Protein AF-W6LDN5-F1 (afdb_monomer_lite)

Sequence (656 aa):
MPENLGSLAKTNCLRSNLFKDDTSNAHTRVLAYRKLHNEVLGILGKVTELNLDVMQKELTDLPIRQSTEAEIREVINIFFGKCTRPEDTRFTPLYVDLISHLISTIGDQEPAGRMIRKEVMNQCRDTFINAAKKSKQLEERIAKLSEEEADLERMQFAAKLKANIYFLGLMFRSRLTNETVVRAVLDNLLYGDGRRRRIVPDYCLILFMELLQTCGPHMDINFYKDPLPRYVAVLEDFSRTYPKKRIQFLLLNFLETINNNWIPLHGPEAHRDMGNVASPSSPMNNSLPNGSPSGNVMAQYIKPVMPIPLPSIIIEQKNRIPDRGEFWKVMDDFFSTSDVEEIISVLNLIPNDVLLIYCSKWLGRYITTYKYTQERSRLGELFEQLVNRNAIPAKLPREALLDHVKQAINENLFVDQPKYFSHWAAVIKNGRSVFPLSLHTTLLDMLVDNHMGQEVIVKMVRDVHKAIEDNNNKTTEQKEYQLQDRFRVLQALLRYSPPLLSRDETDAEEEDILNSVNDLDMEMGFFRLLGESYEASKSSTALFGAVDTLRGSLLPAYPFISALFTFVRFDIDHLCTYFKDVIRRIFGVRTIVSLFEEVYVQWAHLDCSEVYYFSFVKKILTLLNTNKTELDKLRDRLRNEYHAETFVAHMDKYLK

Radius of gyration: 37.06 Å; chains: 1; bounding box: 102×82×131 Å

Structure (mmCIF, N/CA/C/O backbone):
data_AF-W6LDN5-F1
#
_entry.id   AF-W6LDN5-F1
#
loop_
_atom_site.group_PDB
_atom_site.id
_atom_site.type_symbol
_atom_site.label_atom_id
_atom_site.label_alt_id
_atom_site.label_comp_id
_atom_site.label_asym_id
_atom_site.label_entity_id
_atom_site.label_seq_id
_atom_site.pdbx_PDB_ins_code
_atom_site.Cartn_x
_atom_site.Cartn_y
_atom_site.Cartn_z
_atom_site.occupancy
_atom_site.B_iso_or_equiv
_atom_site.auth_seq_id
_atom_site.auth_comp_id
_atom_site.auth_asym_id
_atom_site.auth_atom_id
_atom_site.pdbx_PDB_model_num
ATOM 1 N N . MET A 1 1 ? 7.610 34.317 86.283 1.00 36.72 1 MET A N 1
ATOM 2 C CA . MET A 1 1 ? 6.300 34.064 85.649 1.00 36.72 1 MET A CA 1
ATOM 3 C C . MET A 1 1 ? 6.441 32.909 84.666 1.00 36.72 1 MET A C 1
ATOM 5 O O . MET A 1 1 ? 7.137 33.091 83.673 1.00 36.72 1 MET A O 1
ATOM 9 N N . PRO A 1 2 ? 5.879 31.719 84.945 1.00 43.38 2 PRO A N 1
ATOM 10 C CA . PRO A 1 2 ? 5.894 30.584 84.033 1.00 43.38 2 PRO A CA 1
ATOM 11 C C . PRO A 1 2 ? 4.527 30.463 83.343 1.00 43.38 2 PRO A C 1
ATOM 13 O O . PRO A 1 2 ? 3.735 29.586 83.655 1.00 43.38 2 PRO A O 1
ATOM 16 N N . GLU A 1 3 ? 4.236 31.351 82.400 1.00 44.53 3 GLU A N 1
ATOM 17 C CA . GLU A 1 3 ? 3.052 31.250 81.542 1.00 44.53 3 GLU A CA 1
ATOM 18 C C . GLU A 1 3 ? 3.516 31.420 80.102 1.00 44.53 3 GLU A C 1
ATOM 20 O O . GLU A 1 3 ? 3.558 32.537 79.612 1.00 44.53 3 GLU A O 1
ATOM 25 N N . ASN A 1 4 ? 3.979 30.341 79.454 1.00 44.19 4 ASN A N 1
ATOM 26 C CA . ASN A 1 4 ? 3.936 30.232 77.982 1.00 44.19 4 ASN A CA 1
ATOM 27 C C . ASN A 1 4 ? 4.406 28.889 77.395 1.00 44.19 4 ASN A C 1
ATOM 29 O O . ASN A 1 4 ? 4.207 28.654 76.206 1.00 44.19 4 ASN A O 1
ATOM 33 N N . LEU A 1 5 ? 4.946 27.951 78.184 1.00 44.09 5 LEU A N 1
ATOM 34 C CA . LEU A 1 5 ? 5.333 26.634 77.644 1.00 44.09 5 LEU A CA 1
ATOM 35 C C . LEU A 1 5 ? 4.139 25.707 77.334 1.00 44.09 5 LEU A C 1
ATOM 37 O O . LEU A 1 5 ? 4.230 24.873 76.436 1.00 44.09 5 LEU A O 1
ATOM 41 N N . GLY A 1 6 ? 2.991 25.879 78.001 1.00 44.91 6 GLY A N 1
ATOM 42 C CA . GLY A 1 6 ? 1.788 25.066 77.751 1.00 44.91 6 GLY A CA 1
ATOM 43 C C . GLY A 1 6 ? 1.017 25.429 76.471 1.00 44.91 6 GLY A C 1
ATOM 44 O O . GLY A 1 6 ? 0.322 24.582 75.908 1.00 44.91 6 GLY A O 1
ATOM 45 N N . SER A 1 7 ? 1.155 26.669 75.987 1.00 47.91 7 SER A N 1
ATOM 46 C CA . SER A 1 7 ? 0.448 27.173 74.797 1.00 47.91 7 SER A CA 1
ATOM 47 C C . SER A 1 7 ? 1.104 26.702 73.492 1.00 47.91 7 SER A C 1
ATOM 49 O O . SER A 1 7 ? 0.416 26.267 72.564 1.00 47.91 7 SER A O 1
ATOM 51 N N . LEU A 1 8 ? 2.443 26.674 73.448 1.00 44.16 8 LEU A N 1
ATOM 52 C CA . LEU A 1 8 ? 3.206 26.242 72.271 1.00 44.16 8 LEU A CA 1
ATOM 53 C C . LEU A 1 8 ? 3.073 24.728 72.000 1.00 44.16 8 LEU A C 1
ATOM 55 O O . LEU A 1 8 ? 2.998 24.292 70.853 1.00 44.16 8 LEU A O 1
ATOM 59 N N . ALA A 1 9 ? 2.988 23.912 73.057 1.00 47.41 9 ALA A N 1
ATOM 60 C CA . ALA A 1 9 ? 2.802 22.465 72.930 1.00 47.41 9 ALA A CA 1
ATOM 61 C C . ALA A 1 9 ? 1.386 22.096 72.448 1.00 47.41 9 ALA A C 1
ATOM 63 O O . ALA A 1 9 ? 1.234 21.216 71.601 1.00 47.41 9 ALA A O 1
ATOM 64 N N . LYS A 1 10 ? 0.344 22.800 72.918 1.00 48.25 10 LYS A N 1
ATOM 65 C CA . LYS A 1 10 ? -1.039 22.593 72.449 1.00 48.25 10 LYS A CA 1
ATOM 66 C C . LYS A 1 10 ? -1.242 23.056 71.006 1.00 48.25 10 LYS A C 1
ATOM 68 O O . LYS A 1 10 ? -1.903 22.357 70.245 1.00 48.25 10 LYS A O 1
ATOM 73 N N . THR A 1 11 ? -0.641 24.174 70.602 1.00 50.06 11 THR A N 1
ATOM 74 C CA . THR A 1 11 ? -0.724 24.671 69.216 1.00 50.06 11 THR A CA 1
ATOM 75 C C . THR A 1 11 ? 0.038 23.786 68.228 1.00 50.06 11 THR A C 1
ATOM 77 O O . THR A 1 11 ? -0.485 23.508 67.151 1.00 50.06 11 THR A O 1
ATOM 80 N N . ASN A 1 12 ? 1.201 23.240 68.602 1.00 42.50 12 ASN A N 1
ATOM 81 C CA . ASN A 1 12 ? 1.911 22.258 67.771 1.00 42.50 12 ASN A CA 1
ATOM 82 C C . ASN A 1 12 ? 1.193 20.899 67.702 1.00 42.50 12 ASN A C 1
ATOM 84 O O . ASN A 1 12 ? 1.182 20.269 66.644 1.00 42.50 12 ASN A O 1
ATOM 88 N N . CYS A 1 13 ? 0.529 20.467 68.780 1.00 46.66 13 CYS A N 1
ATOM 89 C CA . CYS A 1 13 ? -0.279 19.245 68.774 1.00 46.66 13 CYS A CA 1
ATOM 90 C C . CYS A 1 13 ? -1.525 19.399 67.877 1.00 46.66 13 CYS A C 1
ATOM 92 O O . CYS A 1 13 ? -1.768 18.550 67.023 1.00 46.66 13 CYS A O 1
ATOM 94 N N . LEU A 1 14 ? -2.233 20.534 67.957 1.00 46.38 14 LEU A N 1
ATOM 95 C CA . LEU A 1 14 ? -3.376 20.853 67.087 1.00 46.38 14 LEU A CA 1
ATOM 96 C C . LEU A 1 14 ? -2.975 20.986 65.609 1.00 46.38 14 LEU A C 1
ATOM 98 O O . LEU A 1 14 ? -3.679 20.484 64.737 1.00 46.38 14 LEU A O 1
ATOM 102 N N . ARG A 1 15 ? -1.816 21.593 65.318 1.00 43.38 15 ARG A N 1
ATOM 103 C CA . ARG A 1 15 ? -1.293 21.716 63.948 1.00 43.38 15 ARG A CA 1
ATOM 104 C C . ARG A 1 15 ? -0.871 20.360 63.378 1.00 43.38 15 ARG A C 1
ATOM 106 O O . ARG A 1 15 ? -1.166 20.079 62.225 1.00 43.38 15 ARG A O 1
ATOM 113 N N . SER A 1 16 ? -0.243 19.493 64.177 1.00 43.97 16 SER A N 1
ATOM 114 C CA . SER A 1 16 ? 0.123 18.139 63.729 1.00 43.97 16 SER A CA 1
ATOM 115 C C . SER A 1 16 ? -1.081 17.206 63.543 1.00 43.97 16 SER A C 1
ATOM 117 O O . SER A 1 16 ? -1.020 16.327 62.688 1.00 43.97 16 SER A O 1
ATOM 119 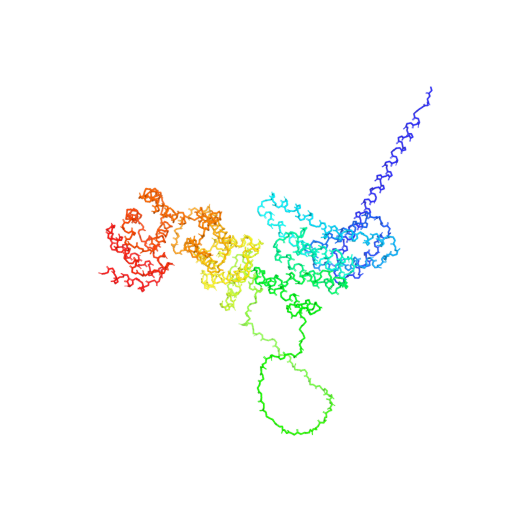N N . ASN A 1 17 ? -2.181 17.423 64.272 1.00 47.41 17 ASN A N 1
ATOM 120 C CA . ASN A 1 17 ? -3.421 16.661 64.100 1.00 47.41 17 ASN A CA 1
ATOM 121 C C . ASN A 1 17 ? -4.226 17.127 62.873 1.00 47.41 17 ASN A C 1
ATOM 123 O O . ASN A 1 17 ? -4.720 16.277 62.141 1.00 47.41 17 ASN A O 1
ATOM 127 N N . LEU A 1 18 ? -4.243 18.432 62.555 1.00 46.12 18 LEU A N 1
ATOM 128 C CA . LEU A 1 18 ? -4.860 18.937 61.315 1.00 46.12 18 LEU A CA 1
ATOM 129 C C . LEU A 1 18 ? -4.229 18.323 60.050 1.00 46.12 18 LEU A C 1
ATOM 131 O O . LEU A 1 18 ? -4.938 17.937 59.130 1.00 46.12 18 LEU A O 1
ATOM 135 N N . PHE A 1 19 ? -2.899 18.178 60.013 1.00 41.38 19 PHE A N 1
ATOM 136 C CA . PHE A 1 19 ? -2.213 17.597 58.851 1.00 41.38 19 PHE A CA 1
ATOM 137 C C . PHE A 1 19 ? -2.194 16.060 58.841 1.00 41.38 19 PHE A C 1
ATOM 139 O O . PHE A 1 19 ? -2.008 15.471 57.778 1.00 41.38 19 PHE A O 1
ATOM 146 N N . LYS A 1 20 ? -2.389 15.377 59.976 1.00 46.66 20 LYS A N 1
ATOM 147 C CA . LYS A 1 20 ? -2.459 13.903 60.016 1.00 46.66 20 LYS A CA 1
ATOM 148 C C . LYS A 1 20 ? -3.817 13.372 59.563 1.00 46.66 20 LYS A C 1
ATOM 150 O O . LYS A 1 20 ? -3.849 12.368 58.848 1.00 46.66 20 LYS A O 1
ATOM 155 N N . ASP A 1 21 ? -4.904 14.056 59.904 1.00 44.38 21 ASP A N 1
ATOM 156 C CA . ASP A 1 21 ? -6.246 13.653 59.482 1.00 44.38 21 ASP A CA 1
ATOM 157 C C . ASP A 1 21 ? -6.458 13.918 57.986 1.00 44.38 21 ASP A C 1
ATOM 159 O O . ASP A 1 21 ? -6.914 13.026 57.278 1.00 44.38 21 ASP A O 1
ATOM 163 N N . ASP A 1 22 ? -5.997 15.051 57.446 1.00 44.38 22 ASP A N 1
ATOM 164 C CA . ASP A 1 22 ? -6.092 15.319 56.003 1.00 44.38 22 ASP A CA 1
ATOM 165 C C . ASP A 1 22 ? -5.191 14.401 55.164 1.00 44.38 22 ASP A C 1
ATOM 167 O O . ASP A 1 22 ? -5.610 13.918 54.111 1.00 44.38 22 ASP A O 1
ATOM 171 N N . THR A 1 23 ? -3.978 14.082 55.633 1.00 42.78 23 THR A N 1
ATOM 172 C CA . THR A 1 23 ? -3.059 13.204 54.885 1.00 42.78 23 THR A CA 1
ATOM 173 C C . THR A 1 23 ? -3.485 11.738 54.962 1.00 42.78 23 THR A C 1
ATOM 175 O O . THR A 1 23 ? -3.409 11.039 53.957 1.00 42.78 23 THR A O 1
ATOM 178 N N . SER A 1 24 ? -3.981 11.254 56.108 1.00 45.56 24 SER A N 1
ATOM 179 C CA . SER A 1 24 ? -4.477 9.873 56.241 1.00 45.56 24 SER A CA 1
ATOM 180 C C . SER A 1 24 ? -5.800 9.654 55.501 1.00 45.56 24 SER A C 1
ATOM 182 O O . SER A 1 24 ? -5.980 8.620 54.854 1.00 45.56 24 SER A O 1
ATOM 184 N N . ASN A 1 25 ? -6.696 10.643 55.507 1.00 49.62 25 ASN A N 1
ATOM 185 C CA . ASN A 1 25 ? -7.964 10.600 54.785 1.00 49.62 25 ASN A CA 1
ATOM 186 C C . ASN A 1 25 ? -7.732 10.752 53.270 1.00 49.62 25 ASN A C 1
ATOM 188 O O . ASN A 1 25 ? -8.328 10.018 52.486 1.00 49.62 25 ASN A O 1
ATOM 192 N N . ALA A 1 26 ? -6.780 11.592 52.840 1.00 48.22 26 ALA A N 1
ATOM 193 C CA . ALA A 1 26 ? -6.315 11.626 51.452 1.00 48.22 26 ALA A CA 1
ATOM 194 C C . ALA A 1 26 ? -5.673 10.296 51.029 1.00 48.22 26 ALA A C 1
ATOM 196 O O . ALA A 1 26 ? -5.996 9.782 49.964 1.00 48.22 26 ALA A O 1
ATOM 197 N N . HIS A 1 27 ? -4.830 9.683 51.864 1.00 46.16 27 HIS A N 1
ATOM 198 C CA . HIS A 1 27 ? -4.195 8.398 51.551 1.00 46.16 27 HIS A CA 1
ATOM 199 C C . HIS A 1 27 ? -5.210 7.241 51.492 1.00 46.16 27 HIS A C 1
ATOM 201 O O . HIS A 1 27 ? -5.091 6.360 50.641 1.00 46.16 27 HIS A O 1
ATOM 207 N N . THR A 1 28 ? -6.240 7.264 52.344 1.00 53.81 28 THR A N 1
ATOM 208 C CA . THR A 1 28 ? -7.343 6.285 52.349 1.00 53.81 28 THR A CA 1
ATOM 209 C C . THR A 1 28 ? -8.256 6.470 51.137 1.00 53.81 28 THR A C 1
ATOM 211 O O . THR A 1 28 ? -8.597 5.492 50.474 1.00 53.81 28 THR A O 1
ATOM 214 N N . ARG A 1 29 ? -8.578 7.719 50.772 1.00 54.50 29 ARG A N 1
ATOM 215 C CA . ARG A 1 29 ? -9.307 8.049 49.536 1.00 54.50 29 ARG A CA 1
ATOM 216 C C . ARG A 1 29 ? -8.522 7.654 48.290 1.00 54.50 29 ARG A C 1
ATOM 218 O O . ARG A 1 29 ? -9.098 7.074 47.386 1.00 54.50 29 ARG A O 1
ATOM 225 N N . VAL A 1 30 ? -7.208 7.877 48.253 1.00 54.56 30 VAL A N 1
ATOM 226 C CA . VAL A 1 30 ? -6.338 7.454 47.139 1.00 54.56 30 VAL A CA 1
ATOM 227 C C . VAL A 1 30 ? -6.286 5.927 47.011 1.00 54.56 30 VAL A C 1
ATOM 229 O O . VAL A 1 30 ? -6.271 5.404 45.896 1.00 54.56 30 VAL A O 1
ATOM 232 N N . LEU A 1 31 ? -6.287 5.191 48.127 1.00 59.06 31 LEU A N 1
ATOM 233 C CA . LEU A 1 31 ? -6.355 3.725 48.118 1.00 59.06 31 LEU A CA 1
ATOM 234 C C . LEU A 1 31 ? -7.729 3.212 47.653 1.00 59.06 31 LEU A C 1
ATOM 236 O O . LEU A 1 31 ? -7.774 2.285 46.846 1.00 59.06 31 LEU A O 1
ATOM 240 N N . ALA A 1 32 ? -8.830 3.832 48.091 1.00 59.09 32 ALA A N 1
ATOM 241 C CA . ALA A 1 32 ? -10.184 3.516 47.623 1.00 59.09 32 ALA A CA 1
ATOM 242 C C . ALA A 1 32 ? -10.379 3.849 46.130 1.00 59.09 32 ALA A C 1
ATOM 244 O O . ALA A 1 32 ? -10.901 3.031 45.377 1.00 59.09 32 ALA A O 1
ATOM 245 N N . TYR A 1 33 ? -9.851 4.991 45.684 1.00 59.31 33 TYR A N 1
ATOM 246 C CA . TYR A 1 33 ? -9.827 5.434 44.288 1.00 59.31 33 TYR A CA 1
ATOM 247 C C . TYR A 1 33 ? -9.095 4.434 43.381 1.00 59.31 33 TYR A C 1
ATOM 249 O O . TYR A 1 33 ? -9.615 4.018 42.347 1.00 59.31 33 TYR A O 1
ATOM 257 N N . ARG A 1 34 ? -7.903 3.975 43.795 1.00 66.56 34 ARG A N 1
ATOM 258 C CA . ARG A 1 34 ? -7.153 2.926 43.078 1.00 66.56 34 ARG A CA 1
ATOM 259 C C . ARG A 1 34 ? -7.887 1.588 43.071 1.00 66.56 34 ARG A C 1
ATOM 261 O O . ARG A 1 34 ? -7.774 0.847 42.099 1.00 66.56 34 ARG A O 1
ATOM 268 N N . LYS A 1 35 ? -8.629 1.274 44.136 1.00 78.38 35 LYS A N 1
ATOM 269 C CA . LYS A 1 35 ? -9.405 0.036 44.235 1.00 78.38 35 LYS A CA 1
ATOM 270 C C . LYS A 1 35 ? -10.531 0.008 43.197 1.00 78.38 35 LYS A C 1
ATOM 272 O O . LYS A 1 35 ? -10.567 -0.927 42.405 1.00 78.38 35 LYS A O 1
ATOM 277 N N . LEU A 1 36 ? -11.348 1.063 43.123 1.00 82.25 36 LEU A N 1
ATOM 278 C CA . LEU A 1 36 ? -12.436 1.163 42.142 1.00 82.25 36 LEU A CA 1
ATOM 279 C C . LEU A 1 36 ? -11.910 1.148 40.696 1.00 82.25 36 LEU A C 1
ATOM 281 O O . LEU A 1 36 ? -12.434 0.422 39.855 1.00 82.25 36 LEU A O 1
ATOM 285 N N . HIS A 1 37 ? -10.835 1.894 40.415 1.00 85.06 37 HIS A N 1
ATOM 286 C CA . HIS A 1 37 ? -10.181 1.904 39.101 1.00 85.06 37 HIS A CA 1
ATOM 287 C C . HIS A 1 37 ? -9.746 0.491 38.662 1.00 85.06 37 HIS A C 1
ATOM 289 O O . HIS A 1 37 ? -10.029 0.058 37.544 1.00 85.06 37 HIS A O 1
ATOM 295 N N . ASN A 1 38 ? -9.081 -0.253 39.552 1.00 86.56 38 ASN A N 1
ATOM 296 C CA . ASN A 1 38 ? -8.580 -1.595 39.251 1.00 86.56 38 ASN A CA 1
ATOM 297 C C . ASN A 1 38 ? -9.701 -2.634 39.124 1.00 86.56 38 ASN A C 1
ATOM 299 O O . ASN A 1 38 ? -9.593 -3.536 38.296 1.00 86.56 38 ASN A O 1
ATOM 303 N N . GLU A 1 39 ? -10.768 -2.514 39.917 1.00 89.44 39 GLU A N 1
ATOM 304 C CA . GLU A 1 39 ? -11.942 -3.390 39.827 1.00 89.44 39 GLU A CA 1
ATOM 305 C C . GLU A 1 39 ? -12.642 -3.224 38.474 1.00 89.44 39 GLU A C 1
ATOM 307 O O . GLU A 1 39 ? -12.863 -4.215 37.777 1.00 89.44 39 GLU A O 1
ATOM 312 N N . VAL A 1 40 ? -12.869 -1.983 38.028 1.00 90.88 40 VAL A N 1
ATOM 313 C CA . VAL A 1 40 ? -13.444 -1.707 36.700 1.00 90.88 40 VAL A CA 1
ATOM 314 C C . VAL A 1 40 ? -12.547 -2.239 35.580 1.00 90.88 40 VAL A C 1
ATOM 316 O O . VAL A 1 40 ? -13.037 -2.903 34.668 1.00 90.88 40 VAL A O 1
ATOM 319 N N . LEU A 1 41 ? -11.228 -2.027 35.650 1.00 89.75 41 LEU A N 1
ATOM 320 C CA . LEU A 1 41 ? -10.294 -2.614 34.678 1.00 89.75 41 LEU A CA 1
ATOM 321 C C . LEU A 1 41 ? -10.333 -4.147 34.673 1.00 89.75 41 LEU A C 1
ATOM 323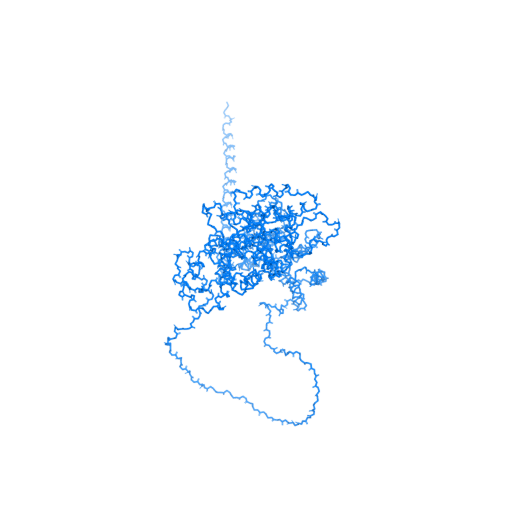 O O . LEU A 1 41 ? -10.242 -4.757 33.607 1.00 89.75 41 LEU A O 1
ATOM 327 N N . GLY A 1 42 ? -10.473 -4.766 35.846 1.00 89.50 42 GLY A N 1
ATOM 328 C CA . GLY A 1 42 ? -10.606 -6.211 35.995 1.00 89.50 42 GLY A CA 1
ATOM 329 C C . GLY A 1 42 ? -11.855 -6.753 35.303 1.00 89.50 42 GLY A C 1
ATOM 330 O O . GLY A 1 42 ? -11.759 -7.750 34.588 1.00 89.50 42 GLY A O 1
ATOM 331 N N . ILE A 1 43 ? -12.993 -6.071 35.455 1.00 91.81 43 ILE A N 1
ATOM 332 C CA . ILE A 1 43 ? -14.253 -6.412 34.775 1.00 91.81 43 ILE A CA 1
ATOM 333 C C . ILE A 1 43 ? -14.077 -6.303 33.254 1.00 91.81 43 ILE A C 1
ATOM 335 O O . ILE A 1 43 ? -14.349 -7.255 32.523 1.00 91.81 43 ILE A O 1
ATOM 339 N N . LEU A 1 44 ? -13.527 -5.185 32.763 1.00 91.50 44 LEU A N 1
ATOM 340 C CA . LEU A 1 44 ? -13.292 -4.975 31.326 1.00 91.50 44 LEU A CA 1
ATOM 341 C C . LEU A 1 44 ? -12.275 -5.950 30.719 1.00 91.50 44 LEU A C 1
ATOM 343 O O . LEU A 1 44 ? -12.325 -6.224 29.521 1.00 91.50 44 LEU A O 1
ATOM 347 N N . GLY A 1 45 ? -11.346 -6.473 31.519 1.00 89.69 45 GLY A N 1
ATOM 348 C CA . GLY A 1 45 ? -10.397 -7.497 31.085 1.00 89.69 45 GLY A CA 1
ATOM 349 C C . GLY A 1 45 ? -10.989 -8.908 31.012 1.00 89.69 45 GLY A C 1
ATOM 350 O O . GLY A 1 45 ? -10.464 -9.740 30.278 1.00 89.69 45 GLY A O 1
ATOM 351 N N . LYS A 1 46 ? -12.061 -9.188 31.766 1.00 91.75 46 LYS A N 1
ATOM 352 C CA . LYS A 1 46 ? -12.689 -10.518 31.866 1.00 91.75 46 LYS A CA 1
ATOM 353 C C . LYS A 1 46 ? -13.966 -10.668 31.040 1.00 91.75 46 LYS A C 1
ATOM 355 O O . LYS A 1 46 ? -14.440 -11.794 30.887 1.00 91.75 46 LYS A O 1
ATOM 360 N N . VAL A 1 47 ? -14.553 -9.569 30.569 1.00 91.62 47 VAL A N 1
ATOM 361 C CA . VAL A 1 47 ? -15.838 -9.606 29.863 1.00 91.62 47 VAL A CA 1
ATOM 362 C C . VAL A 1 47 ? -15.737 -10.328 28.518 1.00 91.62 47 VAL A C 1
ATOM 364 O O . VAL A 1 47 ? -14.831 -10.110 27.716 1.00 91.62 47 VAL A O 1
ATOM 367 N N . THR A 1 48 ? -16.705 -11.205 28.289 1.00 90.62 48 THR A N 1
ATOM 368 C CA . THR A 1 48 ? -16.928 -12.022 27.096 1.00 90.62 48 THR A CA 1
ATOM 369 C C . THR A 1 48 ? -18.437 -12.135 26.869 1.00 90.62 48 THR A C 1
ATOM 371 O O . THR A 1 48 ? -19.227 -11.844 27.766 1.00 90.62 48 THR A O 1
ATOM 374 N N . GLU A 1 49 ? -18.858 -12.609 25.698 1.00 90.19 49 GLU A N 1
ATOM 375 C CA . GLU A 1 49 ? -20.284 -12.820 25.400 1.00 90.19 49 GLU A CA 1
ATOM 376 C C . GLU A 1 49 ? -20.962 -13.795 26.384 1.00 90.19 49 GLU A C 1
ATOM 378 O O . GLU A 1 49 ? -22.125 -13.616 26.727 1.00 90.19 49 GLU A O 1
ATOM 383 N N . LEU A 1 50 ? -20.228 -14.792 26.897 1.00 89.94 50 LEU A N 1
ATOM 384 C CA . LEU A 1 50 ? -20.766 -15.832 27.786 1.00 89.94 50 LEU A CA 1
ATOM 385 C C . LEU A 1 50 ? -20.969 -15.371 29.236 1.00 89.94 50 LEU A C 1
ATOM 387 O O . LEU A 1 50 ? -21.759 -15.971 29.960 1.00 89.94 50 LEU A O 1
ATOM 391 N N . ASN A 1 51 ? -20.227 -14.358 29.688 1.00 93.19 51 ASN A N 1
ATOM 392 C CA . ASN A 1 51 ? -20.261 -13.882 31.075 1.00 93.19 51 ASN A CA 1
ATOM 393 C C . ASN A 1 51 ? -20.728 -12.424 31.201 1.00 93.19 51 ASN A C 1
ATOM 395 O O . ASN A 1 51 ? -20.567 -11.838 32.272 1.00 93.19 51 ASN A O 1
ATOM 399 N N . LEU A 1 52 ? -21.316 -11.849 30.147 1.00 92.44 52 LEU A N 1
ATOM 400 C CA . LEU A 1 52 ? -21.760 -10.455 30.121 1.00 92.44 52 LEU A CA 1
ATOM 401 C C . LEU A 1 52 ? -22.710 -10.129 31.282 1.00 92.44 52 LEU A C 1
ATOM 403 O O . LEU A 1 52 ? -22.471 -9.156 31.990 1.00 92.44 52 LEU A O 1
ATOM 407 N N . ASP A 1 53 ? -23.713 -10.971 31.540 1.00 91.88 53 ASP A N 1
ATOM 408 C CA . ASP A 1 53 ? -24.682 -10.766 32.630 1.00 91.88 53 ASP A CA 1
ATOM 409 C C . ASP A 1 53 ? -24.013 -10.762 34.015 1.00 91.88 53 ASP A C 1
ATOM 411 O O . ASP A 1 53 ? -24.376 -9.992 34.907 1.00 91.88 53 ASP A O 1
ATOM 415 N N . VAL A 1 54 ? -22.986 -11.601 34.196 1.00 93.56 54 VAL A N 1
ATOM 416 C CA . VAL A 1 54 ? -22.209 -11.667 35.442 1.00 93.56 54 VAL A CA 1
ATOM 417 C C . VAL A 1 54 ? -21.386 -10.393 35.617 1.00 93.56 54 VAL A C 1
ATOM 419 O O . VAL A 1 54 ? -21.382 -9.813 36.699 1.00 93.56 54 VAL A O 1
ATOM 422 N N . MET A 1 55 ? -20.731 -9.932 34.548 1.00 93.81 55 MET A N 1
ATOM 423 C CA . MET A 1 55 ? -19.938 -8.700 34.554 1.00 93.81 55 MET A CA 1
ATOM 424 C C . MET A 1 55 ? -20.810 -7.450 34.730 1.00 93.81 55 MET A C 1
ATOM 426 O O . MET A 1 55 ? -20.400 -6.518 35.417 1.00 93.81 55 MET A O 1
ATOM 430 N N . GLN A 1 56 ? -22.023 -7.432 34.164 1.00 92.19 56 GLN A N 1
ATOM 431 C CA . GLN A 1 56 ? -23.014 -6.376 34.393 1.00 92.19 56 GLN A CA 1
ATOM 432 C C . GLN A 1 56 ? -23.371 -6.285 35.875 1.00 92.19 56 GLN A C 1
ATOM 434 O O . GLN A 1 56 ? -23.320 -5.199 36.452 1.00 92.19 56 GLN A O 1
ATOM 439 N N . LYS A 1 57 ? -23.655 -7.429 36.508 1.00 91.19 57 LYS A N 1
ATOM 440 C CA . LYS A 1 57 ? -23.957 -7.480 37.937 1.00 91.19 57 LYS A CA 1
ATOM 441 C C . LYS A 1 57 ? -22.776 -7.009 38.790 1.00 91.19 57 LYS A C 1
ATOM 443 O O . LYS A 1 57 ? -22.957 -6.136 39.634 1.00 91.19 57 LYS A O 1
ATOM 448 N N . GLU A 1 58 ? -21.572 -7.520 38.524 1.00 91.94 58 GLU A N 1
ATOM 449 C CA . GLU A 1 58 ? -20.349 -7.126 39.239 1.00 91.94 58 GLU A CA 1
ATOM 450 C C . GLU A 1 58 ? -20.099 -5.615 39.127 1.00 91.94 58 GLU A C 1
ATOM 452 O O . GLU A 1 58 ? -19.796 -4.966 40.123 1.00 91.94 58 GLU A O 1
ATOM 457 N N . LEU A 1 59 ? -20.323 -5.031 37.944 1.00 91.25 59 LEU A N 1
ATOM 458 C CA . LEU A 1 59 ? -20.219 -3.589 37.721 1.00 91.25 59 LEU A CA 1
ATOM 459 C C . LEU A 1 59 ? -21.266 -2.795 38.518 1.00 91.25 59 LEU A C 1
ATOM 461 O O . LEU A 1 59 ? -20.950 -1.728 39.040 1.00 91.25 59 LEU A O 1
ATOM 465 N N . THR A 1 60 ? -22.502 -3.292 38.621 1.00 88.38 60 THR A N 1
ATOM 466 C CA . THR A 1 60 ? -23.570 -2.627 39.390 1.00 88.38 60 THR A CA 1
ATOM 467 C C . THR A 1 60 ? -23.427 -2.767 40.904 1.00 88.38 60 THR A C 1
ATOM 469 O O . THR A 1 60 ? -23.935 -1.911 41.631 1.00 88.38 60 THR A O 1
ATOM 472 N N . ASP A 1 61 ? -22.738 -3.815 41.365 1.00 88.19 61 ASP A N 1
ATOM 473 C CA . ASP A 1 61 ? -22.447 -4.070 42.779 1.00 88.19 61 ASP A CA 1
ATOM 474 C C . ASP A 1 61 ? -21.321 -3.156 43.306 1.00 88.19 61 ASP A C 1
ATOM 476 O O . ASP A 1 61 ? -21.170 -2.984 44.520 1.00 88.19 61 ASP A O 1
ATOM 480 N N . LEU A 1 62 ? -20.550 -2.522 42.412 1.00 88.00 62 LEU A N 1
ATOM 481 C CA . LEU A 1 62 ? -19.568 -1.508 42.790 1.00 88.00 62 LEU A CA 1
ATOM 482 C C . LEU A 1 62 ? -20.251 -0.285 43.433 1.00 88.00 62 LEU A C 1
ATOM 484 O O . LEU A 1 62 ? -21.350 0.109 43.028 1.00 88.00 62 LEU A O 1
ATOM 488 N N . PRO A 1 63 ? -19.589 0.405 44.384 1.00 85.38 63 PRO A N 1
ATOM 489 C CA . PRO A 1 63 ? -20.157 1.538 45.121 1.00 85.38 63 PRO A CA 1
ATOM 490 C C . PRO A 1 63 ? -20.262 2.838 44.292 1.00 85.38 63 PRO A C 1
ATOM 492 O O . PRO A 1 63 ? -20.127 3.935 44.830 1.00 85.38 63 PRO A O 1
ATOM 495 N N . ILE A 1 64 ? -20.553 2.743 42.989 1.00 82.19 64 ILE A N 1
ATOM 496 C CA . ILE A 1 64 ? -20.618 3.861 42.030 1.00 82.19 64 ILE A CA 1
ATOM 497 C C . ILE A 1 64 ? -21.650 4.914 42.466 1.00 82.19 64 ILE A C 1
ATOM 499 O O . ILE A 1 64 ? -21.443 6.108 42.268 1.00 82.19 64 ILE A O 1
ATOM 503 N N . ARG A 1 65 ? -22.743 4.499 43.124 1.00 81.62 65 ARG A N 1
ATOM 504 C CA . ARG A 1 65 ? -23.761 5.420 43.669 1.00 81.62 65 ARG A CA 1
ATOM 505 C C . ARG A 1 65 ? -23.237 6.317 44.793 1.00 81.62 65 ARG A C 1
ATOM 507 O O . ARG A 1 65 ? -23.762 7.410 44.982 1.00 81.62 65 ARG A O 1
ATOM 514 N N . GLN A 1 66 ? -22.248 5.847 45.555 1.00 82.12 66 GLN A N 1
ATOM 515 C CA . GLN A 1 66 ? -21.635 6.591 46.661 1.00 82.12 66 GLN A CA 1
ATOM 516 C C . GLN A 1 66 ? -20.322 7.279 46.255 1.00 82.12 66 GLN A C 1
ATOM 518 O O . GLN A 1 66 ? -19.727 7.983 47.072 1.00 82.12 66 GLN A O 1
ATOM 523 N N . SER A 1 67 ? -19.871 7.080 45.015 1.00 83.88 67 SER A N 1
ATOM 524 C CA . SER A 1 67 ? -18.643 7.663 44.483 1.00 83.88 67 SER A CA 1
ATOM 525 C C . SER A 1 67 ? -18.771 9.162 44.204 1.00 83.88 67 SER A C 1
ATOM 527 O O . SER A 1 67 ? -19.840 9.698 43.911 1.00 83.88 67 SER A O 1
ATOM 529 N N . THR A 1 68 ? -17.638 9.852 44.282 1.00 84.19 68 THR A N 1
ATOM 530 C CA . THR A 1 68 ? -17.502 11.277 43.959 1.00 84.19 68 THR A CA 1
ATOM 531 C C . THR A 1 68 ? -17.504 11.532 42.444 1.00 84.19 68 THR A C 1
ATOM 533 O O . THR A 1 68 ? -17.262 10.626 41.648 1.00 84.19 68 THR A O 1
ATOM 536 N N . GLU A 1 69 ? -17.698 12.789 42.015 1.00 83.94 69 GLU A N 1
ATOM 537 C CA . GLU A 1 69 ? -17.625 13.170 40.586 1.00 83.94 69 GLU A CA 1
ATOM 538 C C . GLU A 1 69 ? -16.292 12.791 39.940 1.00 83.94 69 GLU A C 1
ATOM 540 O O . GLU A 1 69 ? -16.260 12.358 38.791 1.00 83.94 69 GLU A O 1
ATOM 545 N N . ALA A 1 70 ? -15.192 12.923 40.685 1.00 85.06 70 ALA A N 1
ATOM 546 C CA . ALA A 1 70 ? -13.861 12.575 40.203 1.00 85.06 70 ALA A CA 1
ATOM 547 C C . ALA A 1 70 ? -13.705 11.063 39.970 1.00 85.06 70 ALA A C 1
ATOM 549 O O . ALA A 1 70 ? -13.124 10.658 38.970 1.00 85.06 70 ALA A O 1
ATOM 550 N N . GLU A 1 71 ? -14.253 10.234 40.861 1.00 85.69 71 GLU A N 1
ATOM 551 C CA . GLU A 1 71 ? -14.233 8.773 40.727 1.00 85.69 71 GLU A CA 1
ATOM 552 C C . GLU A 1 71 ? -15.119 8.303 39.574 1.00 85.69 71 GLU A C 1
ATOM 554 O O . GLU A 1 71 ? -14.689 7.481 38.772 1.00 85.69 71 GLU A O 1
ATOM 559 N N . ILE A 1 72 ? -16.323 8.866 39.433 1.00 88.38 72 ILE A N 1
ATOM 560 C CA . ILE A 1 72 ? -17.217 8.557 38.309 1.00 88.38 72 ILE A CA 1
ATOM 561 C C . ILE A 1 72 ? -16.559 8.946 36.981 1.00 88.38 72 ILE A C 1
ATOM 563 O O . ILE A 1 72 ? -16.559 8.151 36.042 1.00 88.38 72 ILE A O 1
ATOM 567 N N . ARG A 1 73 ? -15.946 10.134 36.908 1.00 89.00 73 ARG A N 1
ATOM 568 C CA . ARG A 1 73 ? -15.154 10.549 35.744 1.00 89.00 73 ARG A CA 1
ATOM 569 C C . ARG A 1 73 ? -14.052 9.559 35.425 1.00 89.00 73 ARG A C 1
ATOM 571 O O . ARG A 1 73 ? -13.874 9.219 34.260 1.00 89.00 73 ARG A O 1
ATOM 578 N N . GLU A 1 74 ? -13.333 9.086 36.432 1.00 87.94 74 GLU A N 1
ATOM 579 C CA . GLU A 1 74 ? -12.272 8.112 36.219 1.00 87.94 74 GLU A CA 1
ATOM 580 C C . GLU A 1 74 ? -12.810 6.787 35.679 1.00 87.94 74 GLU A C 1
ATOM 582 O O . GLU A 1 74 ? -12.263 6.263 34.713 1.00 87.94 74 GLU A O 1
ATOM 587 N N . VAL A 1 75 ? -13.921 6.282 36.223 1.00 90.38 75 VAL A N 1
ATOM 588 C CA . VAL A 1 75 ? -14.591 5.087 35.692 1.00 90.38 75 VAL A CA 1
ATOM 589 C C . VAL A 1 75 ? -14.913 5.279 34.209 1.00 90.38 75 VAL A C 1
ATOM 591 O O . VAL A 1 75 ? -14.518 4.455 33.385 1.00 90.38 75 VAL A O 1
ATOM 594 N N . ILE A 1 76 ? -15.539 6.398 33.833 1.00 91.75 76 ILE A N 1
ATOM 595 C CA . ILE A 1 76 ? -15.846 6.699 32.426 1.00 91.75 76 ILE A CA 1
ATOM 596 C C . ILE A 1 76 ? -14.573 6.826 31.576 1.00 91.75 76 ILE A C 1
ATOM 598 O O . ILE A 1 76 ? -14.525 6.299 30.462 1.00 91.75 76 ILE A O 1
ATOM 602 N N . ASN A 1 77 ? -13.509 7.439 32.094 1.00 90.88 77 ASN A N 1
ATOM 603 C CA . ASN A 1 77 ? -12.222 7.526 31.404 1.00 90.88 77 ASN A CA 1
ATOM 604 C C . ASN A 1 77 ? -11.609 6.152 31.131 1.00 90.88 77 ASN A C 1
ATOM 606 O O . ASN A 1 77 ? -11.044 5.956 30.056 1.00 90.88 77 ASN A O 1
ATOM 610 N N . ILE A 1 78 ? -11.734 5.199 32.057 1.00 91.56 78 ILE A N 1
ATOM 611 C CA . ILE A 1 78 ? -11.254 3.825 31.871 1.00 91.56 78 ILE A CA 1
ATOM 612 C C . ILE A 1 78 ? -12.002 3.159 30.713 1.00 91.56 78 ILE A C 1
ATOM 614 O O . ILE A 1 78 ? -11.367 2.612 29.809 1.00 91.56 78 ILE A O 1
ATOM 618 N N . PHE A 1 79 ? -13.335 3.253 30.699 1.00 92.06 79 PHE A N 1
ATOM 619 C CA . PHE A 1 79 ? -14.163 2.707 29.622 1.00 92.06 79 PHE A CA 1
ATOM 620 C C . PHE A 1 79 ? -13.774 3.287 28.258 1.00 92.06 79 PHE A C 1
ATOM 622 O O . PHE A 1 79 ? -13.480 2.540 27.325 1.00 92.06 79 PHE A O 1
ATOM 629 N N . PHE A 1 80 ? -13.703 4.616 28.144 1.00 92.00 80 PHE A N 1
ATOM 630 C CA . PHE A 1 80 ? -13.297 5.278 26.902 1.00 92.00 80 PHE A CA 1
ATOM 631 C C . PHE A 1 80 ? -11.847 4.944 26.528 1.00 92.00 80 PHE A C 1
ATOM 633 O O . PHE A 1 80 ? -11.541 4.694 25.363 1.00 92.00 80 PHE A O 1
ATOM 640 N N . GLY A 1 81 ? -10.945 4.887 27.507 1.00 89.31 81 GLY A N 1
ATOM 641 C CA . GLY A 1 81 ? -9.543 4.527 27.314 1.00 89.31 81 GLY A CA 1
ATOM 642 C C . GLY A 1 81 ? -9.344 3.091 26.831 1.00 89.31 81 GLY A C 1
ATOM 643 O O . GLY A 1 81 ? -8.352 2.822 26.158 1.00 89.31 81 GLY A O 1
ATOM 644 N N . LYS A 1 82 ? -10.281 2.189 27.138 1.00 90.06 82 LYS A N 1
ATOM 645 C CA . LYS A 1 82 ? -10.334 0.822 26.611 1.00 90.06 82 LYS A CA 1
ATOM 646 C C . LYS A 1 82 ? -10.966 0.757 25.220 1.00 90.06 82 LYS A C 1
ATOM 648 O O . LYS A 1 82 ? -10.363 0.207 24.309 1.00 90.06 82 LYS A O 1
ATOM 653 N N . CYS A 1 83 ? -12.117 1.396 25.017 1.00 89.81 83 CYS A N 1
ATOM 654 C CA . CYS A 1 83 ? -12.847 1.359 23.742 1.00 89.81 83 CYS A CA 1
ATOM 655 C C . CYS A 1 83 ? -12.117 2.047 22.574 1.00 89.81 83 CYS A C 1
ATOM 657 O O . CYS A 1 83 ? -12.380 1.739 21.416 1.00 89.81 83 CYS A O 1
ATOM 659 N N . THR A 1 84 ? -11.220 2.993 22.866 1.00 87.56 84 THR A N 1
ATOM 660 C CA . THR A 1 84 ? -10.450 3.745 21.855 1.00 87.56 84 THR A CA 1
ATOM 661 C C . THR A 1 84 ? -9.127 3.074 21.463 1.00 87.56 84 THR A C 1
ATOM 663 O O . THR A 1 84 ? -8.373 3.621 20.653 1.00 87.56 84 THR A O 1
ATOM 666 N N . ARG A 1 85 ? -8.818 1.897 22.027 1.00 87.94 85 ARG A N 1
ATOM 667 C CA . ARG A 1 85 ? -7.635 1.103 21.672 1.00 87.94 85 ARG A CA 1
ATOM 668 C C . ARG A 1 85 ? -7.934 0.200 20.473 1.00 87.94 85 ARG A C 1
ATOM 670 O O . ARG A 1 85 ? -8.868 -0.598 20.555 1.00 87.94 85 ARG A O 1
ATOM 677 N N . PRO A 1 86 ? -7.144 0.265 19.386 1.00 84.69 86 PRO A N 1
ATOM 678 C CA . PRO A 1 86 ? -7.354 -0.580 18.212 1.00 84.69 86 PRO A CA 1
ATOM 679 C C . PRO A 1 86 ? -7.395 -2.081 18.529 1.00 84.69 86 PRO A C 1
ATOM 681 O O . PRO A 1 86 ? -8.251 -2.789 18.001 1.00 84.69 86 PRO A O 1
ATOM 684 N N . GLU A 1 87 ? -6.528 -2.560 19.423 1.00 88.12 87 GLU A N 1
ATOM 685 C CA . GLU A 1 87 ? -6.457 -3.965 19.840 1.00 88.12 87 GLU A CA 1
ATOM 686 C C . GLU A 1 87 ? -7.739 -4.485 20.515 1.00 88.12 87 GLU A C 1
ATOM 688 O O . GLU A 1 87 ? -8.064 -5.668 20.393 1.00 88.12 87 GLU A O 1
ATOM 693 N N . ASP A 1 88 ? -8.507 -3.598 21.154 1.00 89.00 88 ASP A N 1
ATOM 694 C CA . ASP A 1 88 ? -9.706 -3.938 21.922 1.00 89.00 88 ASP A CA 1
ATOM 695 C C . ASP A 1 88 ? -11.007 -3.772 21.097 1.00 89.00 88 ASP A C 1
ATOM 697 O O . ASP A 1 88 ? -12.095 -4.055 21.597 1.00 89.00 88 ASP A O 1
ATOM 701 N N . THR A 1 89 ? -10.918 -3.401 19.806 1.00 89.12 89 THR A N 1
ATOM 702 C CA . THR A 1 89 ? -12.074 -3.105 18.920 1.00 89.12 89 THR A CA 1
ATOM 703 C C . THR A 1 89 ? -13.136 -4.214 18.898 1.00 89.12 89 THR A C 1
ATOM 705 O O . THR A 1 89 ? -14.333 -3.935 18.819 1.00 89.12 89 THR A O 1
ATOM 708 N N . ARG A 1 90 ? -12.723 -5.487 18.992 1.00 89.50 90 ARG A N 1
ATOM 709 C CA . ARG A 1 90 ? -13.651 -6.636 19.008 1.00 89.50 90 ARG A CA 1
ATOM 710 C C . ARG A 1 90 ? -14.497 -6.710 20.283 1.00 89.50 90 ARG A C 1
ATOM 712 O O . ARG A 1 90 ? -15.591 -7.255 20.240 1.00 89.50 90 ARG A O 1
ATOM 719 N N . PHE A 1 91 ? -14.002 -6.168 21.394 1.00 92.19 91 PHE A N 1
ATOM 720 C CA . PHE A 1 91 ? -14.678 -6.166 22.693 1.00 92.19 91 PHE A CA 1
ATOM 721 C C . PHE A 1 91 ? -15.478 -4.880 22.940 1.00 92.19 91 PHE A C 1
ATOM 723 O O . PHE A 1 91 ? -16.314 -4.845 23.840 1.00 92.19 91 PHE A O 1
ATOM 730 N N . THR A 1 92 ? -15.283 -3.841 22.119 1.00 93.50 92 THR A N 1
ATOM 731 C CA . THR A 1 92 ? -16.002 -2.562 22.220 1.00 93.50 92 THR A CA 1
ATOM 732 C C . THR A 1 92 ? -17.529 -2.700 22.318 1.00 93.50 92 THR A C 1
ATOM 734 O O . THR A 1 92 ? -18.101 -1.988 23.144 1.00 93.50 92 THR A O 1
ATOM 737 N N . PRO A 1 93 ? -18.220 -3.597 21.577 1.00 94.44 93 PRO A N 1
ATOM 738 C CA . PRO A 1 93 ? -19.660 -3.807 21.765 1.00 94.44 93 PRO A CA 1
ATOM 739 C C . PRO A 1 93 ? -20.026 -4.191 23.206 1.00 94.44 93 PRO A C 1
ATOM 741 O O . PRO A 1 93 ? -20.903 -3.570 23.798 1.00 94.44 93 PRO A O 1
ATOM 744 N N . LEU A 1 94 ? -19.278 -5.121 23.811 1.00 94.56 94 LEU A N 1
ATOM 745 C CA . LEU A 1 94 ? -19.492 -5.564 25.193 1.00 94.56 94 LEU A CA 1
ATOM 746 C C . LEU A 1 94 ? -19.265 -4.422 26.190 1.00 94.56 94 LEU A C 1
ATOM 748 O O . LEU A 1 94 ? -20.006 -4.271 27.158 1.00 94.56 94 LEU A O 1
ATOM 752 N N . TYR A 1 95 ? -18.250 -3.589 25.949 1.00 94.94 95 TYR A N 1
ATOM 753 C CA . TYR A 1 95 ? -17.975 -2.423 26.790 1.00 94.94 95 TYR A CA 1
ATOM 754 C C . TYR A 1 95 ? -19.098 -1.385 26.722 1.00 94.94 95 TYR A C 1
ATOM 756 O O . TYR A 1 95 ? -19.485 -0.835 27.751 1.00 94.94 95 TYR A O 1
ATOM 764 N N . VAL A 1 96 ? -19.643 -1.136 25.531 1.00 94.81 96 VAL A N 1
ATOM 765 C CA . VAL A 1 96 ? -20.786 -0.234 25.334 1.00 94.81 96 VAL A CA 1
ATOM 766 C C . VAL A 1 96 ? -22.028 -0.768 26.050 1.00 94.81 96 VAL A C 1
ATOM 768 O O . VAL A 1 96 ? -22.717 0.004 26.720 1.00 94.81 96 VAL A O 1
ATOM 771 N N . ASP A 1 97 ? -22.280 -2.074 25.975 1.00 94.38 97 ASP A N 1
ATOM 772 C CA . ASP A 1 97 ? -23.412 -2.711 26.652 1.00 94.38 97 ASP A CA 1
ATOM 773 C C . ASP A 1 97 ? -23.293 -2.617 28.179 1.00 94.38 97 ASP A C 1
ATOM 775 O O . ASP A 1 97 ? -24.278 -2.320 28.854 1.00 94.38 97 ASP A O 1
ATOM 779 N N . LEU A 1 98 ? -22.084 -2.768 28.733 1.00 93.94 98 LEU A N 1
ATOM 780 C CA . LEU A 1 98 ? -21.823 -2.558 30.162 1.00 93.94 98 LEU A CA 1
ATOM 781 C C . LEU A 1 98 ? -22.134 -1.119 30.609 1.00 93.94 98 LEU A C 1
ATOM 783 O O . LEU A 1 98 ? -22.795 -0.924 31.630 1.00 93.94 98 LEU A O 1
ATOM 787 N N . ILE A 1 99 ? -21.699 -0.105 29.850 1.00 92.75 99 ILE A N 1
ATOM 788 C CA . ILE A 1 99 ? -21.994 1.308 30.162 1.00 92.75 99 ILE A CA 1
ATOM 789 C C . ILE A 1 99 ? -23.498 1.578 30.059 1.00 92.75 99 ILE A C 1
ATOM 791 O O . ILE A 1 99 ? -24.070 2.262 30.911 1.00 92.75 99 ILE A O 1
ATOM 795 N N . SER A 1 100 ? -24.147 1.037 29.026 1.00 92.19 100 SER A N 1
ATOM 796 C CA . SER A 1 100 ? -25.589 1.189 28.821 1.00 92.19 100 SER A CA 1
ATOM 797 C C . SER A 1 100 ? -26.393 0.560 29.958 1.00 92.19 100 SER A C 1
ATOM 799 O O . SER A 1 100 ? -27.309 1.189 30.499 1.00 92.19 100 SER A O 1
ATOM 801 N N . HIS A 1 101 ? -25.990 -0.635 30.399 1.00 92.19 101 HIS A N 1
ATOM 802 C CA . HIS A 1 101 ? -26.560 -1.295 31.567 1.00 92.19 101 HIS A CA 1
ATOM 803 C C . HIS A 1 101 ? -26.361 -0.458 32.838 1.00 92.19 101 HIS A C 1
ATOM 805 O O . HIS A 1 101 ? -27.320 -0.213 33.566 1.00 92.19 101 HIS A O 1
ATOM 811 N N . LEU A 1 102 ? -25.150 0.054 33.081 1.00 90.25 102 LEU A N 1
ATOM 812 C CA . LEU A 1 102 ? -24.848 0.882 34.252 1.00 90.25 102 LEU A CA 1
ATOM 813 C C . LEU A 1 102 ? -25.750 2.126 34.338 1.00 90.25 102 LEU A C 1
ATOM 815 O O . LEU A 1 102 ? -26.309 2.418 35.398 1.00 90.25 102 LEU A O 1
ATOM 819 N N . ILE A 1 103 ? -25.920 2.842 33.223 1.00 89.38 103 ILE A N 1
ATOM 820 C CA . ILE A 1 103 ? -26.779 4.035 33.154 1.00 89.38 103 ILE A CA 1
ATOM 821 C C . ILE A 1 103 ? -28.244 3.663 33.377 1.00 89.38 103 ILE A C 1
ATOM 823 O O . ILE A 1 103 ? -28.944 4.354 34.116 1.00 89.38 103 ILE A O 1
ATOM 827 N N . SER A 1 104 ? -28.697 2.561 32.780 1.00 89.38 104 SER A N 1
ATOM 828 C CA . SER A 1 104 ? -30.079 2.092 32.914 1.00 89.38 104 SER A CA 1
ATOM 829 C C . SER A 1 104 ? -30.407 1.662 34.348 1.00 89.38 104 SER A C 1
ATOM 831 O O . SER A 1 104 ? -31.493 1.959 34.839 1.00 89.38 104 SER A O 1
ATOM 833 N N . THR A 1 105 ? -29.462 1.018 35.039 1.00 88.81 105 THR A N 1
ATOM 834 C CA . THR A 1 105 ? -29.647 0.489 36.400 1.00 88.81 105 THR A CA 1
ATOM 835 C C . THR A 1 105 ? -29.589 1.570 37.483 1.00 88.81 105 THR A C 1
ATOM 837 O O . THR A 1 105 ? -30.293 1.470 38.488 1.00 88.81 105 THR A O 1
ATOM 840 N N . ILE A 1 106 ? -28.758 2.603 37.320 1.00 87.19 106 ILE A N 1
ATOM 841 C CA . ILE A 1 106 ? -28.716 3.744 38.256 1.00 87.19 106 ILE A CA 1
ATOM 842 C C . ILE A 1 106 ? -29.855 4.731 37.950 1.00 87.19 106 ILE A C 1
ATOM 844 O O . ILE A 1 106 ? -30.461 5.286 38.862 1.00 87.19 106 ILE A O 1
ATOM 848 N N . GLY A 1 107 ? -30.182 4.915 36.669 1.00 83.75 107 GLY A N 1
ATOM 849 C CA . GLY A 1 107 ? -31.297 5.735 36.209 1.00 83.75 107 GLY A CA 1
ATOM 850 C C . GLY A 1 107 ? -31.063 7.248 36.312 1.00 83.75 107 GLY A C 1
ATOM 851 O O . GLY A 1 107 ? -30.359 7.759 37.181 1.00 83.75 107 GLY A O 1
ATOM 852 N N . ASP A 1 108 ? -31.720 8.010 35.434 1.00 78.12 108 ASP A N 1
ATOM 853 C CA . ASP A 1 108 ? -31.560 9.474 35.344 1.00 78.12 108 ASP A CA 1
ATOM 854 C C . ASP A 1 108 ? -32.181 10.247 36.533 1.00 78.12 108 ASP A C 1
ATOM 856 O O . ASP A 1 108 ? -31.950 11.448 36.713 1.00 78.12 108 ASP A O 1
ATOM 860 N N . GLN A 1 109 ? -32.980 9.573 37.364 1.00 80.81 109 GLN A N 1
ATOM 861 C CA . GLN A 1 109 ? -33.603 10.175 38.547 1.00 80.81 109 GLN A CA 1
ATOM 862 C C . GLN A 1 109 ? -32.627 10.278 39.726 1.00 80.81 109 GLN A C 1
ATOM 864 O O . GLN A 1 109 ? -32.754 11.181 40.560 1.00 80.81 109 GLN A O 1
ATOM 869 N N . GLU A 1 110 ? -31.599 9.432 39.763 1.00 86.81 110 GLU A N 1
ATOM 870 C CA . GLU A 1 110 ? -30.559 9.489 40.783 1.00 86.81 110 GLU A CA 1
ATOM 871 C C . GLU A 1 110 ? -29.509 10.572 40.455 1.00 86.81 110 GLU A C 1
ATOM 873 O O . GLU A 1 110 ? -29.160 10.785 39.287 1.00 86.81 110 GLU A O 1
ATOM 878 N N . PRO A 1 111 ? -28.957 11.275 41.46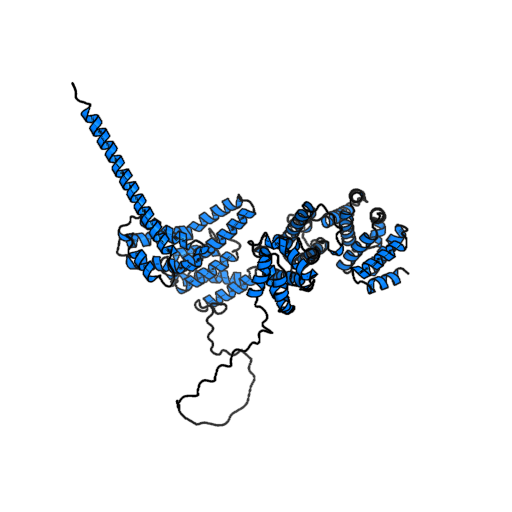6 1.00 84.94 111 PRO A N 1
ATOM 879 C CA . PRO A 1 111 ? -27.896 12.258 41.244 1.00 84.94 111 PRO A CA 1
ATOM 880 C C . PRO A 1 111 ? -26.645 11.628 40.613 1.00 84.94 111 PRO A C 1
ATOM 882 O O . PRO A 1 111 ? -26.042 12.240 39.731 1.00 84.94 111 PRO A O 1
ATOM 885 N N . ALA A 1 112 ? -26.304 10.395 41.004 1.00 83.25 112 ALA A N 1
ATOM 886 C CA . ALA A 1 112 ? -25.199 9.636 40.426 1.00 83.25 112 ALA A CA 1
ATOM 887 C C . ALA A 1 112 ? -25.444 9.311 38.942 1.00 83.25 112 ALA A C 1
ATOM 889 O O . ALA A 1 112 ? -24.561 9.528 38.117 1.00 83.25 112 ALA A O 1
ATOM 890 N N . GLY A 1 113 ? -26.658 8.890 38.568 1.00 85.44 113 GLY A N 1
ATOM 891 C CA . GLY A 1 113 ? -27.006 8.597 37.173 1.00 85.44 113 GLY A CA 1
ATOM 892 C C . GLY A 1 113 ? -26.923 9.829 36.271 1.00 85.44 113 GLY A C 1
ATOM 893 O O . GLY A 1 113 ? -26.308 9.778 35.204 1.00 85.44 113 GLY A O 1
ATOM 894 N N . ARG A 1 114 ? -27.419 10.987 36.739 1.00 86.19 114 ARG A N 1
ATOM 895 C CA . ARG A 1 114 ? -27.246 12.267 36.020 1.00 86.19 114 ARG A CA 1
ATOM 896 C C . ARG A 1 114 ? -25.781 12.639 35.836 1.00 86.19 114 ARG A C 1
ATOM 898 O O . ARG A 1 114 ? -25.411 13.149 34.779 1.00 86.19 114 ARG A O 1
ATOM 905 N N . MET A 1 115 ? -24.957 12.406 36.854 1.00 86.69 115 MET A N 1
ATOM 906 C CA . MET A 1 115 ? -23.525 12.687 36.809 1.00 86.69 115 MET A CA 1
ATOM 907 C C . MET A 1 115 ? -22.800 11.771 35.818 1.00 86.69 115 MET A C 1
ATOM 909 O O . MET A 1 115 ? -22.055 12.275 34.983 1.00 86.69 115 MET A O 1
ATOM 913 N N . ILE A 1 116 ? -23.090 10.467 35.833 1.00 88.62 116 ILE A N 1
ATOM 914 C CA . ILE A 1 116 ? -22.565 9.494 34.863 1.00 88.62 116 ILE A CA 1
ATOM 915 C C . ILE A 1 116 ? -22.928 9.918 33.441 1.00 88.62 116 ILE A C 1
ATOM 917 O O . ILE A 1 116 ? -22.052 10.033 32.588 1.00 88.62 116 ILE A O 1
ATOM 921 N N . ARG A 1 117 ? -24.205 10.221 33.184 1.00 88.12 117 ARG A N 1
ATOM 922 C CA . ARG A 1 117 ? -24.667 10.632 31.854 1.00 88.12 117 ARG A CA 1
ATOM 923 C C . ARG A 1 117 ? -24.010 11.930 31.390 1.00 88.12 117 ARG A C 1
ATOM 925 O O . ARG A 1 117 ? -23.570 12.023 30.245 1.00 88.12 117 ARG A O 1
ATOM 932 N N . LYS A 1 118 ? -23.920 12.930 32.273 1.00 89.88 118 LYS A N 1
ATOM 933 C CA . LYS A 1 118 ? -23.207 14.187 32.004 1.00 89.88 118 LYS A CA 1
ATOM 934 C C . LYS A 1 118 ? -21.756 13.907 31.615 1.00 89.88 118 LYS A C 1
ATOM 936 O O . LYS A 1 118 ? -21.277 14.471 30.634 1.00 89.88 118 LYS A O 1
ATOM 941 N N . GLU A 1 119 ? -21.082 13.027 32.344 1.00 90.62 119 GLU A N 1
ATOM 942 C CA . GLU A 1 119 ? -19.668 12.746 32.128 1.00 90.62 119 GLU A CA 1
ATOM 943 C C . GLU A 1 119 ? -19.410 11.915 30.868 1.00 90.62 119 GLU A C 1
ATOM 945 O O . GLU A 1 119 ? -18.504 12.244 30.110 1.00 90.62 119 GLU A O 1
ATOM 950 N N . VAL A 1 120 ? -20.265 10.938 30.551 1.00 90.50 120 VAL A N 1
ATOM 951 C CA . VAL A 1 120 ? -20.237 10.225 29.260 1.00 90.50 120 VAL A CA 1
ATOM 952 C C . VAL A 1 120 ? -20.390 11.201 28.094 1.00 90.50 120 VAL A C 1
ATOM 954 O O . VAL A 1 120 ? -19.649 11.119 27.113 1.00 90.50 120 VAL A O 1
ATOM 957 N N . MET A 1 121 ? -21.304 12.168 28.204 1.00 88.62 121 MET A N 1
ATOM 958 C CA . MET A 1 121 ? -21.505 13.185 27.169 1.00 88.62 121 MET A CA 1
ATOM 959 C C . MET A 1 121 ? -20.313 14.141 27.047 1.00 88.62 121 MET A C 1
ATOM 961 O O . MET A 1 121 ? -19.934 14.501 25.930 1.00 88.62 121 MET A O 1
ATOM 965 N N . ASN A 1 122 ? -19.710 14.550 28.166 1.00 88.69 122 ASN A N 1
ATOM 966 C CA . ASN A 1 122 ? -18.487 15.357 28.162 1.00 88.69 122 ASN A CA 1
ATOM 967 C C . ASN A 1 122 ? -17.342 14.596 27.490 1.00 88.69 122 ASN A C 1
ATOM 969 O O . ASN A 1 122 ? -16.737 15.105 26.546 1.00 88.69 122 ASN A O 1
ATOM 973 N N . GLN A 1 123 ? -17.137 13.341 27.883 1.00 89.50 123 GLN A N 1
ATOM 974 C CA . GLN A 1 123 ? -16.079 12.504 27.342 1.00 89.50 123 GLN A CA 1
ATOM 975 C C . GLN A 1 123 ? -16.291 12.176 25.860 1.00 89.50 123 GLN A C 1
ATOM 977 O O . GLN A 1 123 ? -15.321 12.132 25.104 1.00 89.50 123 GLN A O 1
ATOM 982 N N . CYS A 1 124 ? -17.537 12.032 25.394 1.00 88.38 124 CYS A N 1
ATOM 983 C CA . CYS A 1 124 ? -17.845 11.945 23.964 1.00 88.38 124 CYS A CA 1
ATOM 984 C C . CYS A 1 124 ? -17.377 13.196 23.210 1.00 88.38 124 CYS A C 1
ATOM 986 O O . CYS A 1 124 ? -16.722 13.085 22.174 1.00 88.38 124 CYS A O 1
ATOM 988 N N . ARG A 1 125 ? -17.678 14.398 23.719 1.00 85.94 125 ARG A N 1
ATOM 989 C CA . ARG A 1 125 ? -17.224 15.647 23.083 1.00 85.94 125 ARG A CA 1
ATOM 990 C C . ARG A 1 125 ? -15.698 15.737 23.072 1.00 85.94 125 ARG A C 1
ATOM 992 O O . ARG A 1 125 ? -15.117 16.065 22.039 1.00 85.94 125 ARG A O 1
ATOM 999 N N . ASP A 1 126 ? -15.045 15.384 24.173 1.00 84.88 126 ASP A N 1
ATOM 1000 C CA . ASP A 1 126 ? -13.586 15.444 24.278 1.00 84.88 126 ASP A CA 1
ATOM 1001 C C . ASP A 1 126 ? -12.865 14.400 23.419 1.00 84.88 126 ASP A C 1
ATOM 1003 O O . ASP A 1 126 ? -11.799 14.672 22.857 1.00 84.88 126 ASP A O 1
ATOM 1007 N N . THR A 1 127 ? -13.457 13.216 23.281 1.00 83.25 127 THR A N 1
ATOM 1008 C CA . THR A 1 127 ? -12.887 12.110 22.506 1.00 83.25 127 THR A CA 1
ATOM 1009 C C . THR A 1 127 ? -13.129 12.276 21.014 1.00 83.25 127 THR A C 1
ATOM 1011 O O . THR A 1 127 ? -12.225 11.986 20.239 1.00 83.25 127 THR A O 1
ATOM 1014 N N . PHE A 1 128 ? -14.306 12.750 20.596 1.00 82.44 128 PHE A N 1
ATOM 1015 C CA . PHE A 1 128 ? -14.703 12.741 19.185 1.00 82.44 128 PHE A CA 1
ATOM 1016 C C . PHE A 1 128 ? -14.661 14.118 18.515 1.00 82.44 128 PHE A C 1
ATOM 1018 O O . PHE A 1 128 ? -14.284 14.210 17.351 1.00 82.44 128 PHE A O 1
ATOM 1025 N N . ILE A 1 129 ? -14.986 15.200 19.233 1.00 77.06 129 ILE A N 1
ATOM 1026 C CA . ILE A 1 129 ? -14.979 16.565 18.671 1.00 77.06 129 ILE A CA 1
ATOM 1027 C C . ILE A 1 129 ? -13.610 17.216 18.888 1.00 77.06 129 ILE A C 1
ATOM 1029 O O . ILE A 1 129 ? -12.974 17.686 17.946 1.00 77.06 129 ILE A O 1
ATOM 1033 N N . ASN A 1 130 ? -13.095 17.181 20.120 1.00 70.75 130 ASN A N 1
ATOM 1034 C CA . ASN A 1 130 ? -11.782 17.754 20.439 1.00 70.75 130 ASN A CA 1
ATOM 1035 C C . ASN A 1 130 ? -10.599 16.895 19.935 1.00 70.75 130 ASN A C 1
ATOM 1037 O O . ASN A 1 130 ? -9.442 17.301 20.077 1.00 70.75 130 ASN A O 1
ATOM 1041 N N . ALA A 1 131 ? -10.862 15.754 19.286 1.00 64.56 131 ALA A N 1
ATOM 1042 C CA . ALA A 1 131 ? -9.850 14.961 18.586 1.00 64.56 131 ALA A CA 1
ATOM 1043 C C . ALA A 1 131 ? -9.131 15.743 17.477 1.00 64.56 131 ALA A C 1
ATOM 1045 O O . ALA A 1 131 ? -7.941 15.517 17.270 1.00 64.56 131 ALA A O 1
ATOM 1046 N N . ALA A 1 132 ? -9.793 16.703 16.821 1.00 54.72 132 ALA A N 1
ATOM 1047 C CA . ALA A 1 132 ? -9.173 17.531 15.782 1.00 54.72 132 ALA A CA 1
ATOM 1048 C C . ALA A 1 132 ? -7.975 18.349 16.313 1.00 54.72 132 ALA A C 1
ATOM 1050 O O . ALA A 1 132 ? -6.935 18.429 15.661 1.00 54.72 132 ALA A O 1
ATOM 1051 N N . LYS A 1 133 ? -8.051 18.859 17.555 1.00 61.31 133 LYS A N 1
ATOM 1052 C CA . LYS A 1 133 ? -6.913 19.529 18.221 1.00 61.31 133 LYS A CA 1
ATOM 1053 C C . LYS A 1 133 ? -5.744 18.571 18.457 1.00 61.31 133 LYS A C 1
ATOM 1055 O O . LYS A 1 133 ? -4.592 18.961 18.294 1.00 61.31 133 LYS A O 1
ATOM 1060 N N . LYS A 1 134 ? -6.039 17.316 18.812 1.00 62.19 134 LYS A N 1
ATOM 1061 C CA . LYS A 1 134 ? -5.027 16.262 18.991 1.00 62.19 134 LYS A CA 1
ATOM 1062 C C . LYS A 1 134 ? -4.420 15.828 17.651 1.00 62.19 134 LYS A C 1
ATOM 1064 O O . LYS A 1 134 ? -3.233 15.534 17.621 1.00 62.19 134 LYS A O 1
ATOM 1069 N N . SER A 1 135 ? -5.196 15.856 16.561 1.00 64.12 135 SER A N 1
ATOM 1070 C CA . SER A 1 135 ? -4.718 15.629 15.187 1.00 64.12 135 SER A CA 1
ATOM 1071 C C . SER A 1 135 ? -3.706 16.692 14.769 1.00 64.12 135 SER A C 1
ATOM 1073 O O . SER A 1 135 ? -2.622 16.350 14.319 1.00 64.12 135 SER A O 1
ATOM 1075 N N . LYS A 1 136 ? -3.997 17.976 15.013 1.00 65.81 136 LYS A N 1
ATOM 1076 C CA . LYS A 1 136 ? -3.064 19.070 14.706 1.00 65.81 136 LYS A CA 1
ATOM 1077 C C . LYS A 1 136 ? -1.768 18.988 15.524 1.00 65.81 136 LYS A C 1
ATOM 1079 O O . LYS A 1 136 ? -0.679 19.132 14.987 1.00 65.81 136 LYS A O 1
ATOM 1084 N N . GLN A 1 137 ? -1.876 18.686 16.819 1.00 67.38 137 GLN A N 1
ATOM 1085 C CA . GLN A 1 137 ? -0.706 18.449 17.678 1.00 67.38 137 GLN A CA 1
ATOM 1086 C C . GLN A 1 137 ? 0.106 17.222 17.248 1.00 67.38 137 GLN A C 1
ATOM 1088 O O . GLN A 1 137 ? 1.309 17.163 17.492 1.00 67.38 137 GLN A O 1
ATOM 1093 N N . LEU A 1 138 ? -0.552 16.222 16.661 1.00 64.88 138 LEU A N 1
ATOM 1094 C CA . LEU A 1 138 ? 0.111 15.060 16.099 1.00 64.88 138 LEU A CA 1
ATOM 1095 C C . LEU A 1 138 ? 0.810 15.416 14.784 1.00 64.88 138 LEU A C 1
ATOM 1097 O O . LEU A 1 138 ? 1.961 15.045 14.637 1.00 64.88 138 LEU A O 1
ATOM 1101 N N . GLU A 1 139 ? 0.190 16.180 13.885 1.00 65.12 139 GLU A N 1
ATOM 1102 C CA . GLU A 1 139 ? 0.839 16.684 12.663 1.00 65.12 139 GLU A CA 1
ATOM 1103 C C . GLU A 1 139 ? 2.087 17.519 12.988 1.00 65.12 139 GLU A C 1
ATOM 1105 O O . GLU A 1 139 ? 3.151 17.295 12.416 1.00 65.12 139 GLU A O 1
ATOM 1110 N N . GLU A 1 140 ? 2.002 18.408 13.982 1.00 72.69 140 GLU A N 1
ATOM 1111 C CA . GLU A 1 140 ? 3.143 19.190 14.481 1.00 72.69 140 GLU A CA 1
ATOM 1112 C C . GLU A 1 140 ? 4.241 18.319 15.123 1.00 72.69 140 GLU A C 1
ATOM 1114 O O . GLU A 1 140 ? 5.411 18.712 15.139 1.00 72.69 140 GLU A O 1
ATOM 1119 N N . ARG A 1 141 ? 3.883 17.148 15.670 1.00 70.62 141 ARG A N 1
ATOM 1120 C CA . ARG A 1 141 ? 4.831 16.171 16.232 1.00 70.62 141 ARG A CA 1
ATOM 1121 C C . ARG A 1 141 ? 5.467 15.325 15.133 1.00 70.62 141 ARG A C 1
ATOM 1123 O O . ARG A 1 141 ? 6.683 15.204 15.118 1.00 70.62 141 ARG A O 1
ATOM 1130 N N . ILE A 1 142 ? 4.664 14.814 14.200 1.00 68.19 142 ILE A N 1
ATOM 1131 C CA . ILE A 1 142 ? 5.080 14.064 13.007 1.00 68.19 142 ILE A CA 1
ATOM 1132 C C . ILE A 1 142 ? 6.067 14.894 12.182 1.00 68.19 142 ILE A C 1
ATOM 1134 O O . ILE A 1 142 ? 7.076 14.361 11.742 1.00 68.19 142 ILE A O 1
ATOM 1138 N N . ALA A 1 143 ? 5.845 16.206 12.052 1.00 71.25 143 ALA A N 1
ATOM 1139 C CA . ALA A 1 143 ? 6.755 17.116 11.351 1.00 71.25 143 ALA A CA 1
ATOM 1140 C C . ALA A 1 143 ? 8.161 17.231 11.981 1.00 71.25 143 ALA A C 1
ATOM 1142 O O . ALA A 1 143 ? 9.068 17.764 11.348 1.00 71.25 143 ALA A O 1
ATOM 1143 N N . LYS A 1 144 ? 8.346 16.774 13.228 1.00 77.31 144 LYS A N 1
ATOM 1144 C CA . LYS A 1 144 ? 9.626 16.801 13.960 1.00 77.31 144 LYS A CA 1
ATOM 1145 C C . LYS A 1 144 ? 10.265 15.419 14.116 1.00 77.31 144 LYS A C 1
ATOM 1147 O O . LYS A 1 144 ? 11.337 15.327 14.709 1.00 77.31 144 LYS A O 1
ATOM 1152 N N . LEU A 1 145 ? 9.594 14.363 13.661 1.00 77.81 145 LEU A N 1
ATOM 1153 C CA . LEU A 1 145 ? 10.061 12.984 13.766 1.00 77.81 145 LEU A CA 1
ATOM 1154 C C . LEU A 1 145 ? 10.844 12.580 12.514 1.00 77.81 145 LEU A C 1
ATOM 1156 O O . LEU A 1 145 ? 10.717 13.205 11.461 1.00 77.81 145 LEU A O 1
ATOM 1160 N N . SER A 1 146 ? 11.655 11.528 12.632 1.00 75.31 146 SER A N 1
ATOM 1161 C CA . SER A 1 146 ? 12.248 10.889 11.455 1.00 75.31 146 SER A CA 1
ATOM 1162 C C . SER A 1 146 ? 11.150 10.316 10.551 1.00 75.31 146 SER A C 1
ATOM 1164 O O . SER A 1 146 ? 10.061 9.994 11.024 1.00 75.31 146 SER A O 1
ATOM 1166 N N . GLU A 1 147 ? 11.423 10.165 9.255 1.00 66.25 147 GLU A N 1
ATOM 1167 C CA . GLU A 1 147 ? 10.438 9.667 8.281 1.00 66.25 147 GLU A CA 1
ATOM 1168 C C . GLU A 1 147 ? 9.857 8.293 8.686 1.00 66.25 147 GLU A C 1
ATOM 1170 O O . GLU A 1 147 ? 8.656 8.062 8.565 1.00 66.25 147 GLU A O 1
ATOM 1175 N N . GLU A 1 148 ? 10.670 7.420 9.296 1.00 64.81 148 GLU A N 1
ATOM 1176 C CA . GLU A 1 148 ? 10.224 6.108 9.784 1.00 64.81 148 GLU A CA 1
ATOM 1177 C C . GLU A 1 148 ? 9.293 6.187 11.011 1.00 64.81 148 GLU A C 1
ATOM 1179 O O . GLU A 1 148 ? 8.323 5.432 11.106 1.00 64.81 148 GLU A O 1
ATOM 1184 N N . GLU A 1 149 ? 9.565 7.094 11.954 1.00 70.56 149 GLU A N 1
ATOM 1185 C CA . GLU A 1 149 ? 8.731 7.306 13.147 1.00 70.56 149 GLU A CA 1
ATOM 1186 C C . GLU A 1 149 ? 7.442 8.060 12.805 1.00 70.56 149 GLU A C 1
ATOM 1188 O O . GLU A 1 149 ? 6.375 7.749 13.337 1.00 70.56 149 GLU A O 1
ATOM 1193 N N . ALA A 1 150 ? 7.530 9.016 11.879 1.00 67.62 150 ALA A N 1
ATOM 1194 C CA . ALA A 1 150 ? 6.400 9.746 11.324 1.00 67.62 150 ALA A CA 1
ATOM 1195 C C . ALA A 1 150 ? 5.381 8.794 10.680 1.00 67.62 150 ALA A C 1
ATOM 1197 O O . ALA A 1 150 ? 4.180 8.922 10.923 1.00 67.62 150 ALA A O 1
ATOM 1198 N N . ASP A 1 151 ? 5.842 7.810 9.906 1.00 66.38 151 ASP A N 1
ATOM 1199 C CA . ASP A 1 151 ? 4.967 6.837 9.250 1.00 66.38 151 ASP A CA 1
ATOM 1200 C C . ASP A 1 151 ? 4.323 5.851 10.226 1.00 66.38 151 ASP A C 1
ATOM 1202 O O . ASP A 1 151 ? 3.129 5.554 10.109 1.00 66.38 151 ASP A O 1
ATOM 1206 N N . LEU A 1 152 ? 5.065 5.385 11.235 1.00 72.50 152 LEU A N 1
ATOM 1207 C CA . LEU A 1 152 ? 4.500 4.545 12.291 1.00 72.50 152 LEU A CA 1
ATOM 1208 C C . LEU A 1 152 ? 3.405 5.295 13.068 1.00 72.50 152 LEU A C 1
ATOM 1210 O O . LEU A 1 152 ? 2.329 4.743 13.306 1.00 72.50 152 LEU A O 1
ATOM 1214 N N . GLU A 1 153 ? 3.649 6.560 13.412 1.00 74.38 153 GLU A N 1
ATOM 1215 C CA . GLU A 1 153 ? 2.670 7.431 14.071 1.00 74.38 153 GLU A CA 1
ATOM 1216 C C . GLU A 1 153 ? 1.437 7.681 13.187 1.00 74.38 153 GLU A C 1
ATOM 1218 O O . GLU A 1 153 ? 0.308 7.623 13.681 1.00 74.38 153 GLU A O 1
ATOM 1223 N N . ARG A 1 154 ? 1.605 7.866 11.868 1.00 69.69 154 ARG A N 1
ATOM 1224 C CA . ARG A 1 154 ? 0.481 7.978 10.915 1.00 69.69 154 ARG A CA 1
ATOM 1225 C C . ARG A 1 154 ? -0.367 6.706 10.875 1.00 69.69 154 ARG A C 1
ATOM 1227 O O . ARG A 1 154 ? -1.596 6.795 10.930 1.00 69.69 154 ARG A O 1
ATOM 1234 N N . MET A 1 155 ? 0.256 5.527 10.819 1.00 71.25 155 MET A N 1
ATOM 1235 C CA . MET A 1 155 ? -0.464 4.245 10.822 1.00 71.25 155 MET A CA 1
ATOM 1236 C C . MET A 1 155 ? -1.214 4.015 12.138 1.00 71.25 155 MET A C 1
ATOM 1238 O O . MET A 1 155 ? -2.394 3.651 12.127 1.00 71.25 155 MET A O 1
ATOM 1242 N N . GLN A 1 156 ? -0.564 4.266 13.278 1.00 75.38 156 GLN A N 1
ATOM 1243 C CA . GLN A 1 156 ? -1.201 4.160 14.593 1.00 75.38 156 GLN A CA 1
ATOM 1244 C C . GLN A 1 156 ? -2.366 5.143 14.731 1.00 75.38 156 GLN A C 1
ATOM 1246 O O . GLN A 1 156 ? -3.421 4.791 15.267 1.00 75.38 156 GLN A O 1
ATOM 1251 N N . PHE A 1 157 ? -2.212 6.355 14.201 1.00 77.56 157 PHE A N 1
ATOM 1252 C CA . PHE A 1 157 ? -3.275 7.347 14.179 1.00 77.56 157 PHE A CA 1
ATOM 1253 C C . PHE A 1 157 ? -4.467 6.907 13.334 1.00 77.56 157 PHE A C 1
ATOM 1255 O O . PHE A 1 157 ? -5.598 7.004 13.808 1.00 77.56 157 PHE A O 1
ATOM 1262 N N . ALA A 1 158 ? -4.241 6.372 12.133 1.00 75.88 158 ALA A N 1
ATOM 1263 C CA . ALA A 1 158 ? -5.312 5.863 11.280 1.00 75.88 158 ALA A CA 1
ATOM 1264 C C . ALA A 1 158 ? -6.075 4.705 11.950 1.00 75.88 158 ALA A C 1
ATOM 1266 O O . ALA A 1 158 ? -7.309 4.707 11.977 1.00 75.88 158 ALA A O 1
ATOM 1267 N N . ALA A 1 159 ? -5.359 3.757 12.566 1.00 80.25 159 ALA A N 1
ATOM 1268 C CA . ALA A 1 159 ? -5.966 2.654 13.313 1.00 80.25 159 ALA A CA 1
ATOM 1269 C C . ALA A 1 159 ? -6.797 3.155 14.507 1.00 80.25 159 ALA A C 1
ATOM 1271 O O . ALA A 1 159 ? -7.923 2.705 14.726 1.00 80.25 159 ALA A O 1
ATOM 1272 N N . LYS A 1 160 ? -6.274 4.136 15.250 1.00 83.50 160 LYS A N 1
ATOM 1273 C CA . LYS A 1 160 ? -6.974 4.766 16.374 1.00 83.50 160 LYS A CA 1
ATOM 1274 C C . LYS A 1 160 ? -8.197 5.556 15.922 1.00 83.50 160 LYS A C 1
ATOM 1276 O O . LYS A 1 160 ? -9.236 5.498 16.574 1.00 83.50 160 LYS A O 1
ATOM 1281 N N . LEU A 1 161 ? -8.102 6.268 14.801 1.00 84.00 161 LEU A N 1
ATOM 1282 C CA . LEU A 1 161 ? -9.229 6.981 14.216 1.00 84.00 161 LEU A CA 1
ATOM 1283 C C . LEU A 1 161 ? -10.338 5.997 13.835 1.00 84.00 161 LEU A C 1
ATOM 1285 O O . LEU A 1 161 ? -11.482 6.219 14.216 1.00 84.00 161 LEU A O 1
ATOM 1289 N N . LYS A 1 162 ? -10.003 4.876 13.185 1.00 86.31 162 LYS A N 1
ATOM 1290 C CA . LYS A 1 162 ? -10.975 3.822 12.867 1.00 86.31 162 LYS A CA 1
ATOM 1291 C C . LYS A 1 162 ? -11.662 3.266 14.117 1.00 86.31 162 LYS A C 1
ATOM 1293 O O . LYS A 1 162 ? -12.889 3.210 14.155 1.00 86.31 162 LYS A O 1
ATOM 1298 N N . ALA A 1 163 ? -10.894 2.919 15.153 1.00 89.06 163 ALA A N 1
ATOM 1299 C CA . ALA A 1 163 ? -11.445 2.439 16.423 1.00 89.06 163 ALA A CA 1
ATOM 1300 C C . ALA A 1 163 ? -12.390 3.471 17.066 1.00 89.06 163 ALA A C 1
ATOM 1302 O O . ALA A 1 163 ? -13.482 3.123 17.511 1.00 89.06 163 ALA A O 1
ATOM 1303 N N . ASN A 1 164 ? -12.017 4.755 17.043 1.00 89.75 164 ASN A N 1
ATOM 1304 C CA . ASN A 1 164 ? -12.851 5.840 17.558 1.00 89.75 164 ASN A CA 1
ATOM 1305 C C . ASN A 1 164 ? -14.163 5.991 16.776 1.00 89.75 164 ASN A C 1
ATOM 1307 O O . ASN A 1 164 ? -15.213 6.168 17.389 1.00 89.75 164 ASN A O 1
ATOM 1311 N N . ILE A 1 165 ? -14.120 5.933 15.442 1.00 91.44 165 ILE A N 1
ATOM 1312 C CA . ILE A 1 165 ? -15.318 6.050 14.601 1.00 91.44 165 ILE A CA 1
ATOM 1313 C C . ILE A 1 165 ? -16.268 4.872 14.837 1.00 91.44 165 ILE A C 1
ATOM 1315 O O . ILE A 1 165 ? -17.463 5.084 15.045 1.00 91.44 165 ILE A O 1
ATOM 1319 N N . TYR A 1 166 ? -15.737 3.650 14.894 1.00 92.31 166 TYR A N 1
ATOM 1320 C CA . TYR A 1 166 ? -16.522 2.461 15.222 1.00 92.31 166 TYR A CA 1
ATOM 1321 C C . TYR A 1 166 ? -17.172 2.571 16.610 1.00 92.31 166 TYR A C 1
ATOM 1323 O O . TYR A 1 166 ? -18.376 2.361 16.766 1.00 92.31 166 TYR A O 1
ATOM 1331 N N . PHE A 1 167 ? -16.397 2.988 17.615 1.00 94.38 167 PHE A N 1
ATOM 1332 C CA . PHE A 1 167 ? -16.898 3.201 18.970 1.00 94.38 167 PHE A CA 1
ATOM 1333 C C . PHE A 1 167 ? -17.996 4.275 19.027 1.00 94.38 167 PHE A C 1
ATOM 1335 O O . PHE A 1 167 ? -19.019 4.066 19.679 1.00 94.38 167 PHE A O 1
ATOM 1342 N N . LEU A 1 168 ? -17.840 5.393 18.309 1.00 94.25 168 LEU A N 1
ATOM 1343 C CA . LEU A 1 168 ? -18.869 6.433 18.214 1.00 94.25 168 LEU A CA 1
ATOM 1344 C C . LEU A 1 168 ? -20.182 5.890 17.635 1.00 94.25 168 LEU A C 1
ATOM 1346 O O . LEU A 1 168 ? -21.248 6.194 18.173 1.00 94.25 168 LEU A O 1
ATOM 1350 N N . GLY A 1 169 ? -20.108 5.082 16.573 1.00 94.38 169 GLY A N 1
ATOM 1351 C CA . GLY A 1 169 ? -21.282 4.451 15.967 1.00 94.38 169 GLY A CA 1
ATOM 1352 C C . GLY A 1 169 ? -22.051 3.581 16.964 1.00 94.38 169 GLY A C 1
ATOM 1353 O O . GLY A 1 169 ? -23.268 3.712 17.100 1.00 94.38 169 GLY A O 1
ATOM 1354 N N . LEU A 1 170 ? -21.335 2.762 17.742 1.00 94.62 170 LEU A N 1
ATOM 1355 C CA . LEU A 1 170 ? -21.929 1.935 18.796 1.00 94.62 170 LEU A CA 1
ATOM 1356 C C . LEU A 1 170 ? -22.552 2.776 19.919 1.00 94.62 170 LEU A C 1
ATOM 1358 O O . LEU A 1 170 ? -23.682 2.513 20.324 1.00 94.62 170 LEU A O 1
ATOM 1362 N N . MET A 1 171 ? -21.858 3.818 20.387 1.00 94.00 171 MET A N 1
ATOM 1363 C CA . MET A 1 171 ? -22.377 4.731 21.413 1.00 94.00 171 MET A CA 1
ATOM 1364 C C . MET A 1 171 ? -23.670 5.420 20.964 1.00 94.00 171 MET A C 1
ATOM 1366 O O . MET A 1 171 ? -24.596 5.579 21.761 1.00 94.00 171 MET A O 1
ATOM 1370 N N . PHE A 1 172 ? -23.758 5.819 19.693 1.00 94.25 172 PHE A N 1
ATOM 1371 C CA . PHE A 1 172 ? -24.968 6.421 19.138 1.00 94.25 172 PHE A CA 1
ATOM 1372 C C . PHE A 1 172 ? -26.112 5.417 19.031 1.00 94.25 172 PHE A C 1
ATOM 1374 O O . PHE A 1 172 ? -27.209 5.693 19.520 1.00 94.25 172 PHE A O 1
ATOM 1381 N N . ARG A 1 173 ? -25.845 4.222 18.493 1.00 92.50 173 ARG A N 1
ATOM 1382 C CA . ARG A 1 173 ? -26.833 3.139 18.406 1.00 92.50 173 ARG A CA 1
ATOM 1383 C C . ARG A 1 173 ? -27.406 2.766 19.778 1.00 92.50 173 ARG A C 1
ATOM 1385 O O . ARG A 1 173 ? -28.613 2.578 19.907 1.00 92.50 173 ARG A O 1
ATOM 1392 N N . SER A 1 174 ? -26.565 2.748 20.811 1.00 91.06 174 SER A N 1
ATOM 1393 C CA . SER A 1 174 ? -26.966 2.474 22.198 1.00 91.06 174 SER A CA 1
ATOM 1394 C C . SER A 1 174 ? -27.529 3.697 22.942 1.00 91.06 174 SER A C 1
ATOM 1396 O O . SER A 1 174 ? -27.746 3.626 24.150 1.00 91.06 174 SER A O 1
ATOM 1398 N N . ARG A 1 175 ? -27.794 4.818 22.248 1.00 90.31 175 ARG A N 1
ATOM 1399 C CA . ARG A 1 175 ? -28.360 6.072 22.795 1.00 90.31 175 ARG A CA 1
ATOM 1400 C C . ARG A 1 175 ? -27.532 6.711 23.921 1.00 90.31 175 ARG A C 1
ATOM 1402 O O . ARG A 1 175 ? -28.068 7.434 24.763 1.00 90.31 175 ARG A O 1
ATOM 1409 N N . LEU A 1 176 ? -26.222 6.471 23.917 1.00 89.75 176 LEU A N 1
ATOM 1410 C CA . LEU A 1 176 ? -25.257 7.021 24.874 1.00 89.75 176 LEU A CA 1
ATOM 1411 C C . LEU A 1 176 ? -24.649 8.353 24.420 1.00 89.75 176 LEU A C 1
ATOM 1413 O O . LEU A 1 176 ? -24.013 9.042 25.215 1.00 89.75 176 LEU A O 1
ATOM 1417 N N . THR A 1 177 ? -24.841 8.724 23.154 1.00 90.88 177 THR A N 1
ATOM 1418 C CA . THR A 1 177 ? -24.431 10.019 22.603 1.00 90.88 177 THR A CA 1
ATOM 1419 C C . THR A 1 177 ? -25.546 10.640 21.766 1.00 90.88 177 THR A C 1
ATOM 1421 O O . THR A 1 177 ? -26.507 9.967 21.391 1.00 90.88 177 THR A O 1
ATOM 1424 N N . ASN A 1 178 ? -25.417 11.931 21.465 1.00 89.00 178 ASN A N 1
ATOM 1425 C CA . ASN A 1 178 ? -26.410 12.676 20.697 1.00 89.00 178 ASN A CA 1
ATOM 1426 C C . ASN A 1 178 ? -25.967 12.854 19.244 1.00 89.00 178 ASN A C 1
ATOM 1428 O O . ASN A 1 178 ? -24.776 12.931 18.936 1.00 89.00 178 ASN A O 1
ATOM 1432 N N . GLU A 1 179 ? -26.947 13.064 18.369 1.00 90.25 179 GLU A N 1
ATOM 1433 C CA . GLU A 1 179 ? -26.733 13.314 16.943 1.00 90.25 179 GLU A CA 1
ATOM 1434 C C . GLU A 1 179 ? -25.789 14.498 16.670 1.00 90.25 179 GLU A C 1
ATOM 1436 O O . GLU A 1 179 ? -25.053 14.494 15.689 1.00 90.25 179 GLU A O 1
ATOM 1441 N N . THR A 1 180 ? -25.758 15.514 17.537 1.00 89.25 180 THR A N 1
ATOM 1442 C CA . THR A 1 180 ? -24.866 16.675 17.369 1.00 89.25 180 THR A CA 1
ATOM 1443 C C . THR A 1 180 ? -23.388 16.288 17.329 1.00 89.25 180 THR A C 1
ATOM 1445 O O . THR A 1 180 ? -22.627 16.891 16.575 1.00 89.25 180 THR A O 1
ATOM 1448 N N . VAL A 1 181 ? -22.982 15.270 18.096 1.00 89.69 181 VAL A N 1
ATOM 1449 C CA . VAL A 1 181 ? -21.607 14.753 18.092 1.00 89.69 181 VAL A CA 1
ATOM 1450 C C . VAL A 1 181 ? -21.336 14.008 16.788 1.00 89.69 181 VAL A C 1
ATOM 1452 O O . VAL A 1 181 ? -20.317 14.254 16.149 1.00 89.69 181 VAL A O 1
ATOM 1455 N N . VAL A 1 182 ? -22.270 13.154 16.357 1.00 92.06 182 VAL A N 1
ATOM 1456 C CA . VAL A 1 182 ? -22.136 12.383 15.112 1.00 92.06 182 VAL A CA 1
ATOM 1457 C C . VAL A 1 182 ? -22.066 13.311 13.900 1.00 92.06 182 VAL A C 1
ATOM 1459 O O . VAL A 1 182 ? -21.151 13.179 13.094 1.00 92.06 182 VAL A O 1
ATOM 1462 N N . ARG A 1 183 ? -22.956 14.309 13.808 1.00 91.00 183 ARG A N 1
ATOM 1463 C CA . ARG A 1 183 ? -22.938 15.321 12.739 1.00 91.00 183 ARG A CA 1
ATOM 1464 C C . ARG A 1 183 ? -21.627 16.098 12.696 1.00 91.00 183 ARG A C 1
ATOM 1466 O O . ARG A 1 183 ? -21.083 16.290 11.616 1.00 91.00 183 ARG A O 1
ATOM 1473 N N . ALA A 1 184 ? -21.095 16.509 13.848 1.00 88.81 184 ALA A N 1
ATOM 1474 C CA . ALA A 1 184 ? -19.813 17.210 13.903 1.00 88.81 184 ALA A CA 1
ATOM 1475 C C . ALA A 1 184 ? -18.656 16.346 13.368 1.00 88.81 184 ALA A C 1
ATOM 1477 O O . ALA A 1 184 ? -17.784 16.846 12.660 1.00 88.81 184 ALA A O 1
ATOM 1478 N N . VAL A 1 185 ? -18.660 15.045 13.673 1.00 89.69 185 VAL A N 1
ATOM 1479 C CA . VAL A 1 185 ? -17.643 14.105 13.186 1.00 89.69 185 VAL A CA 1
ATOM 1480 C C . VAL A 1 185 ? -17.814 13.813 11.695 1.00 89.69 185 VAL A C 1
ATOM 1482 O O . VAL A 1 185 ? -16.820 13.834 10.976 1.00 89.69 185 VAL A O 1
ATOM 1485 N N . LEU A 1 186 ? -19.044 13.610 11.212 1.00 92.44 186 LEU A N 1
ATOM 1486 C CA . LEU A 1 186 ? -19.345 13.439 9.785 1.00 92.44 186 LEU A CA 1
ATOM 1487 C C . LEU A 1 186 ? -18.903 14.660 8.964 1.00 92.44 186 LEU A C 1
ATOM 1489 O O . LEU A 1 186 ? -18.197 14.506 7.969 1.00 92.44 186 LEU A O 1
ATOM 1493 N N . ASP A 1 187 ? -19.236 15.872 9.420 1.00 89.81 187 ASP A N 1
ATOM 1494 C CA . ASP A 1 187 ? -18.785 17.119 8.791 1.00 89.81 187 ASP A CA 1
ATOM 1495 C C . ASP A 1 187 ? -17.250 17.212 8.757 1.00 89.81 187 ASP A C 1
ATOM 1497 O O . ASP A 1 187 ? -16.683 17.610 7.741 1.00 89.81 187 ASP A O 1
ATOM 1501 N N . ASN A 1 188 ? -16.563 16.830 9.838 1.00 86.81 188 ASN A N 1
ATOM 1502 C CA . ASN A 1 188 ? -15.101 16.859 9.891 1.00 86.81 188 ASN A CA 1
ATOM 1503 C C . ASN A 1 188 ? -14.452 15.787 8.991 1.00 86.81 188 ASN A C 1
ATOM 1505 O O . ASN A 1 188 ? -13.428 16.041 8.356 1.00 86.81 188 ASN A O 1
ATOM 1509 N N . LEU A 1 189 ? -15.042 14.591 8.897 1.00 88.12 189 LEU A N 1
ATOM 1510 C CA . LEU A 1 189 ? -14.565 13.536 7.999 1.00 88.12 189 LEU A CA 1
ATOM 1511 C C . LEU A 1 189 ? -14.688 13.959 6.533 1.00 88.12 189 LEU A C 1
ATOM 1513 O O . LEU A 1 189 ? -13.746 13.751 5.769 1.00 88.12 189 LEU A O 1
ATOM 1517 N N . LEU A 1 190 ? -15.800 14.596 6.158 1.00 88.25 190 LEU A N 1
ATOM 1518 C CA . LEU A 1 190 ? -16.061 14.979 4.773 1.00 88.25 190 LEU A CA 1
ATOM 1519 C C . LEU A 1 190 ? -15.373 16.296 4.380 1.00 88.25 190 LEU A C 1
ATOM 1521 O O . LEU A 1 190 ? -14.696 16.352 3.360 1.00 88.25 190 LEU A O 1
ATOM 1525 N N . TYR A 1 191 ? -15.478 17.348 5.195 1.00 85.56 191 TYR A N 1
ATOM 1526 C CA . TYR A 1 191 ? -15.017 18.699 4.834 1.00 85.56 191 TYR A CA 1
ATOM 1527 C C . TYR A 1 191 ? -13.734 19.149 5.546 1.00 85.56 191 TYR A C 1
ATOM 1529 O O . TYR A 1 191 ? -13.190 20.211 5.222 1.00 85.56 191 TYR A O 1
ATOM 1537 N N . GLY A 1 192 ? -13.243 18.372 6.514 1.00 77.88 192 GLY A N 1
ATOM 1538 C CA . GLY A 1 192 ? -12.118 18.751 7.367 1.00 77.88 192 GLY A CA 1
ATOM 1539 C C . GLY A 1 192 ? -12.414 19.921 8.309 1.00 77.88 192 GLY A C 1
ATOM 1540 O O . GLY A 1 192 ? -13.509 20.494 8.324 1.00 77.88 192 GLY A O 1
ATOM 1541 N N . ASP A 1 193 ? -11.402 20.302 9.089 1.00 69.44 193 ASP A N 1
ATOM 1542 C CA . ASP A 1 193 ? -11.520 21.402 10.043 1.00 69.44 193 ASP A CA 1
ATOM 1543 C C . ASP A 1 193 ? -11.803 22.734 9.323 1.00 69.44 193 ASP A C 1
ATOM 1545 O O . ASP A 1 193 ? -11.227 23.055 8.278 1.00 69.44 193 ASP A O 1
ATOM 1549 N N . GLY A 1 194 ? -12.762 23.493 9.850 1.00 64.06 194 GLY A N 1
ATOM 1550 C CA . GLY A 1 194 ? -13.234 24.742 9.249 1.00 64.06 194 GLY A CA 1
ATOM 1551 C C . GLY A 1 194 ? -13.868 24.617 7.854 1.00 64.06 194 GLY A C 1
ATOM 1552 O O . GLY A 1 194 ? -14.078 25.651 7.221 1.00 64.06 194 GLY A O 1
ATOM 1553 N N . ARG A 1 195 ? -14.174 23.400 7.369 1.00 67.19 195 ARG A N 1
ATOM 1554 C CA . ARG A 1 195 ? -14.748 23.118 6.036 1.00 67.19 195 ARG A CA 1
ATOM 1555 C C . ARG A 1 195 ? -13.910 23.632 4.853 1.00 67.19 195 ARG A C 1
ATOM 1557 O O . ARG A 1 195 ? -14.454 24.065 3.842 1.00 67.19 195 ARG A O 1
ATOM 1564 N N . ARG A 1 196 ? -12.578 23.632 4.984 1.00 60.44 196 ARG A N 1
ATOM 1565 C CA . ARG A 1 196 ? -11.646 24.181 3.972 1.00 60.44 196 ARG A CA 1
ATOM 1566 C C . ARG A 1 196 ? -10.931 23.118 3.137 1.00 60.44 196 ARG A C 1
ATOM 1568 O O . ARG A 1 196 ? -10.048 23.457 2.349 1.00 60.44 196 ARG A O 1
ATOM 1575 N N . ARG A 1 197 ? -11.252 21.837 3.329 1.00 70.06 197 ARG A N 1
ATOM 1576 C CA . ARG A 1 197 ? -10.547 20.736 2.668 1.00 70.06 197 ARG A CA 1
ATOM 1577 C C . ARG A 1 197 ? -10.874 20.707 1.169 1.00 70.06 197 ARG A C 1
ATOM 1579 O O . ARG A 1 197 ? -12.034 20.571 0.802 1.00 70.06 197 ARG A O 1
ATOM 1586 N N . ARG A 1 198 ? -9.844 20.815 0.315 1.00 60.97 198 ARG A N 1
ATOM 1587 C CA . ARG A 1 198 ? -9.983 20.745 -1.156 1.00 60.97 198 ARG A CA 1
ATOM 1588 C C . ARG A 1 198 ? -10.114 19.314 -1.690 1.00 60.97 198 ARG A C 1
ATOM 1590 O O . ARG A 1 198 ? -10.820 19.111 -2.666 1.00 60.97 198 ARG A O 1
ATOM 1597 N N . ILE A 1 199 ? -9.447 18.341 -1.061 1.00 67.88 199 ILE A N 1
ATOM 1598 C CA . ILE A 1 199 ? -9.465 16.920 -1.453 1.00 67.88 199 ILE A CA 1
ATOM 1599 C C . ILE A 1 199 ? -9.675 16.067 -0.200 1.00 67.88 199 ILE A C 1
ATOM 1601 O O . ILE A 1 199 ? -8.977 16.253 0.799 1.00 67.88 199 ILE A O 1
ATOM 1605 N N . VAL A 1 200 ? -10.643 15.149 -0.235 1.00 78.81 200 VAL A N 1
ATOM 1606 C CA . VAL A 1 200 ? -10.957 14.247 0.884 1.00 78.81 200 VAL A CA 1
ATOM 1607 C C . VAL A 1 200 ? -10.116 12.975 0.766 1.00 78.81 200 VAL A C 1
ATOM 1609 O O . VAL A 1 200 ? -10.189 12.340 -0.277 1.00 78.81 200 VAL A O 1
ATOM 1612 N N . PRO A 1 201 ? -9.332 12.578 1.788 1.00 79.06 201 PRO A N 1
ATOM 1613 C CA . PRO A 1 201 ? -8.587 11.320 1.752 1.00 79.06 201 PRO A CA 1
ATOM 1614 C C . PRO A 1 201 ? -9.498 10.086 1.686 1.00 79.06 201 PRO A C 1
ATOM 1616 O O . PRO A 1 201 ? -10.544 10.060 2.341 1.00 79.06 201 PRO A O 1
ATOM 1619 N N . ASP A 1 202 ? -9.049 9.025 1.007 1.00 80.81 202 ASP A N 1
ATOM 1620 C CA . ASP A 1 202 ? -9.790 7.760 0.857 1.00 80.81 202 ASP A CA 1
ATOM 1621 C C . ASP A 1 202 ? -10.297 7.211 2.197 1.00 80.81 202 ASP A C 1
ATOM 1623 O O . ASP A 1 202 ? -11.473 6.880 2.346 1.00 80.81 202 ASP A O 1
ATOM 1627 N N . TYR A 1 203 ? -9.415 7.141 3.200 1.00 79.25 203 TYR A N 1
ATOM 1628 C CA . TYR A 1 203 ? -9.754 6.594 4.512 1.00 79.25 203 TYR A CA 1
ATOM 1629 C C . TYR A 1 203 ? -10.816 7.437 5.231 1.00 79.25 203 TYR A C 1
ATOM 1631 O O . TYR A 1 203 ? -11.646 6.883 5.946 1.00 79.25 203 TYR A O 1
ATOM 1639 N N . CYS A 1 204 ? -10.840 8.761 5.028 1.00 84.75 204 CYS A N 1
ATOM 1640 C CA . CYS A 1 204 ? -11.879 9.620 5.593 1.00 84.75 204 CYS A CA 1
ATOM 1641 C C . CYS A 1 204 ? -13.242 9.324 4.966 1.00 84.75 204 CYS A C 1
ATOM 1643 O O . CYS A 1 204 ? -14.227 9.267 5.698 1.00 84.75 204 CYS A O 1
ATOM 1645 N N . LEU A 1 205 ? -13.300 9.104 3.646 1.00 89.94 205 LEU A N 1
ATOM 1646 C CA . LEU A 1 205 ? -14.536 8.721 2.957 1.00 89.94 205 LEU A CA 1
ATOM 1647 C C . LEU A 1 205 ? -15.032 7.350 3.417 1.00 89.94 205 LEU A C 1
ATOM 1649 O O . LEU A 1 205 ? -16.215 7.199 3.702 1.00 89.94 205 LEU A O 1
ATOM 1653 N N . ILE A 1 206 ? -14.137 6.368 3.545 1.00 89.50 206 ILE A N 1
ATOM 1654 C CA . ILE A 1 206 ? -14.492 5.027 4.031 1.00 89.50 206 ILE A CA 1
ATOM 1655 C C . ILE A 1 206 ? -15.082 5.109 5.444 1.00 89.50 206 ILE A C 1
ATOM 1657 O O . ILE A 1 206 ? -16.184 4.622 5.674 1.00 89.50 206 ILE A O 1
ATOM 1661 N N . LEU A 1 207 ? -14.401 5.793 6.369 1.00 90.19 207 LEU A N 1
ATOM 1662 C CA . LEU A 1 207 ? -14.887 5.968 7.742 1.00 90.19 207 LEU A CA 1
ATOM 1663 C C . LEU A 1 207 ? -16.183 6.786 7.813 1.00 90.19 207 LEU A C 1
ATOM 1665 O O . LEU A 1 207 ? -17.025 6.531 8.671 1.00 90.19 207 LEU A O 1
ATOM 1669 N N . PHE A 1 208 ? -16.355 7.764 6.919 1.00 94.31 208 PHE A N 1
ATOM 1670 C CA . PHE A 1 208 ? -17.597 8.522 6.795 1.00 94.31 208 PHE A CA 1
ATOM 1671 C C . PHE A 1 208 ? -18.761 7.601 6.420 1.00 94.31 208 PHE A C 1
ATOM 1673 O O . PHE A 1 208 ? -19.800 7.646 7.077 1.00 94.31 208 PHE A O 1
ATOM 1680 N N . MET A 1 209 ? -18.578 6.748 5.407 1.00 94.12 209 MET A N 1
ATOM 1681 C CA . MET A 1 209 ? -19.598 5.792 4.972 1.00 94.12 209 MET A CA 1
ATOM 1682 C C . MET A 1 209 ? -19.901 4.763 6.064 1.00 94.12 209 MET A C 1
ATOM 1684 O O . MET A 1 209 ? -21.068 4.575 6.388 1.00 94.12 209 MET A O 1
ATOM 1688 N N . GLU A 1 210 ? -18.882 4.175 6.703 1.00 92.12 210 GLU A N 1
ATOM 1689 C CA . GLU A 1 210 ? -19.052 3.220 7.816 1.00 92.12 210 GLU A CA 1
ATOM 1690 C C . GLU A 1 210 ? -19.858 3.835 8.982 1.00 92.12 210 GLU A C 1
ATOM 1692 O O . GLU A 1 210 ? -20.804 3.228 9.5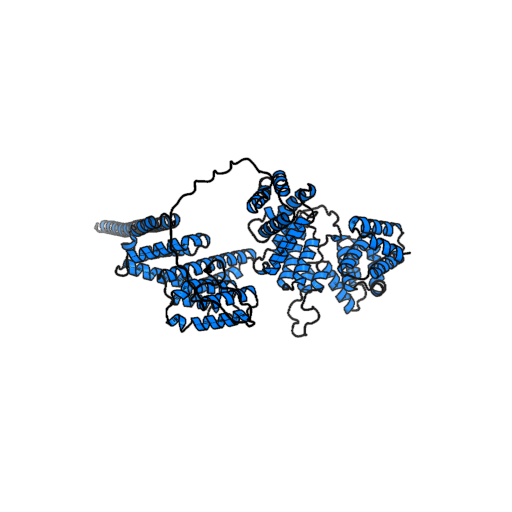01 1.00 92.12 210 GLU A O 1
ATOM 1697 N N . LEU A 1 211 ? -19.523 5.069 9.382 1.00 94.81 211 LEU A N 1
ATOM 1698 C CA . LEU A 1 211 ? -20.231 5.775 10.452 1.00 94.81 211 LEU A CA 1
ATOM 1699 C C . LEU A 1 211 ? -21.669 6.106 10.056 1.00 94.81 211 LEU A C 1
ATOM 1701 O O . LEU A 1 211 ? -22.593 5.905 10.847 1.00 94.81 211 LEU A O 1
ATOM 1705 N N . LEU A 1 212 ? -21.862 6.632 8.847 1.00 94.62 212 LEU A N 1
ATOM 1706 C CA . LEU A 1 212 ? -23.176 7.033 8.367 1.00 94.62 212 LEU A CA 1
ATOM 1707 C C . LEU A 1 212 ? -24.086 5.819 8.141 1.00 94.62 212 LEU A C 1
ATOM 1709 O O . LEU A 1 212 ? -25.262 5.905 8.465 1.00 94.62 212 LEU A O 1
ATOM 1713 N N . GLN A 1 213 ? -23.558 4.681 7.689 1.00 92.88 213 GLN A N 1
ATOM 1714 C CA . GLN A 1 213 ? -24.308 3.425 7.593 1.00 92.88 213 GLN A CA 1
ATOM 1715 C C . GLN A 1 213 ? -24.781 2.942 8.969 1.00 92.88 213 GLN A C 1
ATOM 1717 O O . GLN A 1 213 ? -25.928 2.537 9.129 1.00 92.88 213 GLN A O 1
ATOM 1722 N N . THR A 1 214 ? -23.908 3.025 9.978 1.00 92.56 214 THR A N 1
ATOM 1723 C CA . THR A 1 214 ? -24.220 2.588 11.347 1.00 92.56 214 THR A CA 1
ATOM 1724 C C . THR A 1 214 ? -25.253 3.497 12.015 1.00 92.56 214 THR A C 1
ATOM 1726 O O . THR A 1 214 ? -26.144 3.027 12.722 1.00 92.56 214 THR A O 1
ATOM 1729 N N . CYS A 1 215 ? -25.130 4.811 11.822 1.00 94.25 215 CYS A N 1
ATOM 1730 C CA . CYS A 1 215 ? -25.948 5.797 12.522 1.00 94.25 215 CYS A CA 1
ATOM 1731 C C . CYS A 1 215 ? -27.207 6.211 11.751 1.00 94.25 215 CYS A C 1
ATOM 1733 O O . CYS A 1 215 ? -28.213 6.525 12.380 1.00 94.25 215 CYS A O 1
ATOM 1735 N N . GLY A 1 216 ? -27.166 6.219 10.417 1.00 91.38 216 GLY A N 1
ATOM 1736 C CA . GLY A 1 216 ? -28.224 6.696 9.519 1.00 91.38 216 GLY A CA 1
ATOM 1737 C C . GLY A 1 216 ? -29.626 6.180 9.860 1.00 91.38 216 GLY A C 1
ATOM 1738 O O . GLY A 1 216 ? -30.522 7.008 10.053 1.00 91.38 216 GLY A O 1
ATOM 1739 N N . PRO A 1 217 ? -29.826 4.861 10.066 1.00 91.00 217 PRO A N 1
ATOM 1740 C CA . PRO A 1 217 ? -31.123 4.292 10.455 1.00 91.00 217 PRO A CA 1
ATOM 1741 C C . PRO A 1 217 ? -31.709 4.849 11.760 1.00 91.00 217 PRO A C 1
ATOM 1743 O O . PRO A 1 217 ? -32.911 4.756 11.993 1.00 91.00 217 PRO A O 1
ATOM 1746 N N . HIS A 1 218 ? -30.863 5.399 12.632 1.00 90.38 218 HIS A N 1
ATOM 1747 C CA . HIS A 1 218 ? -31.222 5.875 13.966 1.00 90.38 218 HIS A CA 1
ATOM 1748 C C . HIS A 1 218 ? -31.273 7.412 14.071 1.00 90.38 218 HIS A C 1
ATOM 1750 O O . HIS A 1 218 ? -31.495 7.933 15.165 1.00 90.38 218 HIS A O 1
ATOM 1756 N N . MET A 1 219 ? -31.062 8.134 12.964 1.00 91.31 219 MET A N 1
ATOM 1757 C CA . MET A 1 219 ? -31.097 9.600 12.912 1.00 91.31 219 MET A CA 1
ATOM 1758 C C . MET A 1 219 ? -32.521 10.167 12.949 1.00 91.31 219 MET A C 1
ATOM 1760 O O . MET A 1 219 ? -33.481 9.504 12.551 1.00 91.31 219 MET A O 1
ATOM 1764 N N . ASP A 1 220 ? -32.662 11.410 13.419 1.00 89.38 220 ASP A N 1
ATOM 1765 C CA . ASP A 1 220 ? -33.958 12.085 13.491 1.00 89.38 220 ASP A CA 1
ATOM 1766 C C . ASP A 1 220 ? -34.438 12.607 12.120 1.00 89.38 220 ASP A C 1
ATOM 1768 O O . ASP A 1 220 ? -33.697 12.659 11.142 1.00 89.38 220 ASP A O 1
ATOM 1772 N N . ILE A 1 221 ? -35.701 13.041 12.033 1.00 88.38 221 ILE A N 1
ATOM 1773 C CA . ILE A 1 221 ? -36.279 13.595 10.792 1.00 88.38 221 ILE A CA 1
ATOM 1774 C C . ILE A 1 221 ? -35.536 14.862 10.327 1.00 88.38 221 ILE A C 1
ATOM 1776 O O . ILE A 1 221 ? -35.535 15.170 9.133 1.00 88.38 221 ILE A O 1
ATOM 1780 N N . ASN A 1 222 ? -34.925 15.619 11.242 1.00 88.94 222 ASN A N 1
ATOM 1781 C CA . ASN A 1 222 ? -34.206 16.837 10.886 1.00 88.94 222 ASN A CA 1
ATOM 1782 C C . ASN A 1 222 ? -32.943 16.497 10.098 1.00 88.94 222 ASN A C 1
ATOM 1784 O O . ASN A 1 222 ? -32.702 17.159 9.095 1.00 88.94 222 ASN A O 1
ATOM 1788 N N . PHE A 1 223 ? -32.227 15.431 10.460 1.00 91.12 223 PHE A N 1
ATOM 1789 C CA . PHE A 1 223 ? -31.070 14.924 9.724 1.00 91.12 223 PHE A CA 1
ATOM 1790 C C . PHE A 1 223 ? -31.375 14.650 8.246 1.00 91.12 223 PHE A C 1
ATOM 1792 O O . PHE A 1 223 ? -30.608 15.044 7.364 1.00 91.12 223 PHE A O 1
ATOM 1799 N N . TYR A 1 224 ? -32.520 14.013 7.970 1.00 89.81 224 TYR A N 1
ATOM 1800 C CA . TYR A 1 224 ? -32.972 13.704 6.608 1.00 89.81 224 TYR A CA 1
ATOM 1801 C C . TYR A 1 224 ? -33.362 14.954 5.807 1.00 89.81 224 TYR A C 1
ATOM 1803 O O . TYR A 1 224 ? -33.323 14.925 4.578 1.00 89.81 224 TYR A O 1
ATOM 1811 N N . LYS A 1 225 ? -33.716 16.058 6.479 1.00 89.06 225 LYS A N 1
ATOM 1812 C CA . LYS A 1 225 ? -33.954 17.361 5.837 1.00 89.06 225 LYS A CA 1
ATOM 1813 C C . LYS A 1 225 ? -32.647 18.122 5.598 1.00 89.06 225 LYS A C 1
ATOM 1815 O O . LYS A 1 225 ? -32.434 18.635 4.507 1.00 89.06 225 LYS A O 1
ATOM 1820 N N . ASP A 1 226 ? -31.786 18.190 6.609 1.00 88.12 226 ASP A N 1
ATOM 1821 C CA . ASP A 1 226 ? -30.422 18.726 6.568 1.00 88.12 226 ASP A CA 1
ATOM 1822 C C . ASP A 1 226 ? -29.627 18.107 7.737 1.00 88.12 226 ASP A C 1
ATOM 1824 O O . ASP A 1 226 ? -30.064 18.209 8.888 1.00 88.12 226 ASP A O 1
ATOM 1828 N N . PRO A 1 227 ? -28.457 17.478 7.511 1.00 91.25 227 PRO A N 1
ATOM 1829 C CA . PRO A 1 227 ? -27.572 17.629 6.353 1.00 91.25 227 PRO A CA 1
ATOM 1830 C C . PRO A 1 227 ? -27.537 16.473 5.341 1.00 91.25 227 PRO A C 1
ATOM 1832 O O . PRO A 1 227 ? -26.735 16.545 4.411 1.00 91.25 227 PRO A O 1
ATOM 1835 N N . LEU A 1 228 ? -28.349 15.418 5.476 1.00 93.06 228 LEU A N 1
ATOM 1836 C CA . LEU A 1 228 ? -28.221 14.227 4.621 1.00 93.06 228 LEU A CA 1
ATOM 1837 C C . LEU A 1 228 ? -28.250 14.533 3.108 1.00 93.06 228 LEU A C 1
ATOM 1839 O O . LEU A 1 228 ? -27.345 14.060 2.420 1.00 93.06 228 LEU A O 1
ATOM 1843 N N . PRO A 1 229 ? -29.170 15.364 2.571 1.00 93.62 229 PRO A N 1
ATOM 1844 C CA . PRO A 1 229 ? -29.163 15.692 1.143 1.00 93.62 229 PRO A CA 1
ATOM 1845 C C . PRO A 1 229 ? -27.868 16.383 0.692 1.00 93.62 229 PRO A C 1
ATOM 1847 O O . PRO A 1 229 ? -27.387 16.151 -0.414 1.00 93.62 229 PRO A O 1
ATOM 1850 N N . ARG A 1 230 ? -27.259 17.194 1.568 1.00 93.88 230 ARG A N 1
ATOM 1851 C CA . ARG A 1 230 ? -25.972 17.850 1.300 1.00 93.88 230 ARG A CA 1
ATOM 1852 C C . ARG A 1 230 ? -24.833 16.836 1.241 1.00 93.88 230 ARG A C 1
ATOM 1854 O O . ARG A 1 230 ? -23.948 16.979 0.405 1.00 93.88 230 ARG A O 1
ATOM 1861 N N . TYR A 1 231 ? -24.842 15.828 2.111 1.00 94.62 231 TYR A N 1
ATOM 1862 C CA . TYR A 1 231 ? -23.867 14.741 2.039 1.00 94.62 231 TYR A CA 1
ATOM 1863 C C . TYR A 1 231 ? -24.038 13.932 0.759 1.00 94.62 231 TYR A C 1
ATOM 1865 O O . TYR A 1 231 ? -23.060 13.735 0.050 1.00 94.62 231 TYR A O 1
ATOM 1873 N N . VAL A 1 232 ? -25.269 13.532 0.431 1.00 94.94 232 VAL A N 1
ATOM 1874 C CA . VAL A 1 232 ? -25.577 12.761 -0.782 1.00 94.94 232 VAL A CA 1
ATOM 1875 C C . VAL A 1 232 ? -25.086 13.483 -2.036 1.00 94.94 232 VAL A C 1
ATOM 1877 O O . VAL A 1 232 ? -24.363 12.872 -2.811 1.00 94.94 232 VAL A O 1
ATOM 1880 N N . ALA A 1 233 ? -25.354 14.785 -2.183 1.00 93.56 233 ALA A N 1
ATOM 1881 C CA . ALA A 1 233 ? -24.868 15.562 -3.327 1.00 93.56 233 ALA A CA 1
ATOM 1882 C C . ALA A 1 233 ? -23.332 15.524 -3.466 1.00 93.56 233 ALA A C 1
ATOM 1884 O O . ALA A 1 233 ? -22.803 15.308 -4.552 1.00 93.56 233 ALA A O 1
ATOM 1885 N N . VAL A 1 234 ? -22.600 15.661 -2.354 1.00 92.12 234 VAL A N 1
ATOM 1886 C CA . VAL A 1 234 ? -21.129 15.570 -2.358 1.00 92.12 234 VAL A CA 1
ATOM 1887 C C . VAL A 1 234 ? -20.655 14.164 -2.740 1.00 92.12 234 VAL A C 1
ATOM 1889 O O . VAL A 1 234 ? -19.694 14.018 -3.495 1.00 92.12 234 VAL A O 1
ATOM 1892 N N . LEU A 1 235 ? -21.311 13.120 -2.228 1.00 94.12 235 LEU A N 1
ATOM 1893 C CA . LEU A 1 235 ? -20.971 11.735 -2.559 1.00 94.12 235 LEU A CA 1
ATOM 1894 C C . LEU A 1 235 ? -21.288 11.407 -4.025 1.00 94.12 235 LEU A C 1
ATOM 1896 O O . LEU A 1 235 ? -20.520 10.683 -4.652 1.00 94.12 235 LEU A O 1
ATOM 1900 N N . GLU A 1 236 ? -22.373 11.949 -4.584 1.00 94.25 236 GLU A N 1
ATOM 1901 C CA . GLU A 1 236 ? -22.722 11.827 -6.003 1.00 94.25 236 GLU A CA 1
ATOM 1902 C C . GLU A 1 236 ? -21.669 12.490 -6.893 1.00 94.25 236 GLU A C 1
ATOM 1904 O O . GLU A 1 236 ? -21.199 11.865 -7.848 1.00 94.25 236 GLU A O 1
ATOM 1909 N N . ASP A 1 237 ? -21.228 13.700 -6.551 1.00 92.12 237 ASP A N 1
ATOM 1910 C CA . ASP A 1 237 ? -20.148 14.377 -7.269 1.00 92.12 237 ASP A CA 1
ATOM 1911 C C . ASP A 1 237 ? -18.854 13.553 -7.214 1.00 92.12 237 ASP A C 1
ATOM 1913 O O . ASP A 1 237 ? -18.227 13.290 -8.249 1.00 92.12 237 ASP A O 1
ATOM 1917 N N . PHE A 1 238 ? -18.470 13.063 -6.031 1.00 90.25 238 PHE A N 1
ATOM 1918 C CA . PHE A 1 238 ? -17.289 12.211 -5.877 1.00 90.25 238 PHE A CA 1
ATOM 1919 C C . PHE A 1 238 ? -17.432 10.869 -6.596 1.00 90.25 238 PHE A C 1
ATOM 1921 O O . PHE A 1 238 ? -16.464 10.390 -7.180 1.00 90.25 238 PHE A O 1
ATOM 1928 N N . SER A 1 239 ? -18.627 10.287 -6.667 1.00 90.75 239 SER A N 1
ATOM 1929 C CA . SER A 1 239 ? -18.844 9.034 -7.398 1.00 90.75 239 SER A CA 1
ATOM 1930 C C . SER A 1 239 ? -18.480 9.137 -8.887 1.00 90.75 239 SER A C 1
ATOM 1932 O O . SER A 1 239 ? -18.156 8.128 -9.507 1.00 90.75 239 SER A O 1
ATOM 1934 N N . ARG A 1 240 ? -18.474 10.354 -9.454 1.00 90.44 240 ARG A N 1
ATOM 1935 C CA . ARG A 1 240 ? -18.133 10.628 -10.861 1.00 90.44 240 ARG A CA 1
ATOM 1936 C C . ARG A 1 240 ? -16.733 11.210 -11.040 1.00 90.44 240 ARG A C 1
ATOM 1938 O O . ARG A 1 240 ? -16.087 10.949 -12.050 1.00 90.44 240 ARG A O 1
ATOM 1945 N N . THR A 1 241 ? -16.282 12.026 -10.089 1.00 87.56 241 THR A N 1
ATOM 1946 C CA . THR A 1 241 ? -15.076 12.862 -10.231 1.00 87.56 241 THR A CA 1
ATOM 1947 C C . THR A 1 241 ? -13.873 12.371 -9.429 1.00 87.56 241 THR A C 1
ATOM 1949 O O . THR A 1 241 ? -12.754 12.809 -9.689 1.00 87.56 241 THR A O 1
ATOM 1952 N N . TYR A 1 242 ? -14.060 11.465 -8.461 1.00 85.06 242 TYR A N 1
ATOM 1953 C CA . TYR A 1 242 ? -12.978 11.051 -7.566 1.00 85.06 242 TYR A CA 1
ATOM 1954 C C . TYR A 1 242 ? -11.869 10.303 -8.330 1.00 85.06 242 TYR A C 1
ATOM 1956 O O . TYR A 1 242 ? -12.186 9.407 -9.106 1.00 85.06 242 TYR A O 1
ATOM 1964 N N . PRO A 1 243 ? -10.570 10.582 -8.119 1.00 76.94 243 PRO A N 1
ATOM 1965 C CA . PRO A 1 243 ? -9.495 10.077 -8.986 1.00 76.94 243 PRO A CA 1
ATOM 1966 C C . PRO A 1 243 ? -9.374 8.544 -9.024 1.00 76.94 243 PRO A C 1
ATOM 1968 O O . PRO A 1 243 ? -8.992 7.964 -10.039 1.00 76.94 243 PRO A O 1
ATOM 1971 N N . LYS A 1 244 ? -9.715 7.859 -7.926 1.00 80.50 244 LYS A N 1
ATOM 1972 C CA . LYS A 1 244 ? -9.609 6.397 -7.811 1.00 80.50 244 LYS A CA 1
ATOM 1973 C C . LYS A 1 244 ? -10.945 5.714 -8.124 1.00 80.50 244 LYS A C 1
ATOM 1975 O O . LYS A 1 244 ? -11.887 5.819 -7.337 1.00 80.50 244 LYS A O 1
ATOM 1980 N N . LYS A 1 245 ? -10.997 4.905 -9.194 1.00 83.44 245 LYS A N 1
ATOM 1981 C CA . LYS A 1 245 ? -12.200 4.133 -9.590 1.00 83.44 245 LYS A CA 1
ATOM 1982 C C . LYS A 1 245 ? -12.756 3.245 -8.470 1.00 83.44 245 LYS A C 1
ATOM 1984 O O . LYS A 1 245 ? -13.966 3.154 -8.311 1.00 83.44 245 LYS A O 1
ATOM 1989 N N . ARG A 1 246 ? -11.899 2.623 -7.649 1.00 87.81 246 ARG A N 1
ATOM 1990 C CA . ARG A 1 246 ? -12.339 1.818 -6.491 1.00 87.81 246 ARG A CA 1
ATOM 1991 C C . ARG A 1 246 ? -13.216 2.623 -5.525 1.00 87.81 246 ARG A C 1
ATOM 1993 O O . ARG A 1 246 ? -14.225 2.109 -5.055 1.00 87.81 246 ARG A O 1
ATOM 2000 N N . ILE A 1 247 ? -12.833 3.867 -5.233 1.00 88.19 247 ILE A N 1
ATOM 2001 C CA . ILE A 1 247 ? -13.596 4.747 -4.342 1.00 88.19 247 ILE A CA 1
ATOM 2002 C C . ILE A 1 247 ? -14.882 5.210 -5.029 1.00 88.19 247 ILE A C 1
ATOM 2004 O O . ILE A 1 247 ? -15.922 5.203 -4.384 1.00 88.19 247 ILE A O 1
ATOM 2008 N N . GLN A 1 248 ? -14.849 5.502 -6.335 1.00 89.88 248 GLN A N 1
ATOM 2009 C CA . GLN A 1 248 ? -16.068 5.788 -7.107 1.00 89.88 248 GLN A CA 1
ATOM 2010 C C . GLN A 1 248 ? -17.097 4.652 -6.987 1.00 89.88 248 GLN A C 1
ATOM 2012 O O . GLN A 1 248 ? -18.244 4.900 -6.628 1.00 89.88 248 GLN A O 1
ATOM 2017 N N . PHE A 1 249 ? -16.684 3.397 -7.202 1.00 88.00 249 PHE A N 1
ATOM 2018 C CA . PHE A 1 249 ? -17.571 2.237 -7.051 1.00 88.00 249 PHE A CA 1
ATOM 2019 C C . PHE A 1 249 ? -18.082 2.058 -5.619 1.00 88.00 249 PHE A C 1
ATOM 2021 O O . PHE A 1 249 ? -19.247 1.719 -5.423 1.00 88.00 249 PHE A O 1
ATOM 2028 N N . LEU A 1 250 ? -17.233 2.302 -4.617 1.00 90.38 250 LEU A N 1
ATOM 2029 C CA . LEU A 1 250 ? -17.634 2.225 -3.214 1.00 90.38 250 LEU A CA 1
ATOM 2030 C C . LEU A 1 250 ? -18.696 3.283 -2.874 1.00 90.38 250 LEU A C 1
ATOM 2032 O O . LEU A 1 250 ? -19.676 2.965 -2.207 1.00 90.38 250 LEU A O 1
ATOM 2036 N N . LEU A 1 251 ? -18.532 4.507 -3.384 1.00 93.12 251 LEU A N 1
ATOM 2037 C CA . LEU A 1 251 ? -19.495 5.598 -3.237 1.00 93.12 251 LEU A CA 1
ATOM 2038 C C . LEU A 1 251 ? -20.822 5.281 -3.934 1.00 93.12 251 LEU A C 1
ATOM 2040 O O . LEU A 1 251 ? -21.870 5.505 -3.339 1.00 93.12 251 LEU A O 1
ATOM 2044 N N . LEU A 1 252 ? -20.793 4.722 -5.150 1.00 92.50 252 LEU A N 1
ATOM 2045 C CA . LEU A 1 252 ? -22.006 4.294 -5.861 1.00 92.50 252 LEU A CA 1
ATOM 2046 C C . LEU A 1 252 ? -22.776 3.226 -5.074 1.00 92.50 252 LEU A C 1
ATOM 2048 O O . LEU A 1 252 ? -23.972 3.389 -4.845 1.00 92.50 252 LEU A O 1
ATOM 2052 N N . ASN A 1 253 ? -22.089 2.183 -4.596 1.00 89.75 253 ASN A N 1
ATOM 2053 C CA . ASN A 1 253 ? -22.704 1.131 -3.777 1.00 89.75 253 ASN A CA 1
ATOM 2054 C C . ASN A 1 253 ? -23.298 1.698 -2.474 1.00 89.75 253 ASN A C 1
ATOM 2056 O O . ASN A 1 253 ? -24.374 1.301 -2.022 1.00 89.75 253 ASN A O 1
ATOM 2060 N N . PHE A 1 254 ? -22.611 2.663 -1.863 1.00 93.62 254 PHE A N 1
ATOM 2061 C CA . PHE A 1 254 ? -23.094 3.305 -0.648 1.00 93.62 254 PHE A CA 1
ATOM 2062 C C . PHE A 1 254 ? -24.304 4.220 -0.898 1.00 93.62 254 PHE A C 1
ATOM 2064 O O . PHE A 1 254 ? -25.262 4.182 -0.131 1.00 93.62 254 PHE A O 1
ATOM 2071 N N . LEU A 1 255 ? -24.316 4.992 -1.988 1.00 93.75 255 LEU A N 1
ATOM 2072 C CA . LEU A 1 255 ? -25.479 5.787 -2.404 1.00 93.75 255 LEU A CA 1
ATOM 2073 C C . LEU A 1 255 ? -26.704 4.901 -2.658 1.00 93.75 255 LEU A C 1
ATOM 2075 O O . LEU A 1 255 ? -27.811 5.231 -2.236 1.00 93.75 255 LEU A O 1
ATOM 2079 N N . GLU A 1 256 ? -26.504 3.744 -3.286 1.00 91.44 256 GLU A N 1
ATOM 2080 C CA . GLU A 1 256 ? -27.561 2.751 -3.474 1.00 91.44 256 GLU A CA 1
ATOM 2081 C C . GLU A 1 256 ? -28.067 2.197 -2.135 1.00 91.44 256 GLU A C 1
ATOM 2083 O O . GLU A 1 256 ? -29.272 2.074 -1.929 1.00 91.44 256 GLU A O 1
ATOM 2088 N N . THR A 1 257 ? -27.161 1.963 -1.181 1.00 89.94 257 THR A N 1
ATOM 2089 C CA . THR A 1 257 ? -27.504 1.552 0.190 1.00 89.94 257 THR A CA 1
ATOM 2090 C C . THR A 1 257 ? -28.359 2.605 0.904 1.00 89.94 257 THR A C 1
ATOM 2092 O O . THR A 1 257 ? -29.335 2.248 1.561 1.00 89.94 257 THR A O 1
ATOM 2095 N N . ILE A 1 258 ? -28.055 3.901 0.751 1.00 90.62 258 ILE A N 1
ATOM 2096 C CA . ILE A 1 258 ? -28.888 4.993 1.292 1.00 90.62 258 ILE A CA 1
ATOM 2097 C C . ILE A 1 258 ? -30.292 4.945 0.677 1.00 90.62 258 ILE A C 1
ATOM 2099 O O . ILE A 1 258 ? -31.287 5.004 1.401 1.00 90.62 258 ILE A O 1
ATOM 2103 N N . ASN A 1 259 ? -30.378 4.790 -0.647 1.00 88.50 259 ASN A N 1
ATOM 2104 C CA . ASN A 1 259 ? -31.651 4.709 -1.367 1.00 88.50 259 ASN A CA 1
ATOM 2105 C C . ASN A 1 259 ? -32.455 3.450 -1.005 1.00 88.50 259 ASN A C 1
ATOM 2107 O O . ASN A 1 259 ? -33.684 3.477 -1.019 1.00 88.50 259 ASN A O 1
ATOM 2111 N N . ASN A 1 260 ? -31.775 2.369 -0.620 1.00 90.25 260 ASN A N 1
ATOM 2112 C CA . ASN A 1 260 ? -32.368 1.119 -0.158 1.00 90.25 260 ASN A CA 1
ATOM 2113 C C . ASN A 1 260 ? -32.581 1.083 1.370 1.00 90.25 260 ASN A C 1
ATOM 2115 O O . ASN A 1 260 ? -32.381 0.055 2.016 1.00 90.25 260 ASN A O 1
ATOM 2119 N N . ASN A 1 261 ? -32.965 2.212 1.975 1.00 87.38 261 ASN A N 1
ATOM 2120 C CA . ASN A 1 261 ? -33.245 2.326 3.413 1.00 87.38 261 ASN A CA 1
ATOM 2121 C C . ASN A 1 261 ? -32.121 1.775 4.313 1.00 87.38 261 ASN A C 1
ATOM 2123 O O . ASN A 1 261 ? -32.394 1.117 5.318 1.00 87.38 261 ASN A O 1
ATOM 2127 N N . TRP A 1 262 ? -30.864 2.055 3.960 1.00 89.75 262 TRP A N 1
ATOM 2128 C CA . TRP A 1 262 ? -29.657 1.636 4.683 1.00 89.75 262 TRP A CA 1
ATOM 2129 C C . TRP A 1 262 ? -29.361 0.131 4.667 1.00 89.75 262 TRP A C 1
ATOM 2131 O O . TRP A 1 262 ? -28.511 -0.328 5.430 1.00 89.75 262 TRP A O 1
ATOM 2141 N N . ILE A 1 263 ? -30.026 -0.641 3.804 1.00 85.56 263 ILE A N 1
ATOM 2142 C CA . ILE A 1 263 ? -29.775 -2.075 3.637 1.00 85.56 263 ILE A CA 1
ATOM 2143 C C . ILE A 1 263 ? -28.793 -2.271 2.471 1.00 85.56 263 ILE A C 1
ATOM 2145 O O . ILE A 1 263 ? -29.141 -1.946 1.330 1.00 85.56 263 ILE A O 1
ATOM 2149 N N . PRO A 1 264 ? -27.579 -2.807 2.709 1.00 82.56 264 PRO A N 1
ATOM 2150 C CA . PRO A 1 264 ? -26.609 -3.038 1.642 1.00 82.56 264 PRO A CA 1
ATOM 2151 C C . PRO A 1 264 ? -27.124 -4.051 0.615 1.00 82.56 264 PRO A C 1
ATOM 2153 O O . PRO A 1 264 ? -27.610 -5.121 0.980 1.00 82.56 264 PRO A O 1
ATOM 2156 N N . LEU A 1 265 ? -26.978 -3.742 -0.675 1.00 75.94 265 LEU A N 1
ATOM 2157 C CA . LEU A 1 265 ? -27.353 -4.642 -1.779 1.00 75.94 265 LEU A CA 1
ATOM 2158 C C . LEU A 1 265 ? -26.193 -5.534 -2.237 1.00 75.94 265 LEU A C 1
ATOM 2160 O O . LEU A 1 265 ? -26.399 -6.634 -2.756 1.00 75.94 265 LEU A O 1
ATOM 2164 N N . HIS A 1 266 ? -24.958 -5.084 -2.016 1.00 74.81 266 HIS A N 1
ATOM 2165 C CA . HIS A 1 266 ? -23.747 -5.777 -2.440 1.00 74.81 266 HIS A CA 1
ATOM 2166 C C . HIS A 1 266 ? -22.718 -5.848 -1.306 1.00 74.81 266 HIS A C 1
ATOM 2168 O O . HIS A 1 266 ? -22.520 -4.885 -0.567 1.00 74.81 266 HIS A O 1
ATOM 2174 N N . GLY A 1 267 ? -22.023 -6.985 -1.196 1.00 65.56 267 GLY A N 1
ATOM 2175 C CA . GLY A 1 267 ? -20.960 -7.209 -0.210 1.00 65.56 267 GLY A CA 1
ATOM 2176 C C . GLY A 1 267 ? -21.293 -8.264 0.856 1.00 65.56 267 GLY A C 1
ATOM 2177 O O . GLY A 1 267 ? -22.311 -8.949 0.749 1.00 65.56 267 GLY A O 1
ATOM 2178 N N . PRO A 1 268 ? -20.419 -8.441 1.867 1.00 61.31 268 PRO A N 1
ATOM 2179 C CA . PRO A 1 268 ? -20.576 -9.456 2.915 1.00 61.31 268 PRO A CA 1
ATOM 2180 C C . PRO A 1 268 ? -21.827 -9.266 3.782 1.00 61.31 268 PRO A C 1
ATOM 2182 O O . PRO A 1 268 ? -22.367 -10.245 4.285 1.00 61.31 268 PRO A O 1
ATOM 2185 N N . GLU A 1 269 ? -22.278 -8.020 3.938 1.00 58.38 269 GLU A N 1
ATOM 2186 C CA . GLU A 1 269 ? -23.426 -7.634 4.771 1.00 58.38 269 GLU A CA 1
ATOM 2187 C C . GLU A 1 269 ? -24.741 -7.513 3.979 1.00 58.38 269 GLU A C 1
ATOM 2189 O O . GLU A 1 269 ? -25.761 -7.113 4.535 1.00 58.38 269 GLU A O 1
ATOM 2194 N N . ALA A 1 270 ? -24.742 -7.848 2.683 1.00 67.56 270 ALA A N 1
ATOM 2195 C CA . ALA A 1 270 ? -25.943 -7.769 1.860 1.00 67.56 270 ALA A CA 1
ATOM 2196 C C . ALA A 1 270 ? -26.912 -8.928 2.142 1.00 67.56 270 ALA A C 1
ATOM 2198 O O . ALA A 1 270 ? -26.516 -10.100 2.143 1.00 67.56 270 ALA A O 1
ATOM 2199 N N . HIS A 1 271 ? -28.199 -8.616 2.325 1.00 57.38 271 HIS A N 1
ATOM 2200 C CA . HIS A 1 271 ? -29.246 -9.630 2.456 1.00 57.38 271 HIS A CA 1
ATOM 2201 C C . HIS A 1 271 ? -29.435 -10.357 1.116 1.00 57.38 271 HIS A C 1
ATOM 2203 O O . HIS A 1 271 ? -29.988 -9.815 0.163 1.00 57.38 271 HIS A O 1
ATOM 2209 N N . ARG A 1 272 ? -28.970 -11.609 1.034 1.00 46.38 272 ARG A N 1
ATOM 2210 C CA . ARG A 1 272 ? -29.289 -12.501 -0.087 1.00 46.38 272 ARG A CA 1
ATOM 2211 C C . ARG A 1 272 ? -30.668 -13.101 0.138 1.00 46.38 272 ARG A C 1
ATOM 2213 O O . ARG A 1 272 ? -30.779 -14.179 0.721 1.00 46.38 272 ARG A O 1
ATOM 2220 N N . ASP A 1 273 ? -31.704 -12.435 -0.351 1.00 42.78 273 ASP A N 1
ATOM 2221 C CA . ASP A 1 273 ? -32.977 -13.110 -0.571 1.00 42.78 273 ASP A CA 1
ATOM 2222 C C . ASP A 1 273 ? -32.773 -14.161 -1.672 1.00 42.78 273 ASP A C 1
ATOM 2224 O O . ASP A 1 273 ? -32.705 -13.867 -2.865 1.00 42.78 273 ASP A O 1
ATOM 2228 N N . MET A 1 274 ? -32.626 -15.425 -1.265 1.00 38.31 274 MET A N 1
ATOM 2229 C CA . MET A 1 274 ? -32.758 -16.576 -2.158 1.00 38.31 274 MET A CA 1
ATOM 2230 C C . MET A 1 274 ? -34.235 -16.718 -2.538 1.00 38.31 274 MET A C 1
ATOM 2232 O O . MET A 1 274 ? -34.965 -17.529 -1.976 1.00 38.31 274 MET A O 1
ATOM 2236 N N . GLY A 1 275 ? -34.676 -15.891 -3.482 1.00 35.31 275 GLY A N 1
ATOM 2237 C CA . GLY A 1 275 ? -36.039 -15.891 -3.995 1.00 35.31 275 GLY A CA 1
ATOM 2238 C C . GLY A 1 275 ? -36.130 -15.165 -5.331 1.00 35.31 275 GLY A C 1
ATOM 2239 O O . GLY A 1 275 ? -36.353 -13.966 -5.361 1.00 35.31 275 GLY A O 1
ATOM 2240 N N . ASN A 1 276 ? -35.950 -15.918 -6.421 1.00 41.41 276 ASN A N 1
ATOM 2241 C CA . ASN A 1 276 ? -36.361 -15.616 -7.797 1.00 41.41 276 ASN A CA 1
ATOM 2242 C C . ASN A 1 276 ? -36.398 -14.137 -8.225 1.00 41.41 276 ASN A C 1
ATOM 2244 O O . ASN A 1 276 ? -37.450 -13.504 -8.173 1.00 41.41 276 ASN A O 1
ATOM 2248 N N . VAL A 1 277 ? -35.324 -13.661 -8.860 1.00 34.50 277 VAL A N 1
ATOM 2249 C CA . VAL A 1 277 ? -35.456 -12.649 -9.918 1.00 34.50 277 VAL A CA 1
ATOM 2250 C C . VAL A 1 277 ? -34.635 -13.095 -11.120 1.00 34.50 277 VAL A C 1
ATOM 2252 O O . VAL A 1 277 ? -33.410 -13.183 -11.084 1.00 34.50 277 VAL A O 1
ATOM 2255 N N . ALA A 1 278 ? -35.369 -13.453 -12.169 1.00 33.62 278 ALA A N 1
ATOM 2256 C CA . ALA A 1 278 ? -34.863 -13.832 -13.472 1.00 33.62 278 ALA A CA 1
ATOM 2257 C C . ALA A 1 278 ? -34.123 -12.667 -14.147 1.00 33.62 278 ALA A C 1
ATOM 2259 O O . ALA A 1 278 ? -34.503 -11.503 -14.022 1.00 33.62 278 ALA A O 1
ATOM 2260 N N . SER A 1 279 ? -33.086 -13.011 -14.906 1.00 30.31 279 SER A N 1
ATOM 2261 C CA . SER A 1 279 ? -32.375 -12.120 -15.821 1.00 30.31 279 SER A CA 1
ATOM 2262 C C . SER A 1 279 ? -33.335 -11.472 -16.836 1.00 30.31 279 SER A C 1
ATOM 2264 O O . SER A 1 279 ? -34.219 -12.162 -17.351 1.00 30.31 279 SER A O 1
ATOM 2266 N N . PRO A 1 280 ? -33.162 -10.188 -17.199 1.00 35.38 280 PRO A N 1
ATOM 2267 C CA . PRO A 1 280 ? -33.977 -9.568 -18.232 1.00 35.38 280 PRO A CA 1
ATOM 2268 C C . PRO A 1 280 ? -33.467 -10.005 -19.611 1.00 35.38 280 PRO A C 1
ATOM 2270 O O . PRO A 1 280 ? -32.389 -9.604 -20.043 1.00 35.38 280 PRO A O 1
ATOM 2273 N N . SER A 1 281 ? -34.251 -10.822 -20.315 1.00 31.61 281 SER A N 1
ATOM 2274 C CA . SER A 1 281 ? -34.121 -11.000 -21.765 1.00 31.61 281 SER A CA 1
ATOM 2275 C C . SER A 1 281 ? -35.388 -10.488 -22.451 1.00 31.61 281 SER A C 1
ATOM 2277 O O . SER A 1 281 ? -36.505 -10.680 -21.973 1.00 31.61 281 SER A O 1
ATOM 2279 N N . SER A 1 282 ? -35.170 -9.721 -23.515 1.00 30.42 282 SER A N 1
ATOM 2280 C CA . SER A 1 282 ? -36.139 -8.912 -24.256 1.00 30.42 282 SER A CA 1
ATOM 2281 C C . SER A 1 282 ? -37.240 -9.732 -24.960 1.00 30.42 282 SER A C 1
ATOM 2283 O O . SER A 1 282 ? -37.073 -10.933 -25.167 1.00 30.42 282 SER A O 1
ATOM 2285 N N . PRO A 1 283 ? -38.365 -9.102 -25.367 1.00 38.03 283 PRO A N 1
ATOM 2286 C CA . PRO A 1 283 ? -39.561 -9.813 -25.807 1.00 38.03 283 PRO A CA 1
ATOM 2287 C C . PRO A 1 283 ? -39.604 -10.025 -27.327 1.00 38.03 283 PRO A C 1
ATOM 2289 O O . PRO A 1 283 ? -39.304 -9.111 -28.093 1.00 38.03 283 PRO A O 1
ATOM 2292 N N . MET A 1 284 ? -40.097 -11.186 -27.772 1.00 29.91 284 MET A N 1
ATOM 2293 C CA . MET A 1 284 ? -40.712 -11.320 -29.098 1.00 29.91 284 MET A CA 1
ATOM 2294 C C . MET A 1 284 ? -41.773 -12.438 -29.147 1.00 29.91 284 MET A C 1
ATOM 2296 O O . MET A 1 284 ? -41.469 -13.621 -29.099 1.00 29.91 284 MET A O 1
ATOM 2300 N N . ASN A 1 285 ? -43.024 -11.977 -29.220 1.00 29.02 285 ASN A N 1
ATOM 2301 C CA . ASN A 1 285 ? -44.187 -12.412 -30.006 1.00 29.02 285 ASN A CA 1
ATOM 2302 C C . ASN A 1 285 ? -44.593 -13.889 -30.257 1.00 29.02 285 ASN A C 1
ATOM 2304 O O . ASN A 1 285 ? -43.887 -14.668 -30.883 1.00 29.02 285 ASN A O 1
ATOM 2308 N N . ASN A 1 286 ? -45.904 -14.075 -30.008 1.00 29.39 286 ASN A N 1
ATOM 2309 C CA . ASN A 1 286 ? -46.949 -14.802 -30.755 1.00 29.39 286 ASN A CA 1
ATOM 2310 C C . ASN A 1 286 ? -46.954 -16.340 -30.823 1.00 29.39 286 ASN A C 1
ATOM 2312 O O . ASN A 1 286 ? -46.243 -16.927 -31.631 1.00 29.39 286 ASN A O 1
ATOM 2316 N N . SER A 1 287 ? -47.969 -16.967 -30.194 1.00 30.05 287 SER A N 1
ATOM 2317 C CA . SER A 1 287 ? -49.201 -17.473 -30.868 1.00 30.05 287 SER A CA 1
ATOM 2318 C C . SER A 1 287 ? -50.052 -18.400 -29.967 1.00 30.05 287 SER A C 1
ATOM 2320 O O . SER A 1 287 ? -49.609 -19.490 -29.645 1.00 30.05 287 SER A O 1
ATOM 2322 N N . LEU A 1 288 ? -51.271 -17.938 -29.634 1.00 31.03 288 LEU A N 1
ATOM 2323 C CA . LEU A 1 288 ? -52.598 -18.603 -29.492 1.00 31.03 288 LEU A CA 1
ATOM 2324 C C . LEU A 1 288 ? -52.806 -19.991 -28.791 1.00 31.03 288 LEU A C 1
ATOM 2326 O O . LEU A 1 288 ? -51.894 -20.795 -28.664 1.00 31.03 288 LEU A O 1
ATOM 2330 N N . PRO A 1 289 ? -54.045 -20.275 -28.309 1.00 44.88 289 PRO A N 1
ATOM 2331 C CA . PRO A 1 289 ? -54.315 -21.028 -27.080 1.00 44.88 289 PRO A CA 1
ATOM 2332 C C . PRO A 1 289 ? -55.067 -22.354 -27.301 1.00 44.88 289 PRO A C 1
ATOM 2334 O O . PRO A 1 289 ? -55.739 -22.526 -28.316 1.00 44.88 289 PRO A O 1
ATOM 2337 N N . ASN A 1 290 ? -55.063 -23.243 -26.298 1.00 29.02 290 ASN A N 1
ATOM 2338 C CA . ASN A 1 290 ? -56.214 -24.113 -26.019 1.00 29.02 290 ASN A CA 1
ATOM 2339 C C . ASN A 1 290 ? -56.088 -24.898 -24.702 1.00 29.02 290 ASN A C 1
ATOM 2341 O O . ASN A 1 290 ? -55.036 -25.462 -24.418 1.00 29.02 290 ASN A O 1
ATOM 2345 N N . GLY A 1 291 ? -57.216 -25.039 -23.994 1.00 28.69 291 GLY A N 1
ATOM 2346 C CA . GLY A 1 291 ? -57.516 -26.225 -23.178 1.00 28.69 291 GLY A CA 1
ATOM 2347 C C . GLY A 1 291 ? -57.543 -26.042 -21.658 1.00 28.69 291 GLY A C 1
ATOM 2348 O O . GLY A 1 291 ? -56.508 -25.986 -21.012 1.00 28.69 291 GLY A O 1
ATOM 2349 N N . SER A 1 292 ? -58.756 -26.007 -21.109 1.00 31.03 292 SER A N 1
ATOM 2350 C CA . SER A 1 292 ? -59.142 -25.826 -19.699 1.00 31.03 292 SER A CA 1
ATOM 2351 C C . SER A 1 292 ? -59.000 -27.123 -18.837 1.00 31.03 292 SER A C 1
ATOM 2353 O O . SER A 1 292 ? -58.309 -28.043 -19.262 1.00 31.03 292 SER A O 1
ATOM 2355 N N . PRO A 1 293 ? -59.574 -27.242 -17.611 1.00 44.75 293 PRO A N 1
ATOM 2356 C CA . PRO A 1 293 ? -58.810 -27.500 -16.383 1.00 44.75 293 PRO A CA 1
ATOM 2357 C C . PRO A 1 293 ? -59.239 -28.793 -15.651 1.00 44.75 293 PRO A C 1
ATOM 2359 O O . PRO A 1 293 ? -60.155 -29.481 -16.098 1.00 44.75 293 PRO A O 1
ATOM 2362 N N . SER A 1 294 ? -58.653 -29.050 -14.470 1.00 27.62 294 SER A N 1
ATOM 2363 C CA . SER A 1 294 ? -59.200 -29.794 -13.302 1.00 27.62 294 SER A CA 1
ATOM 2364 C C . SER A 1 294 ? -58.265 -30.879 -12.774 1.00 27.62 294 SER A C 1
ATOM 2366 O O . SER A 1 294 ? -57.773 -31.708 -13.531 1.00 27.62 294 SER A O 1
ATOM 2368 N N . GLY A 1 295 ? -58.124 -30.935 -11.446 1.00 28.45 295 GLY A N 1
ATOM 2369 C CA . GLY A 1 295 ? -57.665 -32.144 -10.763 1.00 28.45 295 GLY A CA 1
ATOM 2370 C C . GLY A 1 295 ? -57.021 -31.903 -9.404 1.00 28.45 295 GLY A C 1
ATOM 2371 O O . GLY A 1 295 ? -55.803 -31.881 -9.301 1.00 28.45 295 GLY A O 1
ATOM 2372 N N . ASN A 1 296 ? -57.849 -31.757 -8.365 1.00 28.83 296 ASN A N 1
ATOM 2373 C CA . ASN A 1 296 ? -57.480 -31.959 -6.958 1.00 28.83 296 ASN A CA 1
ATOM 2374 C C . ASN A 1 296 ? -56.707 -33.276 -6.744 1.00 28.83 296 ASN A C 1
ATOM 2376 O O . ASN A 1 296 ? -56.990 -34.228 -7.458 1.00 28.83 296 ASN A O 1
ATOM 2380 N N . VAL A 1 297 ? -55.852 -33.341 -5.711 1.00 30.38 297 VAL A N 1
ATOM 2381 C CA . VAL A 1 297 ? -55.772 -34.359 -4.619 1.00 30.38 297 VAL A CA 1
ATOM 2382 C C . VAL A 1 297 ? -54.476 -34.052 -3.835 1.00 30.38 297 VAL A C 1
ATOM 2384 O O . VAL A 1 297 ? -53.385 -34.106 -4.383 1.00 30.38 297 VAL A O 1
ATOM 2387 N N . MET A 1 298 ? -54.560 -33.420 -2.663 1.00 29.50 298 MET A N 1
ATOM 2388 C CA . MET A 1 298 ? -54.651 -34.006 -1.313 1.00 29.50 298 MET A CA 1
ATOM 2389 C C . MET A 1 298 ? -53.363 -34.681 -0.808 1.00 29.50 298 MET A C 1
ATOM 2391 O O . MET A 1 298 ? -52.826 -35.613 -1.395 1.00 29.50 298 MET A O 1
ATOM 2395 N N . ALA A 1 299 ? -52.916 -34.176 0.340 1.00 31.55 299 ALA A N 1
ATOM 2396 C CA . ALA A 1 299 ? -51.791 -34.631 1.134 1.00 31.55 299 ALA A CA 1
ATOM 2397 C C . ALA A 1 299 ? -51.982 -36.050 1.689 1.00 31.55 299 ALA A C 1
ATOM 2399 O O . ALA A 1 299 ? -53.049 -36.365 2.214 1.00 31.55 299 ALA A O 1
ATOM 2400 N N . GLN A 1 300 ? -50.906 -36.842 1.700 1.00 28.36 300 GLN A N 1
ATOM 2401 C CA . GLN A 1 300 ? -50.728 -37.958 2.628 1.00 28.36 300 GLN A CA 1
ATOM 2402 C C . GLN A 1 300 ? -49.274 -38.017 3.112 1.00 28.36 300 GLN A C 1
ATOM 2404 O O . GLN A 1 300 ? -48.341 -38.244 2.347 1.00 28.36 300 GLN A O 1
ATOM 2409 N N . TYR A 1 301 ? -49.105 -37.806 4.416 1.00 30.38 301 TYR A N 1
ATOM 2410 C CA . TYR A 1 301 ? -47.965 -38.280 5.193 1.00 30.38 301 TYR A CA 1
ATOM 2411 C C . TYR A 1 301 ? -48.132 -39.786 5.443 1.00 30.38 301 TYR A C 1
ATOM 2413 O O . TYR A 1 301 ? -49.229 -40.173 5.828 1.00 30.38 301 TYR A O 1
ATOM 2421 N N . ILE A 1 302 ? -47.057 -40.581 5.323 1.00 29.17 302 ILE A N 1
ATOM 2422 C CA . ILE A 1 302 ? -46.653 -41.685 6.229 1.00 29.17 302 ILE A CA 1
ATOM 2423 C C . ILE A 1 302 ? -45.191 -42.094 5.898 1.00 29.17 302 ILE A C 1
ATOM 2425 O O . ILE A 1 302 ? -44.831 -42.310 4.746 1.00 29.17 302 ILE A O 1
ATOM 2429 N N . LYS A 1 303 ? -44.352 -42.131 6.947 1.00 26.11 303 LYS A N 1
ATOM 2430 C CA . LYS A 1 303 ? -42.919 -42.527 7.046 1.00 26.11 303 LYS A CA 1
ATOM 2431 C C . LYS A 1 303 ? -42.743 -44.073 6.993 1.00 26.11 303 LYS A C 1
ATOM 2433 O O . LYS A 1 303 ? -43.772 -44.742 6.968 1.00 26.11 303 LYS A O 1
ATOM 2438 N N . PRO A 1 304 ? -41.549 -44.696 7.200 1.00 31.09 304 PRO A N 1
ATOM 2439 C CA . PRO A 1 304 ? -40.134 -44.266 7.111 1.00 31.09 304 PRO A CA 1
ATOM 2440 C C . PRO A 1 304 ? -39.268 -45.217 6.233 1.00 31.09 304 PRO A C 1
ATOM 2442 O O . PRO A 1 304 ? -39.525 -46.415 6.170 1.00 31.09 304 PRO A O 1
ATOM 2445 N N . VAL A 1 305 ? -38.165 -44.737 5.644 1.00 28.53 305 VAL A N 1
ATOM 2446 C CA . VAL A 1 305 ? -37.112 -45.615 5.081 1.00 28.53 305 VAL A CA 1
ATOM 2447 C C . VAL A 1 305 ? -35.896 -45.611 6.011 1.00 28.53 305 VAL A C 1
ATOM 2449 O O . VAL A 1 305 ? -35.502 -44.567 6.529 1.00 28.53 305 VAL A O 1
ATOM 2452 N N . MET A 1 306 ? -35.376 -46.813 6.270 1.00 29.88 306 MET A N 1
ATOM 2453 C CA . MET A 1 306 ? -34.298 -47.148 7.205 1.00 29.88 306 MET A CA 1
ATOM 2454 C C . MET A 1 306 ? -32.951 -46.468 6.880 1.00 29.88 306 MET A C 1
ATOM 2456 O O . MET A 1 306 ? -32.729 -46.075 5.734 1.00 29.88 306 MET A O 1
ATOM 2460 N N . PRO A 1 307 ? -32.027 -46.362 7.860 1.00 28.97 307 PRO A N 1
ATOM 2461 C CA . PRO A 1 307 ? -30.729 -45.726 7.667 1.00 28.97 307 PRO A CA 1
ATOM 2462 C C . PRO A 1 307 ? -29.849 -46.557 6.727 1.00 28.97 307 PRO A C 1
ATOM 2464 O O . PRO A 1 307 ? -29.644 -47.751 6.945 1.00 28.97 307 PRO A O 1
ATOM 2467 N N . ILE A 1 308 ? -29.302 -45.909 5.702 1.00 33.75 308 ILE A N 1
ATOM 2468 C CA . ILE A 1 308 ? -28.239 -46.465 4.859 1.00 33.75 308 ILE A CA 1
ATOM 2469 C C . ILE A 1 308 ? -26.971 -46.591 5.730 1.00 33.75 308 ILE A C 1
ATOM 2471 O O . ILE A 1 308 ? -26.655 -45.641 6.453 1.00 33.75 308 ILE A O 1
ATOM 2475 N N . PRO A 1 309 ? -26.237 -47.722 5.706 1.00 28.58 309 PRO A N 1
ATOM 2476 C CA . PRO A 1 309 ? -25.015 -47.865 6.487 1.00 28.58 309 PRO A CA 1
ATOM 2477 C C . PRO A 1 309 ? -23.919 -46.944 5.941 1.00 28.58 309 PRO A C 1
ATOM 2479 O O . PRO A 1 309 ? -23.692 -46.882 4.732 1.00 28.58 309 PRO A O 1
ATOM 2482 N N . LEU A 1 310 ? -23.217 -46.261 6.847 1.00 33.19 310 LEU A N 1
ATOM 2483 C CA . LEU A 1 310 ? -21.968 -45.554 6.559 1.00 33.19 310 LEU A CA 1
ATOM 2484 C C . LEU A 1 310 ? -20.947 -46.524 5.937 1.00 33.19 310 LEU A C 1
ATOM 2486 O O . LEU A 1 310 ? -20.672 -47.563 6.547 1.00 33.19 310 LEU A O 1
ATOM 2490 N N . PRO A 1 311 ? -20.336 -46.201 4.782 1.00 32.72 311 PRO A N 1
ATOM 2491 C CA . PRO A 1 311 ? -19.189 -46.948 4.302 1.00 32.72 311 PRO A CA 1
ATOM 2492 C C . PRO A 1 311 ? -18.008 -46.740 5.246 1.00 32.72 311 PRO A C 1
ATOM 2494 O O . PRO A 1 311 ? -17.666 -45.620 5.632 1.00 32.72 311 PRO A O 1
ATOM 2497 N N . SER A 1 312 ? -17.403 -47.860 5.617 1.00 30.08 312 SER A N 1
ATOM 2498 C CA . SER A 1 312 ? -16.218 -47.957 6.447 1.00 30.08 312 SER A CA 1
ATOM 2499 C C . SER A 1 312 ? -15.048 -47.172 5.855 1.00 30.08 312 SER A C 1
ATOM 2501 O O . SER A 1 312 ? -14.726 -47.276 4.674 1.00 30.08 312 SER A O 1
ATOM 2503 N N . ILE A 1 313 ? -14.395 -46.419 6.733 1.00 41.50 313 ILE A N 1
ATOM 2504 C CA . ILE A 1 313 ? -13.113 -45.753 6.533 1.00 41.50 313 ILE A CA 1
ATOM 2505 C C . ILE A 1 313 ? -12.064 -46.823 6.204 1.00 41.50 313 ILE A C 1
ATOM 2507 O O . ILE A 1 313 ? -11.599 -47.528 7.096 1.00 41.50 313 ILE A O 1
ATOM 2511 N N . ILE A 1 314 ? -11.689 -46.942 4.930 1.00 34.12 314 ILE A N 1
ATOM 2512 C CA . ILE A 1 314 ? -10.459 -47.610 4.493 1.00 34.12 314 ILE A CA 1
ATOM 2513 C C . ILE A 1 314 ? -9.790 -46.709 3.448 1.00 34.12 314 ILE A C 1
ATOM 2515 O O . ILE A 1 314 ? -10.118 -46.739 2.272 1.00 34.12 314 ILE A O 1
ATOM 2519 N N . ILE A 1 315 ? -8.889 -45.862 3.951 1.00 44.69 315 ILE A N 1
ATOM 2520 C CA . ILE A 1 315 ? -7.629 -45.404 3.344 1.00 44.69 315 ILE A CA 1
ATOM 2521 C C . ILE A 1 315 ? -7.648 -45.198 1.813 1.00 44.69 315 ILE A C 1
ATOM 2523 O O . ILE A 1 315 ? -7.209 -46.053 1.052 1.00 44.69 315 ILE A O 1
ATOM 2527 N N . GLU A 1 316 ? -7.977 -43.977 1.392 1.00 36.44 316 GLU A N 1
ATOM 2528 C CA . GLU A 1 316 ? -7.400 -43.347 0.194 1.00 36.44 316 GLU A CA 1
ATOM 2529 C C . GLU A 1 316 ? -6.597 -42.104 0.618 1.00 36.44 316 GLU A C 1
ATOM 2531 O O . GLU A 1 316 ? -6.938 -40.960 0.336 1.00 36.44 316 GLU A O 1
ATOM 2536 N N . GLN A 1 317 ? -5.487 -42.311 1.332 1.00 41.12 317 GLN A N 1
ATOM 2537 C CA . GLN A 1 317 ? -4.484 -41.261 1.572 1.00 41.12 317 GLN A CA 1
ATOM 2538 C C . GLN A 1 317 ? -3.536 -41.105 0.371 1.00 41.12 317 GLN A C 1
ATOM 2540 O O . GLN A 1 317 ? -2.319 -41.139 0.539 1.00 41.12 317 GLN A O 1
ATOM 2545 N N . LYS A 1 318 ? -4.052 -40.968 -0.859 1.00 44.34 318 LYS A N 1
ATOM 2546 C CA . LYS A 1 318 ? -3.155 -40.812 -2.020 1.00 44.34 318 LYS A CA 1
ATOM 2547 C C . LYS A 1 318 ? -3.343 -39.604 -2.921 1.00 44.34 318 LYS A C 1
ATOM 2549 O O . LYS A 1 318 ? -2.455 -39.395 -3.724 1.00 44.34 318 LYS A O 1
ATOM 2554 N N . ASN A 1 319 ? -4.367 -38.765 -2.759 1.00 52.25 319 ASN A N 1
ATOM 2555 C CA . ASN A 1 319 ? -4.537 -37.579 -3.617 1.00 52.25 319 ASN A CA 1
ATOM 2556 C C . ASN A 1 319 ? -5.165 -36.374 -2.884 1.00 52.25 319 ASN A C 1
ATOM 2558 O O . ASN A 1 319 ? -6.040 -35.704 -3.429 1.00 52.25 319 ASN A O 1
ATOM 2562 N N . ARG A 1 320 ? -4.773 -36.082 -1.635 1.00 71.25 320 ARG A N 1
ATOM 2563 C CA . ARG A 1 320 ? -5.150 -34.800 -1.012 1.00 71.25 320 ARG A CA 1
ATOM 2564 C C . ARG A 1 320 ? -4.081 -33.766 -1.356 1.00 71.25 320 ARG A C 1
ATOM 2566 O O . ARG A 1 320 ? -2.966 -33.870 -0.860 1.00 71.25 320 ARG A O 1
ATOM 2573 N N . ILE A 1 321 ? -4.433 -32.789 -2.194 1.00 76.12 321 ILE A N 1
ATOM 2574 C CA . ILE A 1 321 ? -3.596 -31.604 -2.420 1.00 76.12 321 ILE A CA 1
ATOM 2575 C C . ILE A 1 321 ? -3.578 -30.807 -1.104 1.00 76.12 321 ILE A C 1
ATOM 2577 O O . ILE A 1 321 ? -4.662 -30.509 -0.587 1.00 76.12 321 ILE A O 1
ATOM 2581 N N . PRO A 1 322 ? -2.395 -30.486 -0.552 1.00 80.31 322 PRO A N 1
ATOM 2582 C CA . PRO A 1 322 ? -2.270 -29.654 0.639 1.00 80.31 322 PRO A CA 1
ATOM 2583 C C . PRO A 1 322 ? -3.019 -28.326 0.499 1.00 80.31 322 PRO A C 1
ATOM 2585 O O . PRO A 1 322 ? -3.009 -27.686 -0.562 1.00 80.31 322 PRO A O 1
ATOM 2588 N N . ASP A 1 323 ? -3.681 -27.895 1.570 1.00 83.31 323 ASP A N 1
ATOM 2589 C CA . ASP A 1 323 ? -4.347 -26.594 1.559 1.00 83.31 323 ASP A CA 1
ATOM 2590 C C . ASP A 1 323 ? -3.339 -25.434 1.701 1.00 83.31 323 ASP A C 1
ATOM 2592 O O . ASP A 1 323 ? -2.160 -25.615 2.012 1.00 83.31 323 ASP A O 1
ATOM 2596 N N . ARG A 1 324 ? -3.797 -24.202 1.445 1.00 82.94 324 ARG A N 1
ATOM 2597 C CA . ARG A 1 324 ? -2.946 -23.002 1.521 1.00 82.94 324 ARG A CA 1
ATOM 2598 C C . ARG A 1 324 ? -2.333 -22.799 2.913 1.00 82.94 324 ARG A C 1
ATOM 2600 O O . ARG A 1 324 ? -1.232 -22.265 3.003 1.00 82.94 324 ARG A O 1
ATOM 2607 N N . GLY A 1 325 ? -3.046 -23.156 3.981 1.00 81.00 325 GLY A N 1
ATOM 2608 C CA . GLY A 1 325 ? -2.576 -22.998 5.357 1.00 81.00 325 GLY A CA 1
ATOM 2609 C C . GLY A 1 325 ? -1.495 -24.018 5.712 1.00 81.00 325 GLY A C 1
ATOM 2610 O O . GLY A 1 325 ? -0.482 -23.641 6.296 1.00 81.00 325 GLY A O 1
ATOM 2611 N N . GLU A 1 326 ? -1.683 -25.272 5.299 1.00 82.00 326 GLU A N 1
ATOM 2612 C CA . GLU A 1 326 ? -0.699 -26.355 5.400 1.00 82.00 326 GLU A CA 1
ATOM 2613 C C . GLU A 1 326 ? 0.587 -25.981 4.641 1.00 82.00 326 GLU A C 1
ATOM 2615 O O . GLU A 1 326 ? 1.672 -26.024 5.218 1.00 82.00 326 GLU A O 1
ATOM 2620 N N . PHE A 1 327 ? 0.465 -25.497 3.397 1.00 87.00 327 PHE A N 1
ATOM 2621 C CA . PHE A 1 327 ? 1.603 -25.007 2.610 1.00 87.00 327 PHE A CA 1
ATOM 2622 C C . PHE A 1 327 ? 2.329 -23.835 3.293 1.00 87.00 327 PHE A C 1
ATOM 2624 O O . PHE A 1 327 ? 3.550 -23.856 3.428 1.00 87.00 327 PHE A O 1
ATOM 2631 N N . TRP A 1 328 ? 1.598 -22.817 3.760 1.00 87.81 328 TRP A N 1
ATOM 2632 C CA . TRP A 1 328 ? 2.199 -21.653 4.423 1.00 87.81 328 TRP A CA 1
ATOM 2633 C C . TRP A 1 328 ? 2.945 -22.014 5.694 1.00 87.81 328 TRP A C 1
ATOM 2635 O O . TRP A 1 328 ? 4.024 -21.484 5.922 1.00 87.81 328 TRP A O 1
ATOM 2645 N N . LYS A 1 329 ? 2.390 -22.914 6.505 1.00 85.94 329 LYS A N 1
ATOM 2646 C CA . LYS A 1 329 ? 3.033 -23.345 7.741 1.00 85.94 329 LYS A CA 1
ATOM 2647 C C . LYS A 1 329 ? 4.383 -24.007 7.457 1.00 85.94 329 LYS A C 1
ATOM 2649 O O . LYS A 1 329 ? 5.378 -23.608 8.044 1.00 85.94 329 LYS A O 1
ATOM 2654 N N . VAL A 1 330 ? 4.421 -24.937 6.505 1.00 84.31 330 VAL A N 1
ATOM 2655 C CA . VAL A 1 330 ? 5.643 -25.677 6.149 1.00 84.31 330 VAL A CA 1
ATOM 2656 C C . VAL A 1 330 ? 6.702 -24.754 5.540 1.00 84.31 330 VAL A C 1
ATOM 2658 O O . VAL A 1 330 ? 7.879 -24.847 5.878 1.00 84.31 330 VAL A O 1
ATOM 2661 N N . MET A 1 331 ? 6.289 -23.805 4.698 1.00 84.25 331 MET A N 1
ATOM 2662 C CA . MET A 1 331 ? 7.198 -22.789 4.159 1.00 84.25 331 MET A CA 1
ATOM 2663 C C . MET A 1 331 ? 7.729 -21.833 5.244 1.00 84.25 331 MET A C 1
ATOM 2665 O O . MET A 1 331 ? 8.873 -21.391 5.162 1.00 84.25 331 MET A O 1
ATOM 2669 N N . ASP A 1 332 ? 6.924 -21.512 6.262 1.00 85.50 332 ASP A N 1
ATOM 2670 C CA . ASP A 1 332 ? 7.315 -20.639 7.379 1.00 85.50 332 ASP A CA 1
ATOM 2671 C C . ASP A 1 332 ? 8.245 -21.358 8.372 1.00 85.50 332 ASP A C 1
ATOM 2673 O O . ASP A 1 332 ? 9.164 -20.743 8.925 1.00 85.50 332 ASP A O 1
ATOM 2677 N N . ASP A 1 333 ? 8.052 -22.665 8.563 1.00 83.69 333 ASP A N 1
ATOM 2678 C CA . ASP A 1 333 ? 8.854 -23.502 9.459 1.00 83.69 333 ASP A CA 1
ATOM 2679 C C . ASP A 1 333 ? 10.328 -23.575 9.017 1.00 83.69 333 ASP A C 1
ATOM 2681 O O . ASP A 1 333 ? 11.212 -23.711 9.872 1.00 83.69 333 ASP A O 1
ATOM 2685 N N . PHE A 1 334 ? 10.624 -23.346 7.727 1.00 84.25 334 PHE A N 1
ATOM 2686 C CA . PHE A 1 334 ? 11.990 -23.179 7.210 1.00 84.25 334 PHE A CA 1
ATOM 2687 C C . PHE A 1 334 ? 12.806 -22.158 8.008 1.00 84.25 334 PHE A C 1
ATOM 2689 O O . PHE A 1 334 ? 13.976 -22.380 8.310 1.00 84.25 334 PHE A O 1
ATOM 2696 N N . PHE A 1 335 ? 12.213 -21.022 8.380 1.00 83.06 335 PHE A N 1
ATOM 2697 C CA . PHE A 1 335 ? 12.969 -19.961 9.049 1.00 83.06 335 PHE A CA 1
ATOM 2698 C C . PHE A 1 335 ? 13.382 -20.343 10.474 1.00 83.06 335 PHE A C 1
ATOM 2700 O O . PHE A 1 335 ? 14.351 -19.784 10.990 1.00 83.06 335 PHE A O 1
ATOM 2707 N N . SER A 1 336 ? 12.694 -21.320 11.072 1.00 82.38 336 SER A N 1
ATOM 2708 C CA . SER A 1 336 ? 12.993 -21.851 12.404 1.00 82.38 336 SER A CA 1
ATOM 2709 C C . SER A 1 336 ? 13.909 -23.076 12.355 1.00 82.38 336 SER A C 1
ATOM 2711 O O . SER A 1 336 ? 14.805 -23.205 13.185 1.00 82.38 336 SER A O 1
ATOM 2713 N N . THR A 1 337 ? 13.702 -23.976 11.391 1.00 77.25 337 THR A N 1
ATOM 2714 C CA . THR A 1 337 ? 14.386 -25.281 11.319 1.00 77.25 337 THR A CA 1
ATOM 2715 C C . THR A 1 337 ? 15.559 -25.298 10.341 1.00 77.25 337 THR A C 1
ATOM 2717 O O . THR A 1 337 ? 16.495 -26.072 10.515 1.00 77.25 337 THR A O 1
ATOM 2720 N N . SER A 1 338 ? 15.538 -24.419 9.333 1.00 77.50 338 SER A N 1
ATOM 2721 C CA . SER A 1 338 ? 16.401 -24.447 8.142 1.00 77.50 338 SER A CA 1
ATOM 2722 C C . SER A 1 338 ? 16.412 -25.800 7.414 1.00 77.50 338 SER A C 1
ATOM 2724 O O . SER A 1 338 ? 17.351 -26.085 6.673 1.00 77.50 338 SER A O 1
ATOM 2726 N N . ASP A 1 339 ? 15.378 -26.624 7.614 1.00 77.75 339 ASP A N 1
ATOM 2727 C CA . ASP A 1 339 ? 15.195 -27.895 6.920 1.00 77.75 339 ASP A CA 1
ATOM 2728 C C . ASP A 1 339 ? 14.297 -27.699 5.692 1.00 77.75 339 ASP A C 1
ATOM 2730 O O . ASP A 1 339 ? 13.270 -27.022 5.745 1.00 77.75 339 ASP A O 1
ATOM 2734 N N . VAL A 1 340 ? 14.712 -28.277 4.568 1.00 83.44 340 VAL A N 1
ATOM 2735 C CA . VAL A 1 340 ? 14.040 -28.163 3.268 1.00 83.44 340 VAL A CA 1
ATOM 2736 C C . VAL A 1 340 ? 13.357 -29.478 2.879 1.00 83.44 340 VAL A C 1
ATOM 2738 O O . VAL A 1 340 ? 12.500 -29.477 2.000 1.00 83.44 340 VAL A O 1
ATOM 2741 N N . GLU A 1 341 ? 13.666 -30.601 3.535 1.00 82.62 341 GLU A N 1
ATOM 2742 C CA . GLU A 1 341 ? 13.108 -31.914 3.170 1.00 82.62 341 GLU A CA 1
ATOM 2743 C C . GLU A 1 341 ? 11.588 -31.980 3.374 1.00 82.62 341 GLU A C 1
ATOM 2745 O O . GLU A 1 341 ? 10.856 -32.479 2.513 1.00 82.62 341 GLU A O 1
ATOM 2750 N N . GLU A 1 342 ? 11.089 -31.407 4.474 1.00 79.50 342 GLU A N 1
ATOM 2751 C CA . GLU A 1 342 ? 9.650 -31.327 4.747 1.00 79.50 342 GLU A CA 1
ATOM 2752 C C . GLU A 1 342 ? 8.930 -30.491 3.676 1.00 79.50 342 GLU A C 1
ATOM 2754 O O . GLU A 1 342 ? 7.876 -30.886 3.171 1.00 79.50 342 GLU A O 1
ATOM 2759 N N . ILE A 1 343 ? 9.558 -29.402 3.227 1.00 83.19 343 ILE A N 1
ATOM 2760 C CA . ILE A 1 343 ? 9.040 -28.528 2.170 1.00 83.19 343 ILE A CA 1
ATOM 2761 C C . ILE A 1 343 ? 8.966 -29.281 0.841 1.00 83.19 343 ILE A C 1
ATOM 2763 O O . ILE A 1 343 ? 7.926 -29.266 0.185 1.00 83.19 343 ILE A O 1
ATOM 2767 N N . ILE A 1 344 ? 10.029 -29.993 0.457 1.00 84.56 344 ILE A N 1
ATOM 2768 C CA . ILE A 1 344 ? 10.077 -30.776 -0.789 1.00 84.56 344 ILE A CA 1
ATOM 2769 C C . ILE A 1 344 ? 8.973 -31.837 -0.804 1.00 84.56 344 ILE A C 1
ATOM 2771 O O . ILE A 1 344 ? 8.308 -32.027 -1.825 1.00 84.56 344 ILE A O 1
ATOM 2775 N N . SER A 1 345 ? 8.734 -32.500 0.332 1.00 83.06 345 SER A N 1
ATOM 2776 C CA . SER A 1 345 ? 7.688 -33.520 0.441 1.00 83.06 345 SER A CA 1
ATOM 2777 C C . SER A 1 345 ? 6.288 -32.962 0.156 1.00 83.06 345 SER A C 1
ATOM 2779 O O . SER A 1 345 ? 5.504 -33.601 -0.545 1.00 83.06 345 SER A O 1
ATOM 2781 N N . VAL A 1 346 ? 6.003 -31.743 0.624 1.00 82.69 346 VAL A N 1
ATOM 2782 C CA . VAL A 1 346 ? 4.724 -31.050 0.420 1.00 82.69 346 VAL A CA 1
ATOM 2783 C C . VAL A 1 346 ? 4.617 -30.483 -0.992 1.00 82.69 346 VAL A C 1
ATOM 2785 O O . VAL A 1 346 ? 3.565 -30.600 -1.617 1.00 82.69 346 VAL A O 1
ATOM 2788 N N . LEU A 1 347 ? 5.703 -29.918 -1.527 1.00 83.75 347 LEU A N 1
ATOM 2789 C CA . LEU A 1 347 ? 5.752 -29.376 -2.887 1.00 83.75 347 LEU A CA 1
ATOM 2790 C C . LEU A 1 347 ? 5.451 -30.442 -3.946 1.00 83.75 347 LEU A C 1
ATOM 2792 O O . LEU A 1 347 ? 4.681 -30.179 -4.865 1.00 83.75 347 LEU A O 1
ATOM 2796 N N . ASN A 1 348 ? 5.969 -31.662 -3.774 1.00 83.25 348 ASN A N 1
ATOM 2797 C CA . ASN A 1 348 ? 5.727 -32.780 -4.694 1.00 83.25 348 ASN A CA 1
ATOM 2798 C C . ASN A 1 348 ? 4.248 -33.207 -4.785 1.00 83.25 348 ASN A C 1
ATOM 2800 O O . ASN A 1 348 ? 3.869 -33.904 -5.726 1.00 83.25 348 ASN A O 1
ATOM 2804 N N . LEU A 1 349 ? 3.410 -32.813 -3.819 1.00 83.81 349 LEU A N 1
ATOM 2805 C CA . LEU A 1 349 ? 1.976 -33.119 -3.793 1.00 83.81 349 LEU A CA 1
ATOM 2806 C C . LEU A 1 349 ? 1.116 -32.037 -4.471 1.00 83.81 349 LEU A C 1
ATOM 2808 O O . LEU A 1 349 ? -0.090 -32.236 -4.635 1.00 83.81 349 LEU A O 1
ATOM 2812 N N . ILE A 1 350 ? 1.699 -30.890 -4.842 1.00 84.25 350 ILE A N 1
ATOM 2813 C CA . ILE A 1 350 ? 0.974 -29.728 -5.369 1.00 84.25 350 ILE A CA 1
ATOM 2814 C C . ILE A 1 350 ? 1.280 -29.560 -6.869 1.00 84.25 350 ILE A C 1
ATOM 2816 O O . ILE A 1 350 ? 2.442 -29.423 -7.246 1.00 84.25 350 ILE A O 1
ATOM 2820 N N . PRO A 1 351 ? 0.263 -29.508 -7.752 1.00 84.56 351 PRO A N 1
ATOM 2821 C CA . PRO A 1 351 ? 0.467 -29.186 -9.165 1.00 84.56 351 PRO A CA 1
ATOM 2822 C C . PRO A 1 351 ? 1.077 -27.789 -9.367 1.00 84.56 351 PRO A C 1
ATOM 2824 O O . PRO A 1 351 ? 0.706 -26.850 -8.661 1.00 84.56 351 PRO A O 1
ATOM 2827 N N . ASN A 1 352 ? 1.939 -27.622 -10.378 1.00 82.00 352 ASN A N 1
ATOM 2828 C CA . ASN A 1 352 ? 2.664 -26.365 -10.637 1.00 82.00 352 ASN A CA 1
ATOM 2829 C C . ASN A 1 352 ? 1.751 -25.127 -10.755 1.00 82.00 352 ASN A C 1
ATOM 2831 O O . ASN A 1 352 ? 2.098 -24.069 -10.235 1.00 82.00 352 ASN A O 1
ATOM 2835 N N . ASP A 1 353 ? 0.568 -25.260 -11.362 1.00 81.75 353 ASP A N 1
ATOM 2836 C CA . ASP A 1 353 ? -0.379 -24.147 -11.540 1.00 81.75 353 ASP A CA 1
ATOM 2837 C C . ASP A 1 353 ? -0.944 -23.649 -10.198 1.00 81.75 353 ASP A C 1
ATOM 2839 O O . ASP A 1 353 ? -1.098 -22.449 -9.964 1.00 81.75 353 ASP A O 1
ATOM 2843 N N . VAL A 1 354 ? -1.223 -24.579 -9.277 1.00 86.19 354 VAL A N 1
ATOM 2844 C CA . VAL A 1 354 ? -1.701 -24.270 -7.919 1.00 86.19 354 VAL A CA 1
ATOM 2845 C C . VAL A 1 354 ? -0.554 -23.733 -7.071 1.00 86.19 354 VAL A C 1
ATOM 2847 O O . VAL A 1 354 ? -0.727 -22.774 -6.314 1.00 86.19 354 VAL A O 1
ATOM 2850 N N . LEU A 1 355 ? 0.632 -24.320 -7.236 1.00 87.38 355 LEU A N 1
ATOM 2851 C CA . LEU A 1 355 ? 1.841 -23.908 -6.543 1.00 87.38 355 LEU A CA 1
ATOM 2852 C C . LEU A 1 355 ? 2.212 -22.459 -6.877 1.00 87.38 355 LEU A C 1
ATOM 2854 O O . LEU A 1 355 ? 2.558 -21.702 -5.974 1.00 87.38 355 LEU A O 1
ATOM 2858 N N . LEU A 1 356 ? 2.063 -22.041 -8.138 1.00 89.00 356 LEU A N 1
ATOM 2859 C CA . LEU A 1 356 ? 2.276 -20.658 -8.565 1.00 89.00 356 LEU A CA 1
ATOM 2860 C C . LEU A 1 356 ? 1.401 -19.677 -7.766 1.00 89.00 356 LEU A C 1
ATOM 2862 O O . LEU A 1 356 ? 1.910 -18.705 -7.209 1.00 89.00 356 LEU A O 1
ATOM 2866 N N . ILE A 1 357 ? 0.100 -19.965 -7.638 1.00 87.50 357 ILE A N 1
ATOM 2867 C CA . ILE A 1 357 ? -0.856 -19.128 -6.891 1.00 87.50 357 ILE A CA 1
ATOM 2868 C C . ILE A 1 357 ? -0.502 -19.092 -5.399 1.00 87.50 357 ILE A C 1
ATOM 2870 O O . ILE A 1 357 ? -0.574 -18.042 -4.751 1.00 87.50 357 ILE A O 1
ATOM 2874 N N . TYR A 1 358 ? -0.136 -20.241 -4.830 1.00 90.69 358 TYR A N 1
ATOM 2875 C CA . TYR A 1 358 ? 0.236 -20.352 -3.422 1.00 90.69 358 TYR A CA 1
ATOM 2876 C C . TYR A 1 358 ? 1.512 -19.561 -3.119 1.00 90.69 358 TYR A C 1
ATOM 2878 O O . TYR A 1 358 ? 1.518 -18.766 -2.172 1.00 90.69 358 TYR A O 1
ATOM 2886 N N . CYS A 1 359 ? 2.544 -19.717 -3.953 1.00 90.12 359 CYS A N 1
ATOM 2887 C CA . CYS A 1 359 ? 3.799 -18.976 -3.883 1.00 90.12 359 CYS A CA 1
ATOM 2888 C C . CYS A 1 359 ? 3.581 -17.471 -4.068 1.00 90.12 359 CYS A C 1
ATOM 2890 O O . CYS A 1 359 ? 4.090 -16.702 -3.260 1.00 90.12 359 CYS A O 1
ATOM 2892 N N . SER A 1 360 ? 2.784 -17.048 -5.057 1.00 91.69 360 SER A N 1
ATOM 2893 C CA . SER A 1 360 ? 2.457 -15.635 -5.322 1.00 91.69 360 SER A CA 1
ATOM 2894 C C . SER A 1 360 ? 1.856 -14.968 -4.080 1.00 91.69 360 SER A C 1
ATOM 2896 O O . SER A 1 360 ? 2.381 -13.978 -3.563 1.00 91.69 360 SER A O 1
ATOM 2898 N N . LYS A 1 361 ? 0.826 -15.585 -3.484 1.00 90.62 361 LYS A N 1
ATOM 2899 C CA . LYS A 1 361 ? 0.192 -15.063 -2.262 1.00 90.62 361 LYS A CA 1
ATOM 2900 C C . LYS A 1 361 ? 1.095 -15.125 -1.031 1.00 90.62 361 LYS A C 1
ATOM 2902 O O . LYS A 1 361 ? 0.962 -14.286 -0.140 1.00 90.62 361 LYS A O 1
ATOM 2907 N N . TRP A 1 362 ? 1.951 -16.139 -0.935 1.00 91.12 362 TRP A N 1
ATOM 2908 C CA . TRP A 1 362 ? 2.881 -16.297 0.182 1.00 91.12 362 TRP A CA 1
ATOM 2909 C C . TRP A 1 362 ? 3.998 -15.249 0.126 1.00 91.12 362 TRP A C 1
ATOM 2911 O O . TRP A 1 362 ? 4.188 -14.514 1.092 1.00 91.12 362 TRP A O 1
ATOM 2921 N N . LEU A 1 363 ? 4.651 -15.086 -1.027 1.00 90.25 363 LEU A N 1
ATOM 2922 C CA . LEU A 1 363 ? 5.641 -14.036 -1.287 1.00 90.25 363 LEU A CA 1
ATOM 2923 C C . LEU A 1 363 ? 5.044 -12.642 -1.086 1.00 90.25 363 LEU A C 1
ATOM 2925 O O . LEU A 1 363 ? 5.638 -11.802 -0.407 1.00 90.25 363 LEU A O 1
ATOM 2929 N N . GLY A 1 364 ? 3.824 -12.426 -1.583 1.00 87.44 364 GLY A N 1
ATOM 2930 C CA . GLY A 1 364 ? 3.104 -11.174 -1.390 1.00 87.44 364 GLY A CA 1
ATOM 2931 C C . GLY A 1 364 ? 2.886 -10.820 0.081 1.00 87.44 364 GLY A C 1
ATOM 2932 O O . GLY A 1 364 ? 2.994 -9.652 0.451 1.00 87.44 364 GLY A O 1
ATOM 2933 N N . ARG A 1 365 ? 2.671 -11.809 0.963 1.00 90.62 365 ARG A N 1
ATOM 2934 C CA . ARG A 1 365 ? 2.585 -11.584 2.418 1.00 90.62 365 ARG A CA 1
ATOM 2935 C C . ARG A 1 365 ? 3.892 -11.011 2.969 1.00 90.62 365 ARG A C 1
ATOM 2937 O O . ARG A 1 365 ? 3.844 -10.084 3.771 1.00 90.62 365 ARG A O 1
ATOM 2944 N N . TYR A 1 366 ? 5.046 -11.512 2.530 1.00 87.69 366 TYR A N 1
ATOM 2945 C CA . TYR A 1 366 ? 6.350 -11.013 2.979 1.00 87.69 366 TYR A CA 1
ATOM 2946 C C . TYR A 1 366 ? 6.665 -9.615 2.446 1.00 87.69 366 TYR A C 1
ATOM 2948 O O . TYR A 1 366 ? 7.280 -8.828 3.163 1.00 87.69 366 TYR A O 1
ATOM 2956 N N . ILE A 1 367 ? 6.208 -9.286 1.236 1.00 88.75 367 ILE A N 1
ATOM 2957 C CA . ILE A 1 367 ? 6.388 -7.956 0.637 1.00 88.75 367 ILE A CA 1
ATOM 2958 C C . ILE A 1 367 ? 5.460 -6.922 1.289 1.00 88.75 367 ILE A C 1
ATOM 2960 O O . ILE A 1 367 ? 5.883 -5.803 1.572 1.00 88.75 367 ILE A O 1
ATOM 2964 N N . THR A 1 368 ? 4.214 -7.292 1.590 1.00 87.19 368 THR A N 1
ATOM 2965 C CA . THR A 1 368 ? 3.205 -6.361 2.132 1.00 87.19 368 THR A CA 1
ATOM 2966 C C . THR A 1 368 ? 3.232 -6.242 3.658 1.00 87.19 368 THR A C 1
ATOM 2968 O O . THR A 1 368 ? 2.720 -5.273 4.209 1.00 87.19 368 THR A O 1
ATOM 2971 N N . THR A 1 369 ? 3.830 -7.200 4.375 1.00 81.69 369 THR A N 1
ATOM 2972 C CA . THR A 1 369 ? 3.818 -7.221 5.847 1.00 81.69 369 THR A CA 1
ATOM 2973 C C . THR A 1 369 ? 5.157 -6.791 6.454 1.00 81.69 369 THR A C 1
ATOM 2975 O O . THR A 1 369 ? 6.202 -7.407 6.240 1.00 81.69 369 THR A O 1
ATOM 2978 N N . TYR A 1 370 ? 5.116 -5.788 7.334 1.00 76.94 370 TYR A N 1
ATOM 2979 C CA . TYR A 1 370 ? 6.301 -5.222 7.999 1.00 76.94 370 TYR A CA 1
ATOM 2980 C C . TYR A 1 370 ? 6.984 -6.160 9.008 1.00 76.94 370 TYR A C 1
ATOM 2982 O O . TYR A 1 370 ? 8.166 -5.990 9.294 1.00 76.94 370 TYR A O 1
ATOM 2990 N N . LYS A 1 371 ? 6.276 -7.171 9.524 1.00 76.00 371 LYS A N 1
ATOM 2991 C CA . LYS A 1 371 ? 6.750 -8.057 10.604 1.00 76.00 371 LYS A CA 1
ATOM 2992 C C . LYS A 1 371 ? 7.999 -8.880 10.241 1.00 76.00 371 LYS A C 1
ATOM 2994 O O . LYS A 1 371 ? 8.820 -9.136 11.111 1.00 76.00 371 LYS A O 1
ATOM 2999 N N . TYR A 1 372 ? 8.150 -9.274 8.977 1.00 80.19 372 TYR A N 1
ATOM 3000 C CA . TYR A 1 372 ? 9.074 -10.340 8.558 1.00 80.19 372 TYR A CA 1
ATOM 3001 C C . TYR A 1 372 ? 10.448 -9.856 8.066 1.00 80.19 372 TYR A C 1
ATOM 3003 O O . TYR A 1 372 ? 10.910 -10.248 6.994 1.00 80.19 372 TYR A O 1
ATOM 3011 N N . THR A 1 373 ? 11.086 -8.925 8.775 1.00 75.69 373 THR A N 1
ATOM 3012 C CA . THR A 1 373 ? 12.307 -8.267 8.270 1.00 75.69 373 THR A CA 1
ATOM 3013 C C . THR A 1 373 ? 13.506 -9.211 8.148 1.00 75.69 373 THR A C 1
ATOM 3015 O O . THR A 1 373 ? 14.265 -9.086 7.188 1.00 75.69 373 THR A O 1
ATOM 3018 N N . GLN A 1 374 ? 13.681 -10.162 9.072 1.00 78.56 374 GLN A N 1
ATOM 3019 C CA . GLN A 1 374 ? 14.819 -11.091 9.031 1.00 78.56 374 GLN A CA 1
ATOM 3020 C C . GLN A 1 374 ? 14.578 -12.211 8.011 1.00 78.56 374 GLN A C 1
ATOM 3022 O O . GLN A 1 374 ? 15.436 -12.498 7.175 1.00 78.56 374 GLN A O 1
ATOM 3027 N N . GLU A 1 375 ? 13.374 -12.773 8.025 1.00 83.81 375 GLU A N 1
ATOM 3028 C CA . GLU A 1 375 ? 12.922 -13.859 7.162 1.00 83.81 375 GLU A CA 1
ATOM 3029 C C . GLU A 1 375 ? 12.919 -13.437 5.690 1.00 83.81 375 GLU A C 1
ATOM 3031 O O . GLU A 1 375 ? 13.371 -14.196 4.835 1.00 83.81 375 GLU A O 1
ATOM 3036 N N . ARG A 1 376 ? 12.528 -12.185 5.390 1.00 87.44 376 ARG A N 1
ATOM 3037 C CA . ARG A 1 376 ? 12.561 -11.629 4.027 1.00 87.44 376 ARG A CA 1
ATOM 3038 C C . ARG A 1 376 ? 13.917 -11.793 3.350 1.00 87.44 376 ARG A C 1
ATOM 3040 O O . ARG A 1 376 ? 13.971 -12.166 2.185 1.00 87.44 376 ARG A O 1
ATOM 3047 N N . SER A 1 377 ? 15.003 -11.544 4.080 1.00 82.00 377 SER A N 1
ATOM 3048 C CA . SER A 1 377 ? 16.356 -11.627 3.522 1.00 82.00 377 SER A CA 1
ATOM 3049 C C . SER A 1 377 ? 16.806 -13.064 3.230 1.00 82.00 377 SER A C 1
ATOM 3051 O O . SER A 1 377 ? 17.701 -13.267 2.417 1.00 82.00 377 SER A O 1
ATOM 3053 N N . ARG A 1 378 ? 16.179 -14.069 3.852 1.00 85.00 378 ARG A N 1
ATOM 3054 C CA . ARG A 1 378 ? 16.488 -15.496 3.660 1.00 85.00 378 ARG A CA 1
ATOM 3055 C C . ARG A 1 378 ? 15.582 -16.186 2.635 1.00 85.00 378 ARG A C 1
ATOM 3057 O O . ARG A 1 378 ? 15.795 -17.351 2.322 1.00 85.00 378 ARG A O 1
ATOM 3064 N N . LEU A 1 379 ? 14.594 -15.485 2.074 1.00 86.56 379 LEU A N 1
ATOM 3065 C CA . LEU A 1 379 ? 13.721 -16.042 1.032 1.00 86.56 379 LEU A CA 1
ATOM 3066 C C . LEU A 1 379 ? 14.491 -16.409 -0.237 1.00 86.56 379 LEU A C 1
ATOM 3068 O O . LEU A 1 379 ? 14.251 -17.470 -0.806 1.00 86.56 379 LEU A O 1
ATOM 3072 N N . GLY A 1 380 ? 15.432 -15.560 -0.659 1.00 83.88 380 GLY A N 1
ATOM 3073 C CA . GLY A 1 380 ? 16.298 -15.854 -1.802 1.00 83.88 380 GLY A CA 1
ATOM 3074 C C . GLY A 1 380 ? 17.069 -17.167 -1.628 1.00 83.88 380 GLY A C 1
ATOM 3075 O O . GLY A 1 380 ? 17.075 -17.991 -2.538 1.00 83.88 380 GLY A O 1
ATOM 3076 N N . GLU A 1 381 ? 17.617 -17.391 -0.429 1.00 85.94 381 GLU A N 1
ATOM 3077 C CA . GLU A 1 381 ? 18.338 -18.615 -0.057 1.00 85.94 381 GLU A CA 1
ATOM 3078 C C . GLU A 1 381 ? 17.424 -19.849 -0.131 1.00 85.94 381 GLU A C 1
ATOM 3080 O O . GLU A 1 381 ? 17.797 -20.864 -0.716 1.00 85.94 381 GLU A O 1
ATOM 3085 N N . LEU A 1 382 ? 16.204 -19.757 0.413 1.00 87.69 382 LEU A N 1
ATOM 3086 C CA . LEU A 1 382 ? 15.221 -20.843 0.370 1.00 87.69 382 LEU A CA 1
ATOM 3087 C C . LEU A 1 382 ? 14.918 -21.277 -1.069 1.00 87.69 382 LEU A C 1
ATOM 3089 O O . LEU A 1 382 ? 14.994 -22.461 -1.395 1.00 87.69 382 LEU A O 1
ATOM 3093 N N . PHE A 1 383 ? 14.578 -20.326 -1.941 1.00 88.31 383 PHE A N 1
ATOM 3094 C CA . PHE A 1 383 ? 14.234 -20.649 -3.324 1.00 88.31 383 PHE A CA 1
ATOM 3095 C C . PHE A 1 383 ? 15.434 -21.182 -4.108 1.00 88.31 383 PHE A C 1
ATOM 3097 O O . PHE A 1 383 ? 15.261 -22.078 -4.930 1.00 88.31 383 PHE A O 1
ATOM 3104 N N . GLU A 1 384 ? 16.644 -20.702 -3.826 1.00 87.44 384 GLU A N 1
ATOM 3105 C CA . GLU A 1 384 ? 17.871 -21.258 -4.398 1.00 87.44 384 GLU A CA 1
ATOM 3106 C C . GLU A 1 384 ? 18.075 -22.724 -3.989 1.00 87.44 384 GLU A C 1
ATOM 3108 O O . GLU A 1 384 ? 18.343 -23.569 -4.843 1.00 87.44 384 GLU A O 1
ATOM 3113 N N . GLN A 1 385 ? 17.849 -23.071 -2.718 1.00 87.00 385 GLN A N 1
ATOM 3114 C CA . GLN A 1 385 ? 17.919 -24.462 -2.256 1.00 87.00 385 GLN A CA 1
ATOM 3115 C C . GLN A 1 385 ? 16.843 -25.352 -2.899 1.00 87.00 385 GLN A C 1
ATOM 3117 O O . GLN A 1 385 ? 17.140 -26.481 -3.296 1.00 87.00 385 GLN A O 1
ATOM 3122 N N . LEU A 1 386 ? 15.616 -24.848 -3.055 1.00 87.00 386 LEU A N 1
ATOM 3123 C CA . LEU A 1 386 ? 14.515 -25.584 -3.687 1.00 87.00 386 LEU A CA 1
ATOM 3124 C C . LEU A 1 386 ? 14.751 -25.828 -5.184 1.00 87.00 386 LEU A C 1
ATOM 3126 O O . LEU A 1 386 ? 14.494 -26.928 -5.678 1.00 87.00 386 LEU A O 1
ATOM 3130 N N . VAL A 1 387 ? 15.270 -24.829 -5.902 1.00 87.25 387 VAL A N 1
ATOM 3131 C CA . VAL A 1 387 ? 15.596 -24.947 -7.331 1.00 87.25 387 VAL A CA 1
ATOM 3132 C C . VAL A 1 387 ? 16.789 -25.879 -7.541 1.00 87.25 387 VAL A C 1
ATOM 3134 O O . VAL A 1 387 ? 16.714 -26.773 -8.379 1.00 87.25 387 VAL A O 1
ATOM 3137 N N . ASN A 1 388 ? 17.854 -25.751 -6.740 1.00 87.00 388 ASN A N 1
ATOM 3138 C CA . ASN A 1 388 ? 19.041 -26.611 -6.844 1.00 87.00 388 ASN A CA 1
ATOM 3139 C C . ASN A 1 388 ? 18.729 -28.092 -6.580 1.00 87.00 388 ASN A C 1
ATOM 3141 O O . ASN A 1 388 ? 19.396 -28.976 -7.115 1.00 87.00 388 ASN A O 1
ATOM 3145 N N . ARG A 1 389 ? 17.700 -28.373 -5.772 1.00 86.06 389 ARG A N 1
ATOM 3146 C CA . ARG A 1 389 ? 17.210 -29.731 -5.498 1.00 86.06 389 ARG A CA 1
ATOM 3147 C C . ARG A 1 389 ? 16.131 -30.209 -6.476 1.00 86.06 389 ARG A C 1
ATOM 3149 O O . ARG A 1 389 ? 15.574 -31.281 -6.269 1.00 86.06 389 ARG A O 1
ATOM 3156 N N . ASN A 1 390 ? 15.848 -29.451 -7.540 1.00 83.31 390 ASN A N 1
ATOM 3157 C CA . ASN A 1 390 ? 14.803 -29.728 -8.534 1.00 83.31 390 ASN A CA 1
ATOM 3158 C C . ASN A 1 390 ? 13.393 -29.907 -7.936 1.00 83.31 390 ASN A C 1
ATOM 3160 O O . ASN A 1 390 ? 12.552 -30.575 -8.533 1.00 83.31 390 ASN A O 1
ATOM 3164 N N . ALA A 1 391 ? 13.120 -29.312 -6.771 1.00 83.81 391 ALA A N 1
ATOM 3165 C CA . ALA A 1 391 ? 11.806 -29.381 -6.133 1.00 83.81 391 ALA A CA 1
ATOM 3166 C C . ALA A 1 391 ? 10.781 -28.470 -6.822 1.00 83.81 391 ALA A C 1
ATOM 3168 O O . ALA A 1 391 ? 9.586 -28.745 -6.807 1.00 83.81 391 ALA A O 1
ATOM 3169 N N . ILE A 1 392 ? 11.258 -27.382 -7.432 1.00 86.31 392 ILE A N 1
ATOM 3170 C CA . ILE A 1 392 ? 10.453 -26.437 -8.209 1.00 86.31 392 ILE A CA 1
ATOM 3171 C C . ILE A 1 392 ? 11.218 -25.986 -9.461 1.00 86.31 392 ILE A C 1
ATOM 3173 O O . ILE A 1 392 ? 12.448 -25.890 -9.429 1.00 86.31 392 ILE A O 1
ATOM 3177 N N . PRO A 1 393 ? 10.520 -25.638 -10.557 1.00 86.75 393 PRO A N 1
ATOM 3178 C CA . PRO A 1 393 ? 11.153 -25.028 -11.721 1.00 86.75 393 PRO A CA 1
ATOM 3179 C C . PRO A 1 393 ? 11.755 -23.655 -11.389 1.00 86.75 393 PRO A C 1
ATOM 3181 O O . PRO A 1 393 ? 11.103 -22.833 -10.750 1.00 86.75 393 PRO A O 1
ATOM 3184 N N . ALA A 1 394 ? 12.944 -23.342 -11.919 1.00 83.56 394 ALA A N 1
ATOM 3185 C CA . ALA A 1 394 ? 13.627 -22.058 -11.689 1.00 83.56 394 ALA A CA 1
ATOM 3186 C C . ALA A 1 394 ? 12.814 -20.815 -12.112 1.00 83.56 394 ALA A C 1
ATOM 3188 O O . ALA A 1 394 ? 13.018 -19.722 -11.584 1.00 83.56 394 ALA A O 1
ATOM 3189 N N . LYS A 1 395 ? 11.884 -20.972 -13.064 1.00 87.25 395 LYS A N 1
ATOM 3190 C CA . LYS A 1 395 ? 11.002 -19.893 -13.539 1.00 87.25 395 LYS A CA 1
ATOM 3191 C C . LYS A 1 395 ? 9.826 -19.612 -12.598 1.00 87.25 395 LYS A C 1
ATOM 3193 O O . LYS A 1 395 ? 9.392 -18.467 -12.518 1.00 87.25 395 LYS A O 1
ATOM 3198 N N . LEU A 1 396 ? 9.356 -20.611 -11.847 1.00 90.56 396 LEU A N 1
ATOM 3199 C CA . LEU A 1 396 ? 8.130 -20.516 -11.046 1.00 90.56 396 LEU A CA 1
ATOM 3200 C C . LEU A 1 396 ? 8.201 -19.420 -9.965 1.00 90.56 396 LEU A C 1
ATOM 3202 O O . LEU A 1 396 ? 7.265 -18.627 -9.881 1.00 90.56 396 LEU A O 1
ATOM 3206 N N . PRO A 1 397 ? 9.286 -19.281 -9.174 1.00 90.00 397 PRO A N 1
ATOM 3207 C CA . PRO A 1 397 ? 9.389 -18.198 -8.192 1.00 90.00 397 PRO A CA 1
ATOM 3208 C C . PRO A 1 397 ? 9.370 -16.804 -8.829 1.00 90.00 397 PRO A C 1
ATOM 3210 O O . PRO A 1 397 ? 8.808 -15.869 -8.259 1.00 90.00 397 PRO A O 1
ATOM 3213 N N . ARG A 1 398 ? 9.964 -16.664 -10.024 1.00 91.44 398 ARG A N 1
ATOM 3214 C CA . ARG A 1 398 ? 9.986 -15.402 -10.779 1.00 91.44 398 ARG A CA 1
ATOM 3215 C C . ARG A 1 398 ? 8.576 -15.043 -11.239 1.00 91.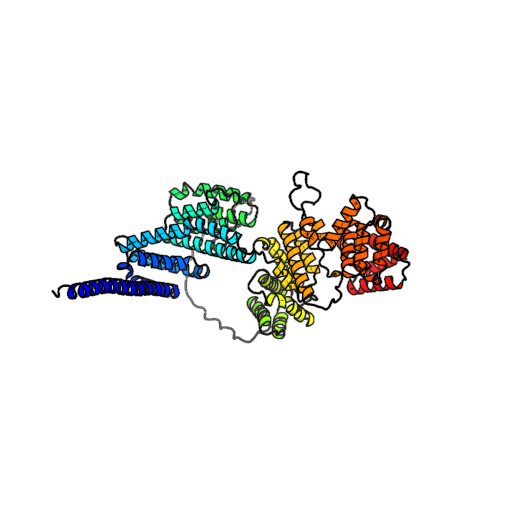44 398 ARG A C 1
ATOM 3217 O O . ARG A 1 398 ? 8.120 -13.931 -10.999 1.00 91.44 398 ARG A O 1
ATOM 3224 N N . GLU A 1 399 ? 7.870 -15.998 -11.838 1.00 91.75 399 GLU A N 1
ATOM 3225 C CA . GLU A 1 399 ? 6.483 -15.827 -12.279 1.00 91.75 399 GLU A CA 1
ATOM 3226 C C . GLU A 1 399 ? 5.549 -15.514 -11.105 1.00 91.75 399 GLU A C 1
ATOM 3228 O O . GLU A 1 399 ? 4.723 -14.612 -11.216 1.00 91.75 399 GLU A O 1
ATOM 3233 N N . ALA A 1 400 ? 5.734 -16.170 -9.955 1.00 92.00 400 ALA A N 1
ATOM 3234 C CA . ALA A 1 400 ? 4.964 -15.908 -8.741 1.00 92.00 400 ALA A CA 1
ATOM 3235 C C . ALA A 1 400 ? 5.155 -14.472 -8.218 1.00 92.00 400 ALA A C 1
ATOM 3237 O O . ALA A 1 400 ? 4.188 -13.822 -7.822 1.00 92.00 400 ALA A O 1
ATOM 3238 N N . LEU A 1 401 ? 6.391 -13.956 -8.230 1.00 92.44 401 LEU A N 1
ATOM 3239 C CA . LEU A 1 401 ? 6.672 -12.564 -7.865 1.00 92.44 401 LEU A CA 1
ATOM 3240 C C . LEU A 1 401 ? 6.030 -11.573 -8.841 1.00 92.44 401 LEU A C 1
ATOM 3242 O O . LEU A 1 401 ? 5.443 -10.582 -8.410 1.00 92.44 401 LEU A O 1
ATOM 3246 N N . LEU A 1 402 ? 6.132 -11.833 -10.146 1.00 92.88 402 LEU A N 1
ATOM 3247 C CA . LEU A 1 402 ? 5.540 -10.973 -11.173 1.00 92.88 402 LEU A CA 1
ATOM 3248 C C . LEU A 1 402 ? 4.006 -10.983 -11.106 1.00 92.88 402 LEU A C 1
ATOM 3250 O O . LEU A 1 402 ? 3.382 -9.939 -11.284 1.00 92.88 402 LEU A O 1
ATOM 3254 N N . ASP A 1 403 ? 3.393 -12.128 -10.807 1.00 92.38 403 ASP A N 1
ATOM 3255 C CA . ASP A 1 403 ? 1.951 -12.254 -10.585 1.00 92.38 403 ASP A CA 1
ATOM 3256 C C . ASP A 1 403 ? 1.487 -11.424 -9.375 1.00 92.38 403 ASP A C 1
ATOM 3258 O O . ASP A 1 403 ? 0.540 -10.640 -9.480 1.00 92.38 403 ASP A O 1
ATOM 3262 N N . HIS A 1 404 ? 2.227 -11.483 -8.262 1.00 93.69 404 HIS A N 1
ATOM 3263 C CA . HIS A 1 404 ? 1.971 -10.614 -7.113 1.00 93.69 404 HIS A CA 1
ATOM 3264 C C . HIS A 1 404 ? 2.077 -9.125 -7.476 1.00 93.69 404 HIS A C 1
ATOM 3266 O O . HIS A 1 404 ? 1.215 -8.335 -7.092 1.00 93.69 404 HIS A O 1
ATOM 3272 N N . VAL A 1 405 ? 3.101 -8.734 -8.242 1.00 92.44 405 VAL A N 1
ATOM 3273 C CA . VAL A 1 405 ? 3.272 -7.343 -8.682 1.00 92.44 405 VAL A CA 1
ATOM 3274 C C . VAL A 1 405 ? 2.107 -6.885 -9.553 1.00 92.44 405 VAL A C 1
ATOM 3276 O O . VAL A 1 405 ? 1.604 -5.787 -9.340 1.00 92.44 405 VAL A O 1
ATOM 3279 N N . LYS A 1 406 ? 1.631 -7.710 -10.492 1.00 91.81 406 LYS A N 1
ATOM 3280 C CA . LYS A 1 406 ? 0.450 -7.382 -11.308 1.00 91.81 406 LYS A CA 1
ATOM 3281 C C . LYS A 1 406 ? -0.765 -7.093 -10.429 1.00 91.81 406 LYS A C 1
ATOM 3283 O O . LYS A 1 406 ? -1.467 -6.108 -10.653 1.00 91.81 406 LYS A O 1
ATOM 3288 N N . GLN A 1 407 ? -0.988 -7.907 -9.397 1.00 89.19 407 GLN A N 1
ATOM 3289 C CA . GLN A 1 407 ? -2.044 -7.649 -8.421 1.00 89.19 407 GLN A CA 1
ATOM 3290 C C . GLN A 1 407 ? -1.797 -6.344 -7.643 1.00 89.19 407 GLN A C 1
ATOM 3292 O O . GLN A 1 407 ? -2.719 -5.547 -7.483 1.00 89.19 407 GLN A O 1
ATOM 3297 N N . ALA A 1 408 ? -0.558 -6.087 -7.217 1.00 89.19 408 ALA A N 1
ATOM 3298 C CA . ALA A 1 408 ? -0.186 -4.876 -6.490 1.00 89.19 408 ALA A CA 1
ATOM 3299 C C . ALA A 1 408 ? -0.364 -3.590 -7.314 1.00 89.19 408 ALA A C 1
ATOM 3301 O O . ALA A 1 408 ? -0.787 -2.576 -6.760 1.00 89.19 408 ALA A O 1
ATOM 3302 N N . ILE A 1 409 ? -0.097 -3.641 -8.625 1.00 87.75 409 ILE A N 1
ATOM 3303 C CA . ILE A 1 409 ? -0.368 -2.550 -9.573 1.00 87.75 409 ILE A CA 1
ATOM 3304 C C . ILE A 1 409 ? -1.872 -2.300 -9.672 1.00 87.75 409 ILE A C 1
ATOM 3306 O O . ILE A 1 409 ? -2.316 -1.170 -9.478 1.00 87.75 409 ILE A O 1
ATOM 3310 N N . ASN A 1 410 ? -2.666 -3.353 -9.881 1.00 86.19 410 ASN A N 1
ATOM 3311 C CA . ASN A 1 410 ? -4.124 -3.242 -9.987 1.00 86.19 410 ASN A CA 1
ATOM 3312 C C . ASN A 1 410 ? -4.775 -2.676 -8.714 1.00 86.19 410 ASN A C 1
ATOM 3314 O O . ASN A 1 410 ? -5.765 -1.947 -8.783 1.00 86.19 410 ASN A O 1
ATOM 3318 N N . GLU A 1 411 ? -4.227 -3.010 -7.548 1.00 84.31 411 GLU A N 1
ATOM 3319 C CA . GLU A 1 411 ? -4.696 -2.535 -6.243 1.00 84.31 411 GLU A CA 1
ATOM 3320 C C . GLU A 1 411 ? -4.046 -1.206 -5.812 1.00 84.31 411 GLU A C 1
ATOM 3322 O O . GLU A 1 411 ? -4.459 -0.629 -4.808 1.00 84.31 411 GLU A O 1
ATOM 3327 N N . ASN A 1 412 ? -3.070 -0.705 -6.578 1.00 82.38 412 ASN A N 1
ATOM 3328 C CA . ASN A 1 412 ? -2.237 0.461 -6.279 1.00 82.38 412 ASN A CA 1
ATOM 3329 C C . ASN A 1 412 ? -1.632 0.439 -4.858 1.00 82.38 412 ASN A C 1
ATOM 3331 O O . ASN A 1 412 ? -1.642 1.436 -4.132 1.00 82.38 412 ASN A O 1
ATOM 3335 N N . LEU A 1 413 ? -1.086 -0.717 -4.462 1.00 82.25 413 LEU A N 1
ATOM 3336 C CA . LEU A 1 413 ? -0.551 -0.949 -3.113 1.00 82.25 413 LEU A CA 1
ATOM 3337 C C . LEU A 1 413 ? 0.658 -0.065 -2.775 1.00 82.25 413 LEU A C 1
ATOM 3339 O O . LEU A 1 413 ? 0.984 0.092 -1.602 1.00 82.25 413 LEU A O 1
ATOM 3343 N N . PHE A 1 414 ? 1.330 0.519 -3.769 1.00 81.56 414 PHE A N 1
ATOM 3344 C CA . PHE A 1 414 ? 2.576 1.268 -3.575 1.00 81.56 414 PHE A CA 1
ATOM 3345 C C . PHE A 1 414 ? 2.395 2.582 -2.808 1.00 81.56 414 PHE A C 1
ATOM 3347 O O . PHE A 1 414 ? 3.342 3.041 -2.174 1.00 81.56 414 PHE A O 1
ATOM 3354 N N . VAL A 1 415 ? 1.192 3.166 -2.844 1.00 73.00 415 VAL A N 1
ATOM 3355 C CA . VAL A 1 415 ? 0.857 4.379 -2.077 1.00 73.00 415 VAL A CA 1
ATOM 3356 C C . VAL A 1 415 ? 0.650 4.043 -0.599 1.00 73.00 415 VAL A C 1
ATOM 3358 O O . VAL A 1 415 ? 1.120 4.764 0.276 1.00 73.00 415 VAL A O 1
ATOM 3361 N N . ASP A 1 416 ? -0.011 2.920 -0.318 1.00 72.56 416 ASP A N 1
ATOM 3362 C CA . ASP A 1 416 ? -0.335 2.491 1.047 1.00 72.56 416 ASP A CA 1
ATOM 3363 C C . ASP A 1 416 ? 0.830 1.740 1.726 1.00 72.56 416 ASP A C 1
ATOM 3365 O O . ASP A 1 416 ? 0.842 1.572 2.947 1.00 72.56 416 ASP A O 1
ATOM 3369 N N . GLN A 1 417 ? 1.811 1.271 0.945 1.00 79.56 417 GLN A N 1
ATOM 3370 C CA . GLN A 1 417 ? 2.956 0.477 1.399 1.00 79.56 417 GLN A CA 1
ATOM 3371 C C . GLN A 1 417 ? 4.288 1.183 1.089 1.00 79.56 417 GLN A C 1
ATOM 3373 O O . GLN A 1 417 ? 5.000 0.804 0.152 1.00 79.56 417 GLN A O 1
ATOM 3378 N N . PRO A 1 418 ? 4.711 2.168 1.903 1.00 76.94 418 PRO A N 1
ATOM 3379 C CA . PRO A 1 418 ? 5.921 2.945 1.644 1.00 76.94 418 PRO A CA 1
ATOM 3380 C C . PRO A 1 418 ? 7.219 2.136 1.735 1.00 76.94 418 PRO A C 1
ATOM 3382 O O . PRO A 1 418 ? 8.245 2.624 1.290 1.00 76.94 418 PRO A O 1
ATOM 3385 N N . LYS A 1 419 ? 7.236 0.896 2.244 1.00 86.19 419 LYS A N 1
ATOM 3386 C CA . LYS A 1 419 ? 8.432 0.025 2.174 1.00 86.19 419 LYS A CA 1
ATOM 3387 C C . LYS A 1 419 ? 8.325 -1.086 1.127 1.00 86.19 419 LYS A C 1
ATOM 3389 O O . LYS A 1 419 ? 9.185 -1.959 1.097 1.00 86.19 419 LYS A O 1
ATOM 3394 N N . TYR A 1 420 ? 7.322 -1.048 0.243 1.00 91.31 420 TYR A N 1
ATOM 3395 C CA . TYR A 1 420 ? 7.083 -2.099 -0.752 1.00 91.31 420 TYR A CA 1
ATOM 3396 C C . TYR A 1 420 ? 8.334 -2.429 -1.578 1.00 91.31 420 TYR A C 1
ATOM 3398 O O . TYR A 1 420 ? 8.750 -3.584 -1.624 1.00 91.31 420 TYR A O 1
ATOM 3406 N N . PHE A 1 421 ? 8.979 -1.427 -2.187 1.00 92.50 421 PHE A N 1
ATOM 3407 C CA . PHE A 1 421 ? 10.152 -1.653 -3.041 1.00 92.50 421 PHE A CA 1
ATOM 3408 C C . PHE A 1 421 ? 11.395 -2.070 -2.248 1.00 92.50 421 PHE A C 1
ATOM 3410 O O . PHE A 1 421 ? 12.154 -2.923 -2.705 1.00 92.50 421 PHE A O 1
ATOM 3417 N N . SER A 1 422 ? 11.564 -1.567 -1.022 1.00 90.00 422 SER A N 1
ATOM 3418 C CA . SER A 1 422 ? 12.614 -2.040 -0.114 1.00 90.00 422 SER A CA 1
ATOM 3419 C C . SER A 1 422 ? 12.386 -3.503 0.296 1.00 90.00 422 SER A C 1
ATOM 3421 O O . SER A 1 422 ? 13.331 -4.286 0.375 1.00 90.00 422 SER A O 1
ATOM 3423 N N . HIS A 1 423 ? 11.132 -3.901 0.541 1.00 91.12 423 HIS A N 1
ATOM 3424 C CA . HIS A 1 423 ? 10.764 -5.281 0.853 1.00 91.12 423 HIS A CA 1
ATOM 3425 C C . HIS A 1 423 ? 10.955 -6.197 -0.359 1.00 91.12 423 HIS A C 1
ATOM 3427 O O . HIS A 1 423 ? 11.545 -7.263 -0.209 1.00 91.12 423 HIS A O 1
ATOM 3433 N N . TRP A 1 424 ? 10.533 -5.764 -1.549 1.00 91.88 424 TRP A N 1
ATOM 3434 C CA . TRP A 1 424 ? 10.802 -6.435 -2.823 1.00 91.88 424 TRP A CA 1
ATOM 3435 C C . TRP A 1 424 ? 12.301 -6.691 -3.015 1.00 91.88 424 TRP A C 1
ATOM 3437 O O . TRP A 1 424 ? 12.716 -7.824 -3.249 1.00 91.88 424 TRP A O 1
ATOM 3447 N N . ALA A 1 425 ? 13.132 -5.661 -2.834 1.00 89.38 425 ALA A N 1
ATOM 3448 C CA . ALA A 1 425 ? 14.576 -5.798 -2.963 1.00 89.38 425 ALA A CA 1
ATOM 3449 C C . ALA A 1 425 ? 15.179 -6.738 -1.905 1.00 89.38 425 ALA A C 1
ATOM 3451 O O . ALA A 1 425 ? 16.095 -7.502 -2.206 1.00 89.38 425 ALA A O 1
ATOM 3452 N N . ALA A 1 426 ? 14.634 -6.750 -0.684 1.00 87.38 426 ALA A N 1
ATOM 3453 C CA . ALA A 1 426 ? 15.068 -7.666 0.369 1.00 87.38 426 ALA A CA 1
ATOM 34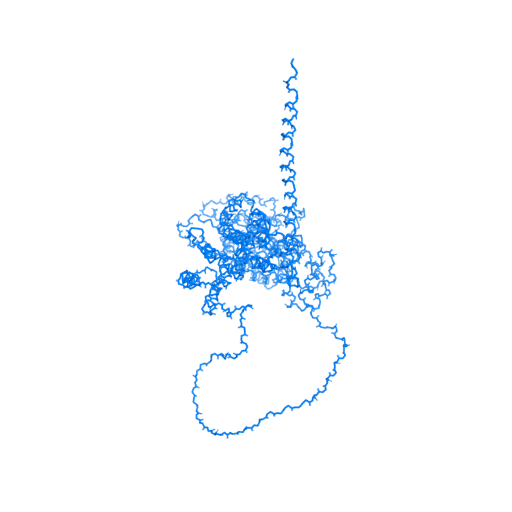54 C C . ALA A 1 426 ? 14.774 -9.142 0.046 1.00 87.38 426 ALA A C 1
ATOM 3456 O O . ALA A 1 426 ? 15.608 -9.987 0.362 1.00 87.38 426 ALA A O 1
ATOM 3457 N N . VAL A 1 427 ? 13.640 -9.443 -0.600 1.00 86.62 427 VAL A N 1
ATOM 3458 C CA . VAL A 1 427 ? 13.280 -10.810 -1.036 1.00 86.62 427 VAL A CA 1
ATOM 3459 C C . VAL A 1 427 ? 14.294 -11.351 -2.051 1.00 86.62 427 VAL A C 1
ATOM 3461 O O . VAL A 1 427 ? 14.673 -12.518 -1.992 1.00 86.62 427 VAL A O 1
ATOM 3464 N N . ILE A 1 428 ? 14.765 -10.490 -2.955 1.00 83.06 428 ILE A N 1
ATOM 3465 C CA . ILE A 1 428 ? 15.654 -10.847 -4.074 1.00 83.06 428 ILE A CA 1
ATOM 3466 C C . ILE A 1 428 ? 17.136 -10.917 -3.652 1.00 83.06 428 ILE A C 1
ATOM 3468 O O . ILE A 1 428 ? 17.940 -11.604 -4.280 1.00 83.06 428 ILE A O 1
ATOM 3472 N N . LYS A 1 429 ? 17.511 -10.247 -2.556 1.00 76.19 429 LYS A N 1
ATOM 3473 C CA . LYS A 1 429 ? 18.904 -9.939 -2.181 1.00 76.19 429 LYS A CA 1
ATOM 3474 C C . LYS A 1 429 ? 19.876 -11.131 -2.144 1.00 76.19 429 LYS A C 1
ATOM 3476 O O . LYS A 1 429 ? 21.024 -10.972 -2.565 1.00 76.19 429 LYS A O 1
ATOM 3481 N N . ASN A 1 430 ? 19.436 -12.286 -1.640 1.00 76.56 430 ASN A N 1
ATOM 3482 C CA . ASN A 1 430 ? 20.293 -13.440 -1.321 1.00 76.56 430 ASN A CA 1
ATOM 3483 C C . ASN A 1 430 ? 19.982 -14.697 -2.158 1.00 76.56 430 ASN A C 1
ATOM 3485 O O . ASN A 1 430 ? 20.234 -15.801 -1.697 1.00 76.56 430 ASN A O 1
ATOM 3489 N N . GLY A 1 431 ? 19.410 -14.548 -3.358 1.00 75.69 431 GLY A N 1
ATOM 3490 C CA . GLY A 1 431 ? 19.075 -15.683 -4.230 1.00 75.69 431 GLY A CA 1
ATOM 3491 C C . GLY A 1 431 ? 19.306 -15.379 -5.704 1.00 75.69 431 GLY A C 1
ATOM 3492 O O . GLY A 1 431 ? 18.404 -15.581 -6.508 1.00 75.69 431 GLY A O 1
ATOM 3493 N N . ARG A 1 432 ? 20.480 -14.838 -6.063 1.00 74.06 432 ARG A N 1
ATOM 3494 C CA . ARG A 1 432 ? 20.752 -14.274 -7.405 1.00 74.06 432 ARG A CA 1
ATOM 3495 C C . ARG A 1 432 ? 20.616 -15.281 -8.553 1.00 74.06 432 ARG A C 1
ATOM 3497 O O . ARG A 1 432 ? 20.284 -14.878 -9.660 1.00 74.06 432 ARG A O 1
ATOM 3504 N N . SER A 1 433 ? 20.826 -16.573 -8.299 1.00 77.25 433 SER A N 1
ATOM 3505 C CA . SER A 1 433 ? 20.614 -17.639 -9.292 1.00 77.25 433 SER A CA 1
ATOM 3506 C C . SER A 1 433 ? 19.135 -17.794 -9.677 1.00 77.25 433 SER A C 1
ATOM 3508 O O . SER A 1 433 ? 18.795 -18.048 -10.836 1.00 77.25 433 SER A O 1
ATOM 3510 N N . VAL A 1 434 ? 18.227 -17.584 -8.720 1.00 84.31 434 VAL A N 1
ATOM 3511 C CA . VAL A 1 434 ? 16.776 -17.667 -8.926 1.00 84.31 434 VAL A CA 1
ATOM 3512 C C . VAL A 1 434 ? 16.175 -16.302 -9.236 1.00 84.31 434 VAL A C 1
ATOM 3514 O O . VAL A 1 434 ? 15.285 -16.222 -10.073 1.00 84.31 434 VAL A O 1
ATOM 3517 N N . PHE A 1 435 ? 16.667 -15.228 -8.633 1.00 87.12 435 PHE A N 1
ATOM 3518 C CA . PHE A 1 435 ? 16.172 -13.866 -8.806 1.00 87.12 435 PHE A CA 1
ATOM 3519 C C . PHE A 1 435 ? 17.298 -12.954 -9.322 1.00 87.12 435 PHE A C 1
ATOM 3521 O O . PHE A 1 435 ? 18.011 -12.343 -8.521 1.00 87.12 435 PHE A O 1
ATOM 3528 N N . PRO A 1 436 ? 17.489 -12.860 -10.650 1.00 86.00 436 PRO A N 1
ATOM 3529 C CA . PRO A 1 436 ? 18.492 -11.965 -11.226 1.00 86.00 436 PRO A CA 1
ATOM 3530 C C . PRO A 1 436 ? 18.099 -10.493 -11.020 1.00 86.00 436 PRO A C 1
ATOM 3532 O O . PRO A 1 436 ? 16.911 -10.180 -10.897 1.00 86.00 436 PRO A O 1
ATOM 3535 N N . LEU A 1 437 ? 19.064 -9.558 -11.026 1.00 86.19 437 LEU A N 1
ATOM 3536 C CA . LEU A 1 437 ? 18.728 -8.134 -10.845 1.00 86.19 437 LEU A CA 1
ATOM 3537 C C . LEU A 1 437 ? 17.946 -7.552 -12.031 1.00 86.19 437 LEU A C 1
ATOM 3539 O O . LEU A 1 437 ? 17.241 -6.560 -11.859 1.00 86.19 437 LEU A O 1
ATOM 3543 N N . SER A 1 438 ? 17.982 -8.191 -13.201 1.00 86.75 438 SER A N 1
ATOM 3544 C CA . SER A 1 438 ? 17.117 -7.868 -14.344 1.00 86.75 438 SER A CA 1
ATOM 3545 C C . SER A 1 438 ? 15.620 -8.002 -14.018 1.00 86.75 438 SER A C 1
ATOM 3547 O O . SER A 1 438 ? 14.780 -7.368 -14.662 1.00 86.75 438 SER A O 1
ATOM 3549 N N . LEU A 1 439 ? 15.255 -8.731 -12.955 1.00 89.94 439 LEU A N 1
ATOM 3550 C CA . LEU A 1 439 ? 13.883 -8.765 -12.447 1.00 89.94 439 LEU A CA 1
ATOM 3551 C C . LEU A 1 439 ? 13.433 -7.394 -11.910 1.00 89.94 439 LEU A C 1
ATOM 3553 O O . LEU A 1 439 ? 12.253 -7.057 -12.009 1.00 89.94 439 LEU A O 1
ATOM 3557 N N . HIS A 1 440 ? 14.357 -6.571 -11.398 1.00 91.94 440 HIS A N 1
ATOM 3558 C CA . HIS A 1 440 ? 14.062 -5.180 -11.051 1.00 91.94 440 HIS A CA 1
ATOM 3559 C C . HIS A 1 440 ? 13.723 -4.354 -12.295 1.00 91.94 440 HIS A C 1
ATOM 3561 O O . HIS A 1 440 ? 12.782 -3.568 -12.243 1.00 91.94 440 HIS A O 1
ATOM 3567 N N . THR A 1 441 ? 14.412 -4.572 -13.421 1.00 91.12 441 THR A N 1
ATOM 3568 C CA . THR A 1 441 ? 14.060 -3.938 -14.706 1.00 91.12 441 THR A CA 1
ATOM 3569 C C . THR A 1 441 ? 12.680 -4.374 -15.168 1.00 91.12 441 THR A C 1
ATOM 3571 O O . THR A 1 441 ? 11.878 -3.533 -15.541 1.00 91.12 441 THR A O 1
ATOM 3574 N N . THR A 1 442 ? 12.347 -5.662 -15.044 1.00 91.94 442 THR A N 1
ATOM 3575 C CA . THR A 1 442 ? 11.005 -6.158 -15.404 1.00 91.94 442 THR A CA 1
ATOM 3576 C C . THR A 1 442 ? 9.911 -5.516 -14.542 1.00 91.94 442 THR A C 1
ATOM 3578 O O . THR A 1 442 ? 8.853 -5.153 -15.047 1.00 91.94 442 THR A O 1
ATOM 3581 N N . LEU A 1 443 ? 10.155 -5.351 -13.235 1.00 93.62 443 LEU A N 1
ATOM 3582 C CA . LEU A 1 443 ? 9.249 -4.612 -12.351 1.00 93.62 443 LEU A CA 1
ATOM 3583 C C . LEU A 1 443 ? 9.101 -3.155 -12.801 1.00 93.62 443 LEU A C 1
ATOM 3585 O O . LEU A 1 443 ? 7.980 -2.664 -12.888 1.00 93.62 443 LEU A O 1
ATOM 3589 N N . LEU A 1 444 ? 10.215 -2.476 -13.073 1.00 93.00 444 LEU A N 1
ATOM 3590 C CA . LEU A 1 444 ? 10.222 -1.083 -13.511 1.00 93.00 444 LEU A CA 1
ATOM 3591 C C . LEU A 1 444 ? 9.445 -0.902 -14.822 1.00 93.00 444 LEU A C 1
ATOM 3593 O O . LEU A 1 444 ? 8.605 -0.011 -14.903 1.00 93.00 444 LEU A O 1
ATOM 3597 N N . ASP A 1 445 ? 9.661 -1.789 -15.792 1.00 91.38 445 ASP A N 1
ATOM 3598 C CA . ASP A 1 445 ? 8.938 -1.815 -17.064 1.00 91.38 445 ASP A CA 1
ATOM 3599 C C . ASP A 1 445 ? 7.433 -1.956 -16.838 1.00 91.38 445 ASP A C 1
ATOM 3601 O O . ASP A 1 445 ? 6.662 -1.136 -17.325 1.00 91.38 445 ASP A O 1
ATOM 3605 N N . MET A 1 446 ? 7.001 -2.901 -15.995 1.00 91.81 446 MET A N 1
ATOM 3606 C CA . MET A 1 446 ? 5.581 -3.037 -15.660 1.00 91.81 446 MET A CA 1
ATOM 3607 C C . MET A 1 446 ? 4.999 -1.776 -15.005 1.00 91.81 446 MET A C 1
ATOM 3609 O O . MET A 1 446 ? 3.841 -1.452 -15.257 1.00 91.81 446 MET A O 1
ATOM 3613 N N . LEU A 1 447 ? 5.752 -1.062 -14.162 1.00 91.62 447 LEU A N 1
ATOM 3614 C CA . LEU A 1 447 ? 5.275 0.188 -13.556 1.00 91.62 447 LEU A CA 1
ATOM 3615 C C . LEU A 1 447 ? 5.119 1.295 -14.606 1.00 91.62 447 LEU A C 1
ATOM 3617 O O . LEU A 1 447 ? 4.111 2.003 -14.601 1.00 91.62 447 LEU A O 1
ATOM 3621 N N . VAL A 1 448 ? 6.092 1.425 -15.510 1.00 89.25 448 VAL A N 1
ATOM 3622 C CA . VAL A 1 448 ? 6.063 2.404 -16.604 1.00 89.25 448 VAL A CA 1
ATOM 3623 C C . VAL A 1 448 ? 4.920 2.104 -17.577 1.00 89.25 448 VAL A C 1
ATOM 3625 O O . VAL A 1 448 ? 4.129 2.999 -17.879 1.00 89.25 448 VAL A O 1
ATOM 3628 N N . ASP A 1 449 ? 4.782 0.848 -18.001 1.00 88.75 449 ASP A N 1
ATOM 3629 C CA . ASP A 1 449 ? 3.762 0.396 -18.955 1.00 88.75 449 ASP A CA 1
ATOM 3630 C C . ASP A 1 449 ? 2.335 0.553 -18.403 1.00 88.75 449 ASP A C 1
ATOM 3632 O O . ASP A 1 449 ? 1.389 0.747 -19.162 1.00 88.75 449 ASP A O 1
ATOM 3636 N N . ASN A 1 450 ? 2.167 0.505 -17.075 1.00 87.94 450 ASN A N 1
ATOM 3637 C CA . ASN A 1 450 ? 0.888 0.760 -16.402 1.00 87.94 450 ASN A CA 1
ATOM 3638 C C . ASN A 1 450 ? 0.693 2.233 -15.990 1.00 87.94 450 ASN A C 1
ATOM 3640 O O . ASN A 1 450 ? -0.240 2.537 -15.246 1.00 87.94 450 ASN A O 1
ATOM 3644 N N . HIS A 1 451 ? 1.541 3.149 -16.472 1.00 86.25 451 HIS A N 1
ATOM 3645 C CA . HIS A 1 451 ? 1.455 4.594 -16.227 1.00 86.25 451 HIS A CA 1
ATOM 3646 C C . HIS A 1 451 ? 1.424 4.975 -14.736 1.00 86.25 451 HIS A C 1
ATOM 3648 O O . HIS A 1 451 ? 0.680 5.862 -14.310 1.00 86.25 451 HIS A O 1
ATOM 3654 N N . MET A 1 452 ? 2.231 4.291 -13.923 1.00 86.00 452 MET A N 1
ATOM 3655 C CA . MET A 1 452 ? 2.384 4.616 -12.505 1.00 86.00 452 MET A CA 1
ATOM 3656 C C . MET A 1 452 ? 3.071 5.974 -12.330 1.00 86.00 452 MET A C 1
ATOM 3658 O O . MET A 1 452 ? 4.016 6.273 -13.043 1.00 86.00 452 MET A O 1
ATOM 3662 N N . GLY A 1 453 ? 2.635 6.789 -11.366 1.00 83.81 453 GLY A N 1
ATOM 3663 C CA . GLY A 1 453 ? 3.157 8.153 -11.198 1.00 83.81 453 GLY A CA 1
ATOM 3664 C C . GLY A 1 453 ? 4.668 8.233 -10.925 1.00 83.81 453 GLY A C 1
ATOM 3665 O O . GLY A 1 453 ? 5.253 7.332 -10.319 1.00 83.81 453 GLY A O 1
ATOM 3666 N N . GLN A 1 454 ? 5.277 9.359 -11.311 1.00 85.75 454 GLN A N 1
ATOM 3667 C CA . GLN A 1 454 ? 6.720 9.631 -11.213 1.00 85.75 454 GLN A CA 1
ATOM 3668 C C . GLN A 1 454 ? 7.288 9.342 -9.818 1.00 85.75 454 GLN A C 1
ATOM 3670 O O . GLN A 1 454 ? 8.333 8.706 -9.704 1.00 85.75 454 GLN A O 1
ATOM 3675 N N . GLU A 1 455 ? 6.584 9.736 -8.754 1.00 86.31 455 GLU A N 1
ATOM 3676 C CA . GLU A 1 455 ? 7.011 9.491 -7.371 1.00 86.31 455 GLU A CA 1
ATOM 3677 C C . GLU A 1 455 ? 7.231 7.998 -7.080 1.00 86.31 455 GLU A C 1
ATOM 3679 O O . GLU A 1 455 ? 8.217 7.624 -6.445 1.00 86.31 455 GLU A O 1
ATOM 3684 N N . VAL A 1 456 ? 6.347 7.128 -7.582 1.00 89.50 456 VAL A N 1
ATOM 3685 C CA . VAL A 1 456 ? 6.424 5.672 -7.385 1.00 89.50 456 VAL A CA 1
ATOM 3686 C C . VAL A 1 456 ? 7.639 5.102 -8.112 1.00 89.50 456 VAL A C 1
ATOM 3688 O O . VAL A 1 456 ? 8.355 4.271 -7.553 1.00 89.50 456 VAL A O 1
ATOM 3691 N N . ILE A 1 457 ? 7.892 5.571 -9.335 1.00 90.38 457 ILE A N 1
ATOM 3692 C CA . ILE A 1 457 ? 9.012 5.123 -10.164 1.00 90.38 457 ILE A CA 1
ATOM 3693 C C . ILE A 1 457 ? 10.347 5.550 -9.547 1.00 90.38 457 ILE A C 1
ATOM 3695 O O . ILE A 1 457 ? 11.214 4.707 -9.317 1.00 90.38 457 ILE A O 1
ATOM 3699 N N . VAL A 1 458 ? 10.499 6.835 -9.208 1.00 89.69 458 VAL A N 1
ATOM 3700 C CA . VAL A 1 458 ? 11.719 7.364 -8.572 1.00 89.69 458 VAL A CA 1
ATOM 3701 C C . VAL A 1 458 ? 11.993 6.629 -7.261 1.00 89.69 458 VAL A C 1
ATOM 3703 O O . VAL A 1 458 ? 13.128 6.237 -6.981 1.00 89.69 458 VAL A O 1
ATOM 3706 N N . LYS A 1 459 ? 10.945 6.387 -6.468 1.00 90.88 459 LYS A N 1
ATOM 3707 C CA . LYS A 1 459 ? 11.047 5.648 -5.213 1.00 90.88 459 LYS A CA 1
ATOM 3708 C C . LYS A 1 459 ? 11.480 4.196 -5.425 1.00 90.88 459 LYS A C 1
ATOM 3710 O O . LYS A 1 459 ? 12.342 3.720 -4.690 1.00 90.88 459 LYS A O 1
ATOM 3715 N N . MET A 1 460 ? 10.918 3.503 -6.417 1.00 93.00 460 MET A N 1
ATOM 3716 C CA . MET A 1 460 ? 11.320 2.140 -6.774 1.00 93.00 460 MET A CA 1
ATOM 3717 C C . MET A 1 460 ? 12.813 2.075 -7.093 1.00 93.00 460 MET A C 1
ATOM 3719 O O . MET A 1 460 ? 13.524 1.258 -6.505 1.00 93.00 460 MET A O 1
ATOM 3723 N N . VAL A 1 461 ? 13.291 2.967 -7.965 1.00 91.94 461 VAL A N 1
ATOM 3724 C CA . VAL A 1 461 ? 14.698 3.001 -8.376 1.00 91.94 461 VAL A CA 1
ATOM 3725 C C . VAL A 1 461 ? 15.595 3.265 -7.165 1.00 91.94 461 VAL A C 1
ATOM 3727 O O . VAL A 1 461 ? 16.519 2.495 -6.903 1.00 91.94 461 VAL A O 1
ATOM 3730 N N . ARG A 1 462 ? 15.275 4.279 -6.354 1.00 91.56 462 ARG A N 1
ATOM 3731 C CA . ARG A 1 462 ? 16.032 4.628 -5.141 1.00 91.56 462 ARG A CA 1
ATOM 3732 C C . ARG A 1 462 ? 16.130 3.470 -4.144 1.00 91.56 462 ARG A C 1
ATOM 3734 O O . ARG A 1 462 ? 17.221 3.161 -3.667 1.00 91.56 462 ARG A O 1
ATOM 3741 N N . ASP A 1 463 ? 15.006 2.826 -3.832 1.00 90.50 463 ASP A N 1
ATOM 3742 C CA . ASP A 1 463 ? 14.950 1.737 -2.850 1.00 90.50 463 ASP A CA 1
ATOM 3743 C C . ASP A 1 463 ? 15.750 0.509 -3.313 1.00 90.50 463 ASP A C 1
ATOM 3745 O O . ASP A 1 463 ? 16.425 -0.137 -2.505 1.00 90.50 463 ASP A O 1
ATOM 3749 N N . VAL A 1 464 ? 15.704 0.195 -4.613 1.00 91.00 464 VAL A N 1
ATOM 3750 C CA . VAL A 1 464 ? 16.456 -0.920 -5.202 1.00 91.00 464 VAL A CA 1
ATOM 3751 C C . VAL A 1 464 ? 17.956 -0.623 -5.231 1.00 91.00 464 VAL A C 1
ATOM 3753 O O . VAL A 1 464 ? 18.733 -1.469 -4.786 1.00 91.00 464 VAL A O 1
ATOM 3756 N N . HIS A 1 465 ? 18.380 0.567 -5.674 1.00 88.50 465 HIS A N 1
ATOM 3757 C CA . HIS A 1 465 ? 19.801 0.946 -5.672 1.00 88.50 465 HIS A CA 1
ATOM 3758 C C . HIS A 1 465 ? 20.395 0.902 -4.262 1.00 88.50 465 HIS A C 1
ATOM 3760 O O . HIS A 1 465 ? 21.428 0.265 -4.057 1.00 88.50 465 HIS A O 1
ATOM 3766 N N . LYS A 1 466 ? 19.686 1.447 -3.266 1.00 87.50 466 LYS A N 1
ATOM 3767 C CA . LYS A 1 466 ? 20.094 1.368 -1.857 1.00 87.50 466 LYS A CA 1
ATOM 3768 C C . LYS A 1 466 ? 20.289 -0.080 -1.392 1.00 87.50 466 LYS A C 1
ATOM 3770 O O . LYS A 1 466 ? 21.284 -0.410 -0.749 1.00 87.50 466 LYS A O 1
ATOM 3775 N N . ALA A 1 467 ? 19.367 -0.976 -1.747 1.00 84.38 467 ALA A N 1
ATOM 3776 C CA . ALA A 1 467 ? 19.467 -2.387 -1.378 1.00 84.38 467 ALA A CA 1
ATOM 3777 C C . ALA A 1 467 ? 20.651 -3.112 -2.051 1.00 84.38 467 ALA A C 1
ATOM 3779 O O . ALA A 1 467 ? 21.242 -4.010 -1.434 1.00 84.38 467 ALA A O 1
ATOM 3780 N N . ILE A 1 468 ? 20.992 -2.729 -3.289 1.00 81.94 468 ILE A N 1
ATOM 3781 C CA . ILE A 1 468 ? 22.150 -3.239 -4.038 1.00 81.94 468 ILE A CA 1
ATOM 3782 C C . ILE A 1 468 ? 23.460 -2.743 -3.404 1.00 81.94 468 ILE A C 1
ATOM 3784 O O . ILE A 1 468 ? 24.363 -3.550 -3.165 1.00 81.94 468 ILE A O 1
ATOM 3788 N N . GLU A 1 469 ? 23.560 -1.457 -3.065 1.00 79.31 469 GLU A N 1
ATOM 3789 C CA . GLU A 1 469 ? 24.731 -0.864 -2.397 1.00 79.31 469 GLU A CA 1
ATOM 3790 C C . GLU A 1 469 ? 25.005 -1.511 -1.031 1.00 79.31 469 GLU A C 1
ATOM 3792 O O . GLU A 1 469 ? 26.125 -1.952 -0.754 1.00 79.31 469 GLU A O 1
ATOM 3797 N N . ASP A 1 470 ? 23.957 -1.696 -0.221 1.00 73.50 470 ASP A N 1
ATOM 3798 C CA . ASP A 1 470 ? 24.016 -2.398 1.068 1.00 73.50 470 ASP A CA 1
ATOM 3799 C C . ASP A 1 470 ? 24.476 -3.863 0.949 1.00 73.50 470 ASP A C 1
ATOM 3801 O O . ASP A 1 470 ? 24.808 -4.504 1.953 1.00 73.50 470 ASP A O 1
ATOM 3805 N N . ASN A 1 471 ? 24.411 -4.448 -0.249 1.00 67.25 471 ASN A N 1
ATOM 3806 C CA . ASN A 1 471 ? 24.885 -5.802 -0.531 1.00 67.25 471 ASN A CA 1
ATOM 3807 C C . ASN A 1 471 ? 26.369 -5.804 -0.929 1.00 67.25 471 ASN A C 1
ATOM 3809 O O . ASN A 1 471 ? 27.154 -6.625 -0.448 1.00 67.25 471 ASN A O 1
ATOM 3813 N N . ASN A 1 472 ? 26.772 -4.845 -1.765 1.00 62.47 472 ASN A N 1
ATOM 3814 C CA . ASN A 1 472 ? 28.151 -4.716 -2.232 1.00 62.47 472 ASN A CA 1
ATOM 3815 C C . ASN A 1 472 ? 29.114 -4.357 -1.086 1.00 62.47 472 ASN A C 1
ATOM 3817 O O . ASN A 1 472 ? 30.221 -4.883 -1.037 1.00 62.47 472 ASN A O 1
ATOM 3821 N N . ASN A 1 473 ? 28.665 -3.576 -0.096 1.00 54.88 473 ASN A N 1
ATOM 3822 C CA . ASN A 1 473 ? 29.462 -3.232 1.090 1.00 54.88 473 ASN A CA 1
ATOM 3823 C C . ASN A 1 473 ? 29.770 -4.426 2.021 1.00 54.88 473 ASN A C 1
ATOM 3825 O O . ASN A 1 473 ? 30.620 -4.308 2.902 1.00 54.88 473 ASN A O 1
ATOM 3829 N N . LYS A 1 474 ? 29.092 -5.572 1.854 1.00 49.31 474 LYS A N 1
ATOM 3830 C CA . LYS A 1 474 ? 29.265 -6.771 2.698 1.00 49.31 474 LYS A CA 1
ATOM 3831 C C . LYS A 1 474 ? 30.078 -7.889 2.047 1.00 49.31 474 LYS A C 1
ATOM 3833 O O . LYS A 1 474 ? 30.464 -8.823 2.744 1.00 49.31 474 LYS A O 1
ATOM 3838 N N . THR A 1 475 ? 30.348 -7.808 0.745 1.00 44.41 475 THR A N 1
ATOM 3839 C CA . THR A 1 475 ? 30.937 -8.919 -0.011 1.00 44.41 475 THR A CA 1
ATOM 3840 C C . THR A 1 475 ? 32.200 -8.441 -0.718 1.00 44.41 475 THR A C 1
ATOM 3842 O O . THR A 1 475 ? 32.137 -7.802 -1.761 1.00 44.41 475 THR A O 1
ATOM 3845 N N . THR A 1 476 ? 33.366 -8.762 -0.156 1.00 36.50 476 THR A N 1
ATOM 3846 C CA . THR A 1 476 ? 34.694 -8.456 -0.726 1.00 36.50 476 THR A CA 1
ATOM 3847 C C . THR A 1 476 ? 35.022 -9.280 -1.981 1.00 36.50 476 THR A C 1
ATOM 3849 O O . THR A 1 476 ? 36.106 -9.154 -2.543 1.00 36.50 476 THR A O 1
ATOM 3852 N N . GLU A 1 477 ? 34.099 -10.126 -2.439 1.00 35.47 477 GLU A N 1
ATOM 3853 C CA . GLU A 1 477 ? 34.214 -10.889 -3.677 1.00 35.47 477 GLU A CA 1
ATOM 3854 C C . GLU A 1 477 ? 33.429 -10.185 -4.788 1.00 35.47 477 GLU A C 1
ATOM 3856 O O . GLU A 1 477 ? 32.220 -10.365 -4.937 1.00 35.47 477 GLU A O 1
ATOM 3861 N N . GLN A 1 478 ? 34.133 -9.399 -5.603 1.00 37.88 478 GLN A N 1
ATOM 3862 C CA . GLN A 1 478 ? 33.666 -8.976 -6.924 1.00 37.88 478 GLN A CA 1
ATOM 3863 C C . GLN A 1 478 ? 33.588 -10.209 -7.843 1.00 37.88 478 GLN A C 1
ATOM 3865 O O . GLN A 1 478 ? 34.437 -10.405 -8.709 1.00 37.88 478 GLN A O 1
ATOM 3870 N N . LYS A 1 479 ? 32.605 -11.092 -7.630 1.00 40.16 479 LYS A N 1
ATOM 3871 C CA . LYS A 1 479 ? 32.263 -12.126 -8.613 1.00 40.16 479 LYS A CA 1
ATOM 3872 C C . LYS A 1 479 ? 31.599 -11.437 -9.801 1.00 40.16 479 LYS A C 1
ATOM 3874 O O . LYS A 1 479 ? 30.617 -10.716 -9.626 1.00 40.16 479 LYS A O 1
ATOM 3879 N N . GLU A 1 480 ? 32.202 -11.620 -10.975 1.00 46.31 480 GLU A N 1
ATOM 3880 C CA . GLU A 1 480 ? 31.731 -11.153 -12.281 1.00 46.31 480 GLU A CA 1
ATOM 3881 C C . GLU A 1 480 ? 30.208 -11.297 -12.409 1.00 46.31 480 GLU A C 1
ATOM 3883 O O . GLU A 1 480 ? 29.658 -12.394 -12.329 1.00 46.31 480 GLU A O 1
ATOM 3888 N N . TYR A 1 481 ? 29.530 -10.164 -12.587 1.00 53.78 481 TYR A N 1
ATOM 3889 C CA . TYR A 1 481 ? 28.125 -10.113 -12.979 1.00 53.78 481 TYR A CA 1
ATOM 3890 C C . TYR A 1 481 ? 27.960 -10.704 -14.385 1.00 53.78 481 TYR A C 1
ATOM 3892 O O . TYR A 1 481 ? 28.733 -10.358 -15.278 1.00 53.78 481 TYR A O 1
ATOM 3900 N N . GLN A 1 482 ? 26.917 -11.509 -14.611 1.00 64.12 482 GLN A N 1
ATOM 3901 C CA . GLN A 1 482 ? 26.429 -11.750 -15.971 1.00 64.12 482 GLN A CA 1
ATOM 3902 C C . GLN A 1 482 ? 25.796 -10.452 -16.495 1.00 64.12 482 GLN A C 1
ATOM 3904 O O . GLN A 1 482 ? 24.988 -9.829 -15.803 1.00 64.12 482 GLN A O 1
ATOM 3909 N N . LEU A 1 483 ? 26.162 -10.018 -17.704 1.00 69.56 483 LEU A N 1
ATOM 3910 C CA . LEU A 1 483 ? 25.745 -8.719 -18.263 1.00 69.56 483 LEU A CA 1
ATOM 3911 C C . LEU A 1 483 ? 24.229 -8.619 -18.487 1.00 69.56 483 LEU A C 1
ATOM 3913 O O . LEU A 1 483 ? 23.627 -7.549 -18.358 1.00 69.56 483 LEU A O 1
ATOM 3917 N N . GLN A 1 484 ? 23.599 -9.759 -18.762 1.00 71.50 484 GLN A N 1
ATOM 3918 C CA . GLN A 1 484 ? 22.150 -9.908 -18.897 1.00 71.50 484 GLN A CA 1
ATOM 3919 C C . GLN A 1 484 ? 21.370 -9.706 -17.590 1.00 71.50 484 GLN A C 1
ATOM 3921 O O . GLN A 1 484 ? 20.195 -9.348 -17.630 1.00 71.50 484 GLN A O 1
ATOM 3926 N N . ASP A 1 485 ? 22.020 -9.868 -16.437 1.00 78.12 485 ASP A N 1
ATOM 3927 C CA . ASP A 1 485 ? 21.368 -9.770 -15.131 1.00 78.12 485 ASP A CA 1
ATOM 3928 C C . ASP A 1 485 ? 21.431 -8.360 -14.542 1.00 78.12 485 ASP A C 1
ATOM 3930 O O . ASP A 1 485 ? 21.019 -8.168 -13.402 1.00 78.12 485 ASP A O 1
ATOM 3934 N N . ARG A 1 486 ? 21.940 -7.366 -15.281 1.00 84.19 486 ARG A N 1
ATOM 3935 C CA . ARG A 1 486 ? 22.059 -5.980 -14.811 1.00 84.19 486 ARG A CA 1
ATOM 3936 C C . ARG A 1 486 ? 20.683 -5.330 -14.627 1.00 84.19 486 ARG A C 1
ATOM 3938 O O . ARG A 1 486 ? 19.803 -5.465 -15.472 1.00 84.19 486 ARG A O 1
ATOM 3945 N N . PHE A 1 487 ? 20.530 -4.557 -13.551 1.00 87.69 487 PHE A N 1
ATOM 3946 C CA . PHE A 1 487 ? 19.397 -3.646 -13.390 1.00 87.69 487 PHE A CA 1
ATOM 3947 C C . PHE A 1 487 ? 19.575 -2.446 -14.334 1.00 87.69 487 PHE A C 1
ATOM 3949 O O . PHE A 1 487 ? 20.476 -1.631 -14.149 1.00 87.69 487 PHE A O 1
ATOM 3956 N N . ARG A 1 488 ? 18.759 -2.393 -15.388 1.00 87.62 488 ARG A N 1
ATOM 3957 C CA . ARG A 1 488 ? 18.677 -1.312 -16.380 1.00 87.62 488 ARG A CA 1
ATOM 3958 C C . ARG A 1 488 ? 17.493 -0.403 -16.060 1.00 87.62 488 ARG A C 1
ATOM 3960 O O . ARG A 1 488 ? 16.388 -0.907 -15.850 1.00 87.62 488 ARG A O 1
ATOM 3967 N N . VAL A 1 489 ? 17.740 0.905 -16.021 1.00 89.75 489 VAL A N 1
ATOM 3968 C CA . VAL A 1 489 ? 16.756 1.930 -15.625 1.00 89.75 489 VAL A CA 1
ATOM 3969 C C . VAL A 1 489 ? 16.438 2.875 -16.783 1.00 89.75 489 VAL A C 1
ATOM 3971 O O . VAL A 1 489 ? 15.269 3.144 -17.054 1.00 89.75 489 VAL A O 1
ATOM 3974 N N . LEU A 1 490 ? 17.469 3.336 -17.499 1.00 87.62 490 LEU A N 1
ATOM 3975 C CA . LEU A 1 490 ? 17.370 4.350 -18.553 1.00 87.62 490 LEU A CA 1
ATOM 3976 C C . LEU A 1 490 ? 16.288 4.039 -19.595 1.00 87.62 490 LEU A C 1
ATOM 3978 O O . LEU A 1 490 ? 15.455 4.888 -19.900 1.00 87.62 490 LEU A O 1
ATOM 3982 N N . GLN A 1 491 ? 16.279 2.823 -20.137 1.00 84.81 491 GLN A N 1
ATOM 3983 C CA . GLN A 1 491 ? 15.379 2.453 -21.232 1.00 84.81 491 GLN A CA 1
ATOM 3984 C C . GLN A 1 491 ? 13.911 2.471 -20.800 1.00 84.81 491 GLN A C 1
ATOM 3986 O O . GLN A 1 491 ? 13.056 2.911 -21.566 1.00 84.81 491 GLN A O 1
ATOM 3991 N N . ALA A 1 492 ? 13.627 2.054 -19.564 1.00 86.25 492 ALA A N 1
ATOM 3992 C CA . ALA A 1 492 ? 12.289 2.115 -18.996 1.00 86.25 492 ALA A CA 1
ATOM 3993 C C . ALA A 1 492 ? 11.832 3.572 -18.827 1.00 86.25 492 ALA A C 1
ATOM 3995 O O . ALA A 1 492 ? 10.743 3.930 -19.266 1.00 86.25 492 ALA A O 1
ATOM 3996 N N . LEU A 1 493 ? 12.687 4.438 -18.269 1.00 85.56 493 LEU A N 1
ATOM 3997 C CA . LEU A 1 493 ? 12.351 5.849 -18.047 1.00 85.56 493 LEU A CA 1
ATOM 3998 C C . LEU A 1 493 ? 12.123 6.624 -19.349 1.00 85.56 493 LEU A C 1
ATOM 4000 O O . LEU A 1 493 ? 11.251 7.484 -19.396 1.00 85.56 493 LEU A O 1
ATOM 4004 N N . LEU A 1 494 ? 12.839 6.294 -20.427 1.00 80.06 494 LEU A N 1
ATOM 4005 C CA . LEU A 1 494 ? 12.617 6.915 -21.739 1.00 80.06 494 LEU A CA 1
ATOM 4006 C C . LEU A 1 494 ? 11.243 6.583 -22.353 1.00 80.06 494 LEU A C 1
ATOM 4008 O O . LEU A 1 494 ? 10.802 7.298 -23.252 1.00 80.06 494 LEU A O 1
ATOM 4012 N N . ARG A 1 495 ? 10.570 5.518 -21.892 1.00 81.44 495 ARG A N 1
ATOM 4013 C CA . ARG A 1 495 ? 9.198 5.152 -22.298 1.00 81.44 495 ARG A CA 1
ATOM 4014 C C . ARG A 1 495 ? 8.118 5.774 -21.409 1.00 81.44 495 ARG A C 1
ATOM 4016 O O . ARG A 1 495 ? 6.934 5.627 -21.707 1.00 81.44 495 ARG A O 1
ATOM 4023 N N . TYR A 1 496 ? 8.505 6.440 -20.323 1.00 78.94 496 TYR A N 1
ATOM 4024 C CA . TYR A 1 496 ? 7.569 7.025 -19.372 1.00 78.94 496 TYR A CA 1
ATOM 4025 C C . TYR A 1 496 ? 6.718 8.140 -20.005 1.00 78.94 496 TYR A C 1
ATOM 4027 O O . TYR A 1 496 ? 7.193 8.901 -20.849 1.00 78.94 496 TYR A O 1
ATOM 4035 N N . SER A 1 497 ? 5.442 8.205 -19.607 1.00 58.59 497 SER A N 1
ATOM 4036 C CA . SER A 1 497 ? 4.425 9.115 -20.152 1.00 58.59 497 SER A CA 1
ATOM 4037 C C . SER A 1 497 ? 3.824 9.984 -19.030 1.00 58.59 497 SER A C 1
ATOM 4039 O O . SER A 1 497 ? 3.540 9.430 -17.965 1.00 58.59 497 SER A O 1
ATOM 4041 N N . PRO A 1 498 ? 3.580 11.299 -19.232 1.00 53.78 498 PRO A N 1
ATOM 4042 C CA . PRO A 1 498 ? 3.613 12.021 -20.508 1.00 53.78 498 PRO A CA 1
ATOM 4043 C C . PRO A 1 498 ? 5.025 12.134 -21.110 1.00 53.78 498 PRO A C 1
ATOM 4045 O O . PRO A 1 498 ? 6.000 12.149 -20.358 1.00 53.78 498 PRO A O 1
ATOM 4048 N N . PRO A 1 499 ? 5.154 12.173 -22.453 1.00 54.97 499 PRO A N 1
ATOM 4049 C CA . PRO A 1 499 ? 6.450 12.235 -23.117 1.00 54.97 499 PRO A CA 1
ATOM 4050 C C . PRO A 1 499 ? 7.251 13.442 -22.629 1.00 54.97 499 PRO A C 1
ATOM 4052 O O . PRO A 1 499 ? 6.773 14.573 -22.663 1.00 54.97 499 PRO A O 1
ATOM 4055 N N . LEU A 1 500 ? 8.503 13.204 -22.250 1.00 52.44 500 LEU A N 1
ATOM 4056 C CA . LEU A 1 500 ? 9.408 14.183 -21.629 1.00 52.44 500 LEU A CA 1
ATOM 4057 C C . LEU A 1 500 ? 9.661 15.443 -22.492 1.00 52.44 500 LEU A C 1
ATOM 4059 O O . LEU A 1 500 ? 10.165 16.445 -22.001 1.00 52.44 500 LEU A O 1
ATOM 4063 N N . LEU A 1 501 ? 9.284 15.402 -23.776 1.00 46.62 501 LEU A N 1
ATOM 4064 C CA . LEU A 1 501 ? 9.475 16.462 -24.772 1.00 46.62 501 LEU A CA 1
ATOM 4065 C C . LEU A 1 501 ? 8.184 17.221 -25.146 1.00 46.62 501 LEU A C 1
ATOM 4067 O O . LEU A 1 501 ? 8.212 18.008 -26.088 1.00 46.62 501 LEU A O 1
ATOM 4071 N N . SER A 1 502 ? 7.051 16.987 -24.468 1.00 40.53 502 SER A N 1
ATOM 4072 C CA . SER A 1 502 ? 5.773 17.666 -24.765 1.00 40.53 502 SER A CA 1
ATOM 4073 C C . SER A 1 502 ? 5.375 18.751 -23.755 1.00 40.53 502 SER A C 1
ATOM 4075 O O . SER A 1 502 ? 4.197 19.096 -23.689 1.00 40.53 502 SER A O 1
ATOM 4077 N N . ARG A 1 503 ? 6.306 19.249 -22.929 1.00 45.03 503 ARG A N 1
ATOM 4078 C CA . ARG A 1 503 ? 6.014 20.289 -21.925 1.00 45.03 503 ARG A CA 1
ATOM 4079 C C . ARG A 1 503 ? 6.087 21.682 -22.552 1.00 45.03 503 ARG A C 1
ATOM 4081 O O . ARG A 1 503 ? 7.091 22.027 -23.172 1.00 45.03 503 ARG A O 1
ATOM 4088 N N . ASP A 1 504 ? 5.025 22.463 -22.366 1.00 38.91 504 ASP A N 1
ATOM 4089 C CA . ASP A 1 504 ? 5.014 23.898 -22.649 1.00 38.91 504 ASP A CA 1
ATOM 4090 C C . ASP A 1 504 ? 5.945 24.628 -21.659 1.00 38.91 504 ASP A C 1
ATOM 4092 O O . ASP A 1 504 ? 6.098 24.220 -20.505 1.00 38.91 504 ASP A O 1
ATOM 4096 N N . GLU A 1 505 ? 6.566 25.729 -22.095 1.00 44.31 505 GLU A N 1
ATOM 4097 C CA . GLU A 1 505 ? 7.580 26.501 -21.343 1.00 44.31 505 GLU A CA 1
ATOM 4098 C C . GLU A 1 505 ? 7.111 27.026 -19.965 1.00 44.31 505 GLU A C 1
ATOM 4100 O O . GLU A 1 505 ? 7.917 27.524 -19.180 1.00 44.31 505 GLU A O 1
ATOM 4105 N N . THR A 1 506 ? 5.822 26.909 -19.637 1.00 44.00 506 THR A N 1
ATOM 4106 C CA . THR A 1 506 ? 5.235 27.331 -18.357 1.00 44.00 506 THR A CA 1
ATOM 4107 C C . THR A 1 506 ? 5.451 26.352 -17.199 1.00 44.00 506 THR A C 1
ATOM 4109 O O . THR A 1 506 ? 5.275 26.762 -16.055 1.00 44.00 506 THR A O 1
ATOM 4112 N N . ASP A 1 507 ? 5.874 25.108 -17.460 1.00 43.97 507 ASP A N 1
ATOM 4113 C CA . ASP A 1 507 ? 6.065 24.075 -16.425 1.00 43.97 507 ASP A CA 1
ATOM 4114 C C . ASP A 1 507 ? 7.526 23.918 -15.966 1.00 43.97 507 ASP A C 1
ATOM 4116 O O . ASP A 1 507 ? 7.852 22.944 -15.297 1.00 43.97 507 ASP A O 1
ATOM 4120 N N . ALA A 1 508 ? 8.432 24.841 -16.298 1.00 45.16 508 ALA A N 1
ATOM 4121 C CA . ALA A 1 508 ? 9.882 24.716 -16.072 1.00 45.16 508 ALA A CA 1
ATOM 4122 C C . ALA A 1 508 ? 10.342 24.510 -14.601 1.00 45.16 508 ALA A C 1
ATOM 4124 O O . ALA A 1 508 ? 11.532 24.306 -14.363 1.00 45.16 508 ALA A O 1
ATOM 4125 N N . GLU A 1 509 ? 9.431 24.548 -13.620 1.00 45.03 509 GLU A N 1
ATOM 4126 C CA . GLU A 1 509 ? 9.715 24.352 -12.189 1.00 45.03 509 GLU A CA 1
ATOM 4127 C C . GLU A 1 509 ? 9.488 22.911 -11.671 1.00 45.03 509 GLU A C 1
ATOM 4129 O O . GLU A 1 509 ? 10.015 22.577 -10.611 1.00 45.03 509 GLU A O 1
ATOM 4134 N N . GLU A 1 510 ? 8.764 22.025 -12.377 1.00 48.81 510 GLU A N 1
ATOM 4135 C CA . GLU A 1 510 ? 8.612 20.619 -11.941 1.00 48.81 510 GLU A CA 1
ATOM 4136 C C . GLU A 1 510 ? 9.794 19.753 -12.418 1.00 48.81 510 GLU A C 1
ATOM 4138 O O . GLU A 1 510 ? 10.002 19.566 -13.623 1.00 48.81 510 GLU A O 1
ATOM 4143 N N . GLU A 1 511 ? 10.554 19.209 -11.462 1.00 56.44 511 GLU A N 1
ATOM 4144 C CA . GLU A 1 511 ? 11.734 18.367 -11.681 1.00 56.44 511 GLU A CA 1
ATOM 4145 C C . GLU A 1 511 ? 11.402 17.133 -12.543 1.00 56.44 511 GLU A C 1
ATOM 4147 O O . GLU A 1 511 ? 10.547 16.317 -12.198 1.00 56.44 511 GLU A O 1
ATOM 4152 N N . ASP A 1 512 ? 12.074 17.001 -13.690 1.00 70.81 512 ASP A N 1
ATOM 4153 C CA . ASP A 1 512 ? 11.897 15.866 -14.599 1.00 70.81 512 ASP A CA 1
ATOM 4154 C C . ASP A 1 512 ? 12.331 14.529 -13.960 1.00 70.81 512 ASP A C 1
ATOM 4156 O O . ASP A 1 512 ? 13.303 14.475 -13.204 1.00 70.81 512 ASP A O 1
ATOM 4160 N N . ILE A 1 513 ? 11.665 13.423 -14.310 1.00 78.38 513 ILE A N 1
ATOM 4161 C CA . ILE A 1 513 ? 11.957 12.082 -13.778 1.00 78.38 513 ILE A CA 1
ATOM 4162 C C . ILE A 1 513 ? 13.409 11.663 -14.031 1.00 78.38 513 ILE A C 1
ATOM 4164 O O . ILE A 1 513 ? 14.023 11.007 -13.187 1.00 78.38 513 ILE A O 1
ATOM 4168 N N . LEU A 1 514 ? 13.990 12.084 -15.161 1.00 77.62 514 LEU A N 1
ATOM 4169 C CA . LEU A 1 514 ? 15.393 11.820 -15.476 1.00 77.62 514 LEU A CA 1
ATOM 4170 C C . LEU A 1 514 ? 16.340 12.598 -14.550 1.00 77.62 514 LEU A C 1
ATOM 4172 O O . LEU A 1 514 ? 17.423 12.102 -14.245 1.00 77.62 514 LEU A O 1
ATOM 4176 N N . ASN A 1 515 ? 15.941 13.786 -14.077 1.00 77.81 515 ASN A N 1
ATOM 4177 C CA . ASN A 1 515 ? 16.705 14.588 -13.117 1.00 77.81 515 ASN A CA 1
ATOM 4178 C C . ASN A 1 515 ? 16.711 13.964 -11.731 1.00 77.81 515 ASN A C 1
ATOM 4180 O O . ASN A 1 515 ? 17.787 13.798 -11.161 1.00 77.81 515 ASN A O 1
ATOM 4184 N N . SER A 1 516 ? 15.557 13.509 -11.248 1.00 80.19 516 SER A N 1
ATOM 4185 C CA . SER A 1 516 ? 15.453 12.899 -9.921 1.00 80.19 516 SER A CA 1
ATOM 4186 C C . SER A 1 516 ? 16.201 11.558 -9.789 1.00 80.19 516 SER A C 1
ATOM 4188 O O . SER A 1 516 ? 16.455 11.110 -8.669 1.00 80.19 516 SER A O 1
ATOM 4190 N N . VAL A 1 517 ? 16.533 10.894 -10.907 1.00 83.69 517 VAL A N 1
ATOM 4191 C CA . VAL A 1 517 ? 17.206 9.577 -10.932 1.00 83.69 517 VAL A CA 1
ATOM 4192 C C . VAL A 1 517 ? 18.679 9.653 -11.356 1.00 83.69 517 VAL A C 1
ATOM 4194 O O . VAL A 1 517 ? 19.430 8.705 -11.138 1.00 83.69 517 VAL A O 1
ATOM 4197 N N . ASN A 1 518 ? 19.133 10.780 -11.906 1.00 81.19 518 ASN A N 1
ATOM 4198 C CA . ASN A 1 518 ? 20.480 10.924 -12.465 1.00 81.19 518 ASN A CA 1
ATOM 4199 C C . ASN A 1 518 ? 21.614 10.554 -11.506 1.00 81.19 518 ASN A C 1
ATOM 4201 O O . ASN A 1 518 ? 22.585 9.924 -11.913 1.00 81.19 518 ASN A O 1
ATOM 4205 N N . ASP A 1 519 ? 21.476 10.932 -10.239 1.00 79.12 519 ASP A N 1
ATOM 4206 C CA . ASP A 1 519 ? 22.518 10.715 -9.236 1.00 79.12 519 ASP A CA 1
ATOM 4207 C C . ASP A 1 519 ? 22.451 9.306 -8.618 1.00 79.12 519 ASP A C 1
ATOM 4209 O O . ASP A 1 519 ? 23.320 8.930 -7.834 1.00 79.12 519 ASP A O 1
ATOM 4213 N N . LEU A 1 520 ? 21.423 8.519 -8.964 1.00 81.06 520 LEU A N 1
ATOM 4214 C CA . LEU A 1 520 ? 21.202 7.161 -8.459 1.00 81.06 520 LEU A CA 1
ATOM 4215 C C . LEU A 1 520 ? 21.779 6.087 -9.390 1.00 81.06 520 LEU A C 1
ATOM 4217 O O . LEU A 1 520 ? 22.208 5.036 -8.916 1.00 81.06 520 LEU A O 1
ATOM 4221 N N . ASP A 1 521 ? 21.787 6.334 -10.703 1.00 84.06 521 ASP A N 1
ATOM 4222 C CA . ASP A 1 521 ? 22.191 5.350 -11.706 1.00 84.06 521 ASP A CA 1
ATOM 4223 C C . ASP A 1 521 ? 23.295 5.875 -12.642 1.00 84.06 521 ASP A C 1
ATOM 4225 O O . ASP A 1 521 ? 23.188 6.931 -13.264 1.00 84.06 521 ASP A O 1
ATOM 4229 N N . MET A 1 522 ? 24.377 5.100 -12.778 1.00 82.69 522 MET A N 1
ATOM 4230 C CA . MET A 1 522 ? 25.529 5.487 -13.605 1.00 82.69 522 MET A CA 1
ATOM 4231 C C . MET A 1 522 ? 25.192 5.581 -15.097 1.00 82.69 522 MET A C 1
ATOM 4233 O O . MET A 1 522 ? 25.765 6.416 -15.795 1.00 82.69 522 MET A O 1
ATOM 4237 N N . GLU A 1 523 ? 24.305 4.722 -15.610 1.00 85.75 523 GLU A N 1
ATOM 4238 C CA . GLU A 1 523 ? 23.919 4.748 -17.025 1.00 85.75 523 GLU A CA 1
ATOM 4239 C C . GLU A 1 523 ? 23.158 6.038 -17.357 1.00 85.75 523 GLU A C 1
ATOM 4241 O O . GLU A 1 523 ? 23.450 6.678 -18.370 1.00 85.75 523 GLU A O 1
ATOM 4246 N N . MET A 1 524 ? 22.264 6.470 -16.464 1.00 85.81 524 MET A N 1
ATOM 4247 C CA . MET A 1 524 ? 21.585 7.767 -16.541 1.00 85.81 524 MET A CA 1
ATOM 4248 C C . MET A 1 524 ? 22.568 8.944 -16.589 1.00 85.81 524 MET A C 1
ATOM 4250 O O . MET A 1 524 ? 22.468 9.793 -17.481 1.00 85.81 524 MET A O 1
ATOM 4254 N N . GLY A 1 525 ? 23.558 8.959 -15.691 1.00 82.50 525 GLY A N 1
ATOM 4255 C CA . GLY A 1 525 ? 24.596 9.993 -15.671 1.00 82.50 525 GLY A CA 1
ATOM 4256 C C . GLY A 1 525 ? 25.387 10.070 -16.981 1.00 82.50 525 GLY A C 1
ATOM 4257 O O . GLY A 1 525 ? 25.629 11.159 -17.510 1.00 82.50 525 GLY A O 1
ATOM 4258 N N . PHE A 1 526 ? 25.743 8.921 -17.565 1.00 85.38 526 PHE A N 1
ATOM 4259 C CA . PHE A 1 526 ? 26.413 8.885 -18.867 1.00 85.38 526 PHE A CA 1
ATOM 4260 C C . PHE A 1 526 ? 25.514 9.352 -20.014 1.00 85.38 526 PHE A C 1
ATOM 4262 O O . PHE A 1 526 ? 25.991 10.054 -20.907 1.00 85.38 526 PHE A O 1
ATOM 4269 N N . PHE A 1 527 ? 24.227 9.003 -19.999 1.00 85.19 527 PHE A N 1
ATOM 4270 C CA . PHE A 1 527 ? 23.274 9.441 -21.019 1.00 85.19 527 PHE A CA 1
ATOM 4271 C C . PHE A 1 527 ? 23.114 10.966 -21.035 1.00 85.19 527 PHE A C 1
ATOM 4273 O O . PHE A 1 527 ? 23.159 11.580 -22.103 1.00 85.19 527 PHE A O 1
ATOM 4280 N N . ARG A 1 528 ? 23.025 11.597 -19.858 1.00 81.94 528 ARG A N 1
ATOM 4281 C CA . ARG A 1 528 ? 23.008 13.061 -19.735 1.00 81.94 528 ARG A CA 1
ATOM 4282 C C . ARG A 1 528 ? 24.288 13.697 -20.259 1.00 81.94 528 ARG A C 1
ATOM 4284 O O . ARG A 1 528 ? 24.222 14.627 -21.058 1.00 81.94 528 ARG A O 1
ATOM 4291 N N . LEU A 1 529 ? 25.442 13.165 -19.853 1.00 82.06 529 LEU A N 1
ATOM 4292 C CA . LEU A 1 529 ? 26.743 13.659 -20.303 1.00 82.06 529 LEU A CA 1
ATOM 4293 C C . LEU A 1 529 ? 26.863 13.627 -21.837 1.00 82.06 529 LEU A C 1
ATOM 4295 O O . LEU A 1 529 ? 27.419 14.547 -22.438 1.00 82.06 529 LEU A O 1
ATOM 4299 N N . LEU A 1 530 ? 26.331 12.580 -22.478 1.00 80.12 530 LEU A N 1
ATOM 4300 C CA . LEU A 1 530 ? 26.275 12.478 -23.936 1.00 80.12 530 LEU A CA 1
ATOM 4301 C C . LEU A 1 530 ? 25.400 13.581 -24.547 1.00 80.12 530 LEU A C 1
ATOM 4303 O O . LEU A 1 530 ? 25.863 14.251 -25.471 1.00 80.12 530 LEU A O 1
ATOM 4307 N N . GLY A 1 531 ? 24.208 13.826 -23.995 1.00 76.19 531 GLY A N 1
ATOM 4308 C CA . GLY A 1 531 ? 23.320 14.916 -24.419 1.00 76.19 531 GLY A CA 1
ATOM 4309 C C . GLY A 1 531 ? 23.969 16.299 -24.312 1.00 76.19 531 GLY A C 1
ATOM 4310 O O . GLY A 1 531 ? 24.060 17.016 -25.307 1.00 76.19 531 GLY A O 1
ATOM 4311 N N . GLU A 1 532 ? 24.530 16.634 -23.149 1.00 75.38 532 GLU A N 1
ATOM 4312 C CA . GLU A 1 532 ? 25.223 17.912 -22.918 1.00 75.38 532 GLU A CA 1
ATOM 4313 C C . GLU A 1 532 ? 26.416 18.106 -23.868 1.00 75.38 532 GLU A C 1
ATOM 4315 O O . GLU A 1 532 ? 26.662 19.202 -24.382 1.00 75.38 532 GLU A O 1
ATOM 4320 N N . SER A 1 533 ? 27.170 17.031 -24.129 1.00 72.25 533 SER A N 1
ATOM 4321 C CA . SER A 1 533 ? 28.310 17.070 -25.051 1.00 72.25 533 SER A CA 1
ATOM 4322 C C . SER A 1 533 ? 27.894 17.290 -26.509 1.00 72.25 533 SER A C 1
ATOM 4324 O O . SER A 1 533 ? 28.644 17.902 -27.275 1.00 72.25 533 SER A O 1
ATOM 4326 N N . TYR A 1 534 ? 26.704 16.811 -26.885 1.00 69.69 534 TYR A N 1
ATOM 4327 C CA . TYR A 1 534 ? 26.138 16.957 -28.220 1.00 69.69 534 TYR A CA 1
ATOM 4328 C C . TYR A 1 534 ? 25.621 18.383 -28.452 1.00 69.69 534 TYR A C 1
ATOM 4330 O O . TYR A 1 534 ? 25.994 19.015 -29.440 1.00 69.69 534 TYR A O 1
ATOM 4338 N N . GLU A 1 535 ? 24.848 18.934 -27.512 1.00 65.31 535 GLU A N 1
ATOM 4339 C CA . GLU A 1 535 ? 24.296 20.294 -27.612 1.00 65.31 535 GLU A CA 1
ATOM 4340 C C . GLU A 1 535 ? 25.377 21.377 -27.595 1.00 65.31 535 GLU A C 1
ATOM 4342 O O . GLU A 1 535 ? 25.335 22.335 -28.369 1.00 65.31 535 GLU A O 1
ATOM 4347 N N . ALA A 1 536 ? 26.399 21.219 -26.751 1.00 59.84 536 ALA A N 1
ATOM 4348 C CA . ALA A 1 536 ? 27.423 22.242 -26.582 1.00 59.84 536 ALA A CA 1
ATOM 4349 C C . ALA A 1 536 ? 28.384 22.374 -27.781 1.00 59.84 536 ALA A C 1
ATOM 4351 O O . ALA A 1 536 ? 29.286 23.213 -27.729 1.00 59.84 536 ALA A O 1
ATOM 4352 N N . SER A 1 537 ? 28.275 21.530 -28.822 1.00 57.91 537 SER A N 1
ATOM 4353 C CA . SER A 1 537 ? 29.274 21.395 -29.906 1.00 57.91 537 SER A CA 1
ATOM 4354 C C . SER A 1 537 ? 30.715 21.203 -29.389 1.00 57.91 537 SER A C 1
ATOM 4356 O O . SER A 1 537 ? 31.698 21.380 -30.115 1.00 57.91 537 SER A O 1
ATOM 4358 N N . LYS A 1 538 ? 30.863 20.850 -28.104 1.00 52.34 538 LYS A N 1
ATOM 4359 C CA . LYS A 1 538 ? 32.136 20.659 -27.414 1.00 52.34 538 LYS A CA 1
ATOM 4360 C C . LYS A 1 538 ? 32.594 19.246 -27.721 1.00 52.34 538 LYS A C 1
ATOM 4362 O O . LYS A 1 538 ? 32.273 18.298 -27.013 1.00 52.34 538 LYS A O 1
ATOM 4367 N N . SER A 1 539 ? 33.357 19.116 -28.799 1.00 52.22 539 SER A N 1
ATOM 4368 C CA . SER A 1 539 ? 33.990 17.860 -29.179 1.00 52.22 539 SER A CA 1
ATOM 4369 C C . SER A 1 539 ? 34.799 17.280 -28.010 1.00 52.22 539 SER A C 1
ATOM 4371 O O . SER A 1 539 ? 35.846 17.798 -27.628 1.00 52.22 539 SER A O 1
ATOM 4373 N N . SER A 1 540 ? 34.330 16.143 -27.497 1.00 54.91 540 SER A N 1
ATOM 4374 C CA . SER A 1 540 ? 35.129 15.038 -26.957 1.00 54.91 540 SER A CA 1
ATOM 4375 C C . SER A 1 540 ? 35.868 15.191 -25.615 1.00 54.91 540 SER A C 1
ATOM 4377 O O . SER A 1 540 ? 36.110 14.170 -24.983 1.00 54.91 540 SER A O 1
ATOM 4379 N N . THR A 1 541 ? 36.180 16.385 -25.099 1.00 59.59 541 THR A N 1
ATOM 4380 C CA . THR A 1 541 ? 37.026 16.514 -23.884 1.00 59.59 541 THR A CA 1
ATOM 4381 C C . THR A 1 541 ? 36.378 15.958 -22.609 1.00 59.59 541 THR A C 1
ATOM 4383 O O . THR A 1 541 ? 37.033 15.241 -21.855 1.00 59.59 541 THR A O 1
ATOM 4386 N N . ALA A 1 542 ? 35.092 16.241 -22.370 1.00 61.22 542 ALA A N 1
ATOM 4387 C CA . ALA A 1 542 ? 34.372 15.735 -21.193 1.00 61.22 542 ALA A CA 1
ATOM 4388 C C . ALA A 1 542 ? 34.167 14.210 -21.259 1.00 61.22 542 ALA A C 1
ATOM 4390 O O . ALA A 1 542 ? 34.370 13.503 -20.273 1.00 61.22 542 ALA A O 1
ATOM 4391 N N . LEU A 1 543 ? 33.867 13.693 -22.457 1.00 68.06 543 LEU A N 1
ATOM 4392 C CA . LEU A 1 543 ? 33.774 12.255 -22.714 1.00 68.06 543 LEU A CA 1
ATOM 4393 C C . LEU A 1 543 ? 35.135 11.568 -22.576 1.00 68.06 543 LEU A C 1
ATOM 4395 O O . LEU A 1 543 ? 35.204 10.476 -22.028 1.00 68.06 543 LEU A O 1
ATOM 4399 N N . PHE A 1 544 ? 36.232 12.200 -23.004 1.00 65.62 544 PHE A N 1
ATOM 4400 C CA . PHE A 1 544 ? 37.577 11.665 -22.799 1.00 65.62 544 PHE A CA 1
ATOM 4401 C C . PHE A 1 544 ? 37.967 11.631 -21.320 1.00 65.62 544 PHE A C 1
ATOM 4403 O O . PHE A 1 544 ? 38.548 10.638 -20.901 1.00 65.62 544 PHE A O 1
ATOM 4410 N N . GLY A 1 545 ? 37.587 12.633 -20.519 1.00 65.50 545 GLY A N 1
ATOM 4411 C CA . GLY A 1 545 ? 37.766 12.599 -19.061 1.00 65.50 545 GLY A CA 1
ATOM 4412 C C . GLY A 1 545 ? 37.014 11.435 -18.399 1.00 65.50 545 GLY A C 1
ATOM 4413 O O . GLY A 1 545 ? 37.584 10.707 -17.583 1.00 65.50 545 GLY A O 1
ATOM 4414 N N . ALA A 1 546 ? 35.766 11.189 -18.810 1.00 66.06 546 ALA A N 1
ATOM 4415 C CA . ALA A 1 546 ? 35.002 10.020 -18.373 1.00 66.06 546 ALA A CA 1
ATOM 4416 C C . ALA A 1 546 ? 35.676 8.704 -18.813 1.00 66.06 546 ALA A C 1
ATOM 4418 O O . ALA A 1 546 ? 35.907 7.825 -17.987 1.00 66.06 546 ALA A O 1
ATOM 4419 N N . VAL A 1 547 ? 36.088 8.593 -20.080 1.00 67.88 547 VAL A N 1
ATOM 4420 C CA . VAL A 1 547 ? 36.777 7.414 -20.645 1.00 67.88 547 VAL A CA 1
ATOM 4421 C C . VAL A 1 547 ? 38.135 7.150 -19.989 1.00 67.88 547 VAL A C 1
ATOM 4423 O O . VAL A 1 547 ? 38.512 5.995 -19.803 1.00 67.88 547 VAL A O 1
ATOM 4426 N N . ASP A 1 548 ? 38.871 8.187 -19.598 1.00 66.12 548 ASP A N 1
ATOM 4427 C CA . ASP A 1 548 ? 40.137 8.037 -18.878 1.00 66.12 548 ASP A CA 1
ATOM 4428 C C . ASP A 1 548 ? 39.900 7.528 -17.442 1.00 66.12 548 ASP A C 1
ATOM 4430 O O . ASP A 1 548 ? 40.706 6.751 -16.928 1.00 66.12 548 ASP A O 1
ATOM 4434 N N . THR A 1 549 ? 38.747 7.847 -16.841 1.00 63.09 549 THR A N 1
ATOM 4435 C CA . THR A 1 549 ? 38.290 7.287 -15.553 1.00 63.09 549 THR A CA 1
ATOM 4436 C C . THR A 1 549 ? 37.901 5.801 -15.682 1.00 63.09 549 THR A C 1
ATOM 4438 O O . THR A 1 549 ? 38.138 5.014 -14.764 1.00 63.09 549 THR A O 1
ATOM 4441 N N . LEU A 1 550 ? 37.416 5.371 -16.857 1.00 66.38 550 LEU A N 1
ATOM 4442 C CA . LEU A 1 550 ? 37.114 3.963 -17.176 1.00 66.38 550 LEU A CA 1
ATOM 4443 C C . LEU A 1 550 ? 38.363 3.067 -17.298 1.00 66.38 550 LEU A C 1
ATOM 4445 O O . LEU A 1 550 ? 38.238 1.845 -17.314 1.00 66.38 550 LEU A O 1
ATOM 4449 N N . ARG A 1 551 ? 39.584 3.622 -17.361 1.00 58.09 551 ARG A N 1
ATOM 4450 C CA . ARG A 1 551 ? 40.818 2.806 -17.388 1.00 58.09 551 ARG A CA 1
ATOM 4451 C C . ARG A 1 551 ? 41.094 2.069 -16.076 1.00 58.09 551 ARG A C 1
ATOM 4453 O O . ARG A 1 551 ? 41.824 1.082 -16.099 1.00 58.09 551 ARG A O 1
ATOM 4460 N N . GLY A 1 552 ? 40.564 2.555 -14.950 1.00 57.06 552 GLY A N 1
ATOM 4461 C CA . GLY A 1 552 ? 40.830 1.996 -13.619 1.00 57.06 552 GLY A CA 1
ATOM 4462 C C . GLY A 1 552 ? 39.975 0.777 -13.250 1.00 57.06 552 GLY A C 1
ATOM 4463 O O . GLY A 1 552 ? 40.394 -0.022 -12.418 1.00 57.06 552 GLY A O 1
ATOM 4464 N N . SER A 1 553 ? 38.795 0.614 -13.859 1.00 62.44 553 SER A N 1
ATOM 4465 C CA . SER A 1 553 ? 37.859 -0.492 -13.610 1.00 62.44 553 SER A CA 1
ATOM 4466 C C . SER A 1 553 ? 36.968 -0.710 -14.833 1.00 62.44 553 SER A C 1
ATOM 4468 O O . SER A 1 553 ? 36.504 0.254 -15.430 1.00 62.44 553 SER A O 1
ATOM 4470 N N . LEU A 1 554 ? 36.708 -1.970 -15.197 1.00 62.31 554 LEU A N 1
ATOM 4471 C CA . LEU A 1 554 ? 35.868 -2.343 -16.348 1.00 62.31 554 LEU A CA 1
ATOM 4472 C C . LEU A 1 554 ? 34.361 -2.233 -16.069 1.00 62.31 554 LEU A C 1
ATOM 4474 O O . LEU A 1 554 ? 33.573 -2.121 -17.003 1.00 62.31 554 LEU A O 1
ATOM 4478 N N . LEU A 1 555 ? 33.950 -2.248 -14.799 1.00 66.06 555 LEU A N 1
ATOM 4479 C CA . LEU A 1 555 ? 32.537 -2.207 -14.399 1.00 66.06 555 LEU A CA 1
ATOM 4480 C C . LEU A 1 555 ? 31.751 -0.990 -14.926 1.00 66.06 555 LEU A C 1
ATOM 4482 O O . LEU A 1 555 ? 30.616 -1.189 -15.356 1.00 66.06 555 LEU A O 1
ATOM 4486 N N . PRO A 1 556 ? 32.296 0.242 -14.960 1.00 72.62 556 PRO A N 1
ATOM 4487 C CA . PRO A 1 556 ? 31.558 1.401 -15.452 1.00 72.62 556 PRO A CA 1
ATOM 4488 C C . PRO A 1 556 ? 31.561 1.517 -16.990 1.00 72.62 556 PRO A C 1
ATOM 4490 O O . PRO A 1 556 ? 30.844 2.352 -17.538 1.00 72.62 556 PRO A O 1
ATOM 4493 N N . ALA A 1 557 ? 32.309 0.667 -17.711 1.00 77.94 557 ALA A N 1
ATOM 4494 C CA . ALA A 1 557 ? 32.317 0.669 -19.176 1.00 77.94 557 ALA A CA 1
ATOM 4495 C C . ALA A 1 557 ? 31.015 0.105 -19.773 1.00 77.94 557 ALA A C 1
ATOM 4497 O O . ALA A 1 557 ? 30.571 0.588 -20.814 1.00 77.94 557 ALA A O 1
ATOM 4498 N N . TYR A 1 558 ? 30.379 -0.872 -19.114 1.00 82.12 558 TYR A N 1
ATOM 4499 C CA . TYR A 1 558 ? 29.120 -1.456 -19.596 1.00 82.12 558 TYR A CA 1
ATOM 4500 C C . TYR A 1 558 ? 27.947 -0.457 -19.541 1.00 82.12 558 TYR A C 1
ATOM 4502 O O . TYR A 1 558 ? 27.336 -0.230 -20.588 1.00 82.12 558 TYR A O 1
ATOM 4510 N N . PRO A 1 559 ? 27.676 0.233 -18.407 1.00 83.62 559 PRO A N 1
ATOM 4511 C CA . PRO A 1 559 ? 26.675 1.303 -18.355 1.00 83.62 559 PRO A CA 1
ATOM 4512 C C . PRO A 1 559 ? 26.930 2.416 -19.378 1.00 83.62 559 PRO A C 1
ATOM 4514 O O . PRO A 1 559 ? 25.992 2.892 -20.008 1.00 83.62 559 PRO A O 1
ATOM 4517 N N . PHE A 1 560 ? 28.193 2.801 -19.603 1.00 84.88 560 PHE A N 1
ATOM 4518 C CA . PHE A 1 560 ? 28.532 3.817 -20.603 1.00 84.88 560 PHE A CA 1
ATOM 4519 C C . PHE A 1 560 ? 28.177 3.380 -22.030 1.00 84.88 560 PHE A C 1
ATOM 4521 O O . PHE A 1 560 ? 27.571 4.147 -22.777 1.00 84.88 560 PHE A O 1
ATOM 4528 N N . ILE A 1 561 ? 28.536 2.151 -22.421 1.00 85.88 561 ILE A N 1
ATOM 4529 C CA . ILE A 1 561 ? 28.186 1.609 -23.742 1.00 85.88 561 ILE A CA 1
ATOM 4530 C C . ILE A 1 561 ? 26.668 1.554 -23.906 1.00 85.88 561 ILE A C 1
ATOM 4532 O O . ILE A 1 561 ? 26.146 1.981 -24.934 1.00 85.88 561 ILE A O 1
ATOM 4536 N N . SER A 1 562 ? 25.960 1.072 -22.889 1.00 86.94 562 SER A N 1
ATOM 4537 C CA . SER A 1 562 ? 24.502 0.995 -22.899 1.00 86.94 562 SER A CA 1
ATOM 4538 C C . SER A 1 562 ? 23.851 2.371 -23.103 1.00 86.94 562 SER A C 1
ATOM 4540 O O . SER A 1 562 ? 23.013 2.537 -23.997 1.00 86.94 562 SER A O 1
ATOM 4542 N N . ALA A 1 563 ? 24.318 3.394 -22.377 1.00 86.38 563 ALA A N 1
ATOM 4543 C CA . ALA A 1 563 ? 23.890 4.781 -22.555 1.00 86.38 563 ALA A CA 1
ATOM 4544 C C . ALA A 1 563 ? 24.199 5.312 -23.964 1.00 86.38 563 ALA A C 1
ATOM 4546 O O . ALA A 1 563 ? 23.334 5.914 -24.599 1.00 86.38 563 ALA A O 1
ATOM 4547 N N . LEU A 1 564 ? 25.400 5.044 -24.490 1.00 84.69 564 LEU A N 1
ATOM 4548 C CA . LEU A 1 564 ? 25.826 5.476 -25.824 1.00 84.69 564 LEU A CA 1
ATOM 4549 C C . LEU A 1 564 ? 24.935 4.906 -26.930 1.00 84.69 564 LEU A C 1
ATOM 4551 O O . LEU A 1 564 ? 24.492 5.642 -27.810 1.00 84.69 564 LEU A O 1
ATOM 4555 N N . PHE A 1 565 ? 24.638 3.608 -26.880 1.00 84.75 565 PHE A N 1
ATOM 4556 C CA . PHE A 1 565 ? 23.768 2.968 -27.867 1.00 84.75 565 PHE A CA 1
ATOM 4557 C C . PHE A 1 565 ? 22.303 3.374 -27.722 1.00 84.75 565 PHE A C 1
ATOM 4559 O O . PHE A 1 565 ? 21.596 3.448 -28.727 1.00 84.75 565 PHE A O 1
ATOM 4566 N N . THR A 1 566 ? 21.866 3.703 -26.507 1.00 84.00 566 THR A N 1
ATOM 4567 C CA . THR A 1 566 ? 20.541 4.284 -26.265 1.00 84.00 566 THR A CA 1
ATOM 4568 C C . THR A 1 566 ? 20.440 5.703 -26.833 1.00 84.00 566 THR A C 1
ATOM 4570 O O . THR A 1 566 ? 19.438 6.040 -27.459 1.00 84.00 566 THR A O 1
ATOM 4573 N N . PHE A 1 567 ? 21.493 6.514 -26.688 1.00 81.00 567 PHE A N 1
ATOM 4574 C CA . PHE A 1 567 ? 21.568 7.879 -27.216 1.00 81.00 567 PHE A CA 1
ATOM 4575 C C . PHE A 1 567 ? 21.605 7.908 -28.748 1.00 81.00 567 PHE A C 1
ATOM 4577 O O . PHE A 1 567 ? 20.812 8.600 -29.380 1.00 81.00 567 PHE A O 1
ATOM 4584 N N . VAL A 1 568 ? 22.490 7.113 -29.356 1.00 75.94 568 VAL A N 1
ATOM 4585 C CA . VAL A 1 568 ? 22.686 7.086 -30.816 1.00 75.94 568 VAL A CA 1
ATOM 4586 C C . VAL A 1 568 ? 21.631 6.228 -31.535 1.00 75.94 568 VAL A C 1
ATOM 4588 O O . VAL A 1 568 ? 21.531 6.272 -32.759 1.00 75.94 568 VAL A O 1
ATOM 4591 N N . ARG A 1 569 ? 20.835 5.434 -30.801 1.00 75.81 569 ARG A N 1
ATOM 4592 C CA . ARG A 1 569 ? 19.808 4.520 -31.342 1.00 75.81 569 ARG A CA 1
ATOM 4593 C C . ARG A 1 569 ? 20.324 3.633 -32.482 1.00 75.81 569 ARG A C 1
ATOM 4595 O O . ARG A 1 569 ? 19.659 3.454 -33.497 1.00 75.81 569 ARG A O 1
ATOM 4602 N N . PHE A 1 570 ? 21.528 3.085 -32.313 1.00 78.06 570 PHE A N 1
ATOM 4603 C CA . PHE A 1 570 ? 22.177 2.216 -33.302 1.00 78.06 570 PHE A CA 1
ATOM 4604 C C . PHE A 1 570 ? 22.438 2.853 -34.690 1.00 78.06 570 PHE A C 1
ATOM 4606 O O . PHE A 1 570 ? 22.681 2.125 -35.654 1.00 78.06 570 PHE A O 1
ATOM 4613 N N . ASP A 1 571 ? 22.510 4.187 -34.808 1.00 75.25 571 ASP A N 1
ATOM 4614 C CA . ASP A 1 571 ? 23.105 4.837 -35.988 1.00 75.25 571 ASP A CA 1
ATOM 4615 C C . ASP A 1 571 ? 24.625 4.604 -36.014 1.00 75.25 571 ASP A C 1
ATOM 4617 O O . ASP A 1 571 ? 25.436 5.358 -35.469 1.00 75.25 571 ASP A O 1
ATOM 4621 N N . ILE A 1 572 ? 25.020 3.498 -36.643 1.00 79.56 572 ILE A N 1
ATOM 4622 C CA . ILE A 1 572 ? 26.411 3.049 -36.688 1.00 79.56 572 ILE A CA 1
ATOM 4623 C C . ILE A 1 572 ? 27.293 4.014 -37.498 1.00 79.56 572 ILE A C 1
ATOM 4625 O O . ILE A 1 572 ? 28.497 4.109 -37.247 1.00 79.56 572 ILE A O 1
ATOM 4629 N N . ASP A 1 573 ? 26.741 4.722 -38.485 1.00 73.62 573 ASP A N 1
ATOM 4630 C CA . ASP A 1 573 ? 27.501 5.682 -39.290 1.00 73.62 573 ASP A CA 1
ATOM 4631 C C . ASP A 1 573 ? 27.834 6.929 -38.474 1.00 73.62 573 ASP A C 1
ATOM 4633 O O . ASP A 1 573 ? 29.001 7.337 -38.427 1.00 73.62 573 ASP A O 1
ATOM 4637 N N . HIS A 1 574 ? 26.853 7.467 -37.751 1.00 77.06 574 HIS A N 1
ATOM 4638 C CA . HIS A 1 574 ? 27.070 8.560 -36.813 1.00 77.06 574 HIS A CA 1
ATOM 4639 C C . HIS A 1 574 ? 28.037 8.148 -35.696 1.00 77.06 574 HIS A C 1
ATOM 4641 O O . HIS A 1 574 ? 29.035 8.830 -35.443 1.00 77.06 574 HIS A O 1
ATOM 4647 N N . LEU A 1 575 ? 27.811 6.974 -35.098 1.00 79.88 575 LEU A N 1
ATOM 4648 C CA . LEU A 1 575 ? 28.630 6.408 -34.028 1.00 79.88 575 LEU A CA 1
ATOM 4649 C C . LEU A 1 575 ? 30.112 6.287 -34.431 1.00 79.88 575 LEU A C 1
ATOM 4651 O O . LEU A 1 575 ? 31.005 6.744 -33.715 1.00 79.88 575 LEU A O 1
ATOM 4655 N N . CYS A 1 576 ? 30.391 5.700 -35.598 1.00 75.81 576 CYS A N 1
ATOM 4656 C CA . CYS A 1 576 ? 31.757 5.495 -36.086 1.00 75.81 576 CYS A CA 1
ATOM 4657 C C . CYS A 1 576 ? 32.419 6.762 -36.650 1.00 75.81 576 CYS A C 1
ATOM 4659 O O . CYS A 1 576 ? 33.629 6.741 -36.887 1.00 75.81 576 CYS A O 1
ATOM 4661 N N . THR A 1 577 ? 31.661 7.837 -36.868 1.00 77.06 577 THR A N 1
ATOM 4662 C CA . THR A 1 577 ? 32.186 9.121 -37.351 1.00 77.06 577 THR A CA 1
ATOM 4663 C C . THR A 1 577 ? 32.483 10.057 -36.186 1.00 77.06 577 THR A C 1
ATOM 4665 O O . THR A 1 577 ? 33.605 10.543 -36.065 1.00 77.06 577 THR A O 1
ATOM 4668 N N . TYR A 1 578 ? 31.507 10.261 -35.299 1.00 74.50 578 TYR A N 1
ATOM 4669 C CA . TYR A 1 578 ? 31.588 11.239 -34.215 1.00 74.50 578 TYR A CA 1
ATOM 4670 C C . TYR A 1 578 ? 32.255 10.676 -32.951 1.00 74.50 578 TYR A C 1
ATOM 4672 O O . TYR A 1 578 ? 33.067 11.350 -32.322 1.00 74.50 578 TYR A O 1
ATOM 4680 N N . PHE A 1 579 ? 32.000 9.407 -32.610 1.00 75.88 579 PHE A N 1
ATOM 4681 C CA . PHE A 1 579 ? 32.524 8.764 -31.393 1.00 75.88 579 PHE A CA 1
ATOM 4682 C C . PHE A 1 579 ? 33.683 7.789 -31.664 1.00 75.88 579 PHE A C 1
ATOM 4684 O O . PHE A 1 579 ? 34.057 6.993 -30.801 1.00 75.88 579 PHE A O 1
ATOM 4691 N N . LYS A 1 580 ? 34.297 7.855 -32.853 1.00 80.38 580 LYS A N 1
ATOM 4692 C CA . LYS A 1 580 ? 35.341 6.924 -33.322 1.00 80.38 580 LYS A CA 1
ATOM 4693 C C . LYS A 1 580 ? 36.476 6.702 -32.320 1.00 80.38 580 LYS A C 1
ATOM 4695 O O . LYS A 1 580 ? 36.872 5.564 -32.065 1.00 80.38 580 LYS A O 1
ATOM 4700 N N . ASP A 1 581 ? 37.022 7.784 -31.772 1.00 78.06 581 ASP A N 1
ATOM 4701 C CA . ASP A 1 581 ? 38.178 7.725 -30.876 1.00 78.06 581 ASP A CA 1
ATOM 4702 C C . ASP A 1 581 ? 37.803 7.226 -29.476 1.00 78.06 581 ASP A C 1
ATOM 4704 O O . ASP A 1 581 ? 38.574 6.482 -28.869 1.00 78.06 581 ASP A O 1
ATOM 4708 N N . VAL A 1 582 ? 36.604 7.569 -28.996 1.00 78.56 582 VAL A N 1
ATOM 4709 C CA . VAL A 1 582 ? 36.027 7.053 -27.742 1.00 78.56 582 VAL A CA 1
ATOM 4710 C C . VAL A 1 582 ? 35.849 5.538 -27.834 1.00 78.56 582 VAL A C 1
ATOM 4712 O O . VAL A 1 582 ? 36.344 4.795 -26.989 1.00 78.56 582 VAL A O 1
ATOM 4715 N N . ILE A 1 583 ? 35.240 5.065 -28.919 1.00 80.38 583 ILE A N 1
ATOM 4716 C CA . ILE A 1 583 ? 35.034 3.640 -29.192 1.00 80.38 583 ILE A CA 1
ATOM 4717 C C . ILE A 1 583 ? 36.359 2.892 -29.300 1.00 80.38 583 ILE A C 1
ATOM 4719 O O . ILE A 1 583 ? 36.511 1.832 -28.694 1.00 80.38 583 ILE A O 1
ATOM 4723 N N . ARG A 1 584 ? 37.342 3.448 -30.024 1.00 80.69 584 ARG A N 1
ATOM 4724 C CA . ARG A 1 584 ? 38.673 2.836 -30.133 1.00 80.69 584 ARG A CA 1
ATOM 4725 C C . ARG A 1 584 ? 39.338 2.694 -28.761 1.00 80.69 584 ARG A C 1
ATOM 4727 O O . ARG A 1 584 ? 39.986 1.683 -28.508 1.00 80.69 584 ARG A O 1
ATOM 4734 N N . ARG A 1 585 ? 39.184 3.688 -27.878 1.00 78.50 585 ARG A N 1
ATOM 4735 C CA . ARG A 1 585 ? 39.735 3.641 -26.514 1.00 78.50 585 ARG A CA 1
ATOM 4736 C C . ARG A 1 585 ? 39.048 2.589 -25.642 1.00 78.50 585 ARG A C 1
ATOM 4738 O O . ARG A 1 585 ? 39.751 1.879 -24.933 1.00 78.50 585 ARG A O 1
ATOM 4745 N N . ILE A 1 586 ? 37.721 2.471 -25.708 1.00 78.00 586 ILE A N 1
ATOM 4746 C CA . ILE A 1 586 ? 36.943 1.536 -24.876 1.00 78.00 586 ILE A CA 1
ATOM 4747 C C . ILE A 1 586 ? 37.126 0.087 -25.342 1.00 78.00 586 ILE A C 1
ATOM 4749 O O . ILE A 1 586 ? 37.497 -0.779 -24.555 1.00 78.00 586 ILE A O 1
ATOM 4753 N N . PHE A 1 587 ? 36.926 -0.181 -26.634 1.00 79.12 587 PHE A N 1
ATOM 4754 C CA . PHE A 1 587 ? 37.035 -1.535 -27.188 1.00 79.12 587 PHE A CA 1
ATOM 4755 C C . PHE A 1 587 ? 38.492 -1.989 -27.391 1.00 79.12 587 PHE A C 1
ATOM 4757 O O . PHE A 1 587 ? 38.739 -3.160 -27.664 1.00 79.12 587 PHE A O 1
ATOM 4764 N N . GLY A 1 588 ? 39.472 -1.091 -27.228 1.00 71.69 588 GLY A N 1
ATOM 4765 C CA . GLY A 1 588 ? 40.901 -1.424 -27.227 1.00 71.69 588 GLY A CA 1
ATOM 4766 C C . GLY A 1 588 ? 41.394 -2.133 -25.954 1.00 71.69 588 GLY A C 1
ATOM 4767 O O . GLY A 1 588 ? 42.570 -2.489 -25.874 1.00 71.69 588 GLY A O 1
ATOM 4768 N N . VAL A 1 589 ? 40.528 -2.325 -24.952 1.00 65.12 589 VAL A N 1
ATOM 4769 C CA . VAL A 1 589 ? 40.833 -3.011 -23.684 1.00 65.12 589 VAL A CA 1
ATOM 4770 C C . VAL A 1 589 ? 40.636 -4.536 -23.826 1.00 65.12 589 VAL A C 1
ATOM 4772 O O . VAL A 1 589 ? 39.898 -4.999 -24.690 1.00 65.12 589 VAL A O 1
ATOM 4775 N N . ARG A 1 590 ? 41.311 -5.349 -22.991 1.00 58.44 590 ARG A N 1
ATOM 4776 C CA . ARG A 1 590 ? 41.449 -6.828 -23.101 1.00 58.44 590 ARG A CA 1
ATOM 4777 C C . ARG A 1 590 ? 40.148 -7.669 -22.983 1.00 58.44 590 ARG A C 1
ATOM 4779 O O . ARG A 1 590 ? 40.246 -8.885 -22.859 1.00 58.44 590 ARG A O 1
ATOM 4786 N N . THR A 1 591 ? 38.954 -7.078 -23.041 1.00 72.38 591 THR A N 1
ATOM 4787 C CA . THR A 1 591 ? 37.653 -7.748 -22.801 1.00 72.38 591 THR A CA 1
ATOM 4788 C C . THR A 1 591 ? 36.590 -7.406 -23.857 1.00 72.38 591 THR A C 1
ATOM 4790 O O . THR A 1 591 ? 35.421 -7.192 -23.544 1.00 72.38 591 THR A O 1
ATOM 4793 N N . ILE A 1 592 ? 36.986 -7.369 -25.134 1.00 80.25 592 ILE A N 1
ATOM 4794 C CA . ILE A 1 592 ? 36.129 -6.956 -26.260 1.00 80.25 592 ILE A CA 1
ATOM 4795 C C . ILE A 1 592 ? 34.837 -7.784 -26.408 1.00 80.25 592 ILE A C 1
ATOM 4797 O O . ILE A 1 592 ? 33.795 -7.236 -26.756 1.00 80.25 592 ILE A O 1
ATOM 4801 N N . VAL A 1 593 ? 34.881 -9.086 -26.099 1.00 83.50 593 VAL A N 1
ATOM 4802 C CA . VAL A 1 593 ? 33.730 -10.002 -26.219 1.00 83.50 593 VAL A CA 1
ATOM 4803 C C . VAL A 1 593 ? 32.600 -9.605 -25.271 1.00 83.50 593 VAL A C 1
ATOM 4805 O O . VAL A 1 593 ? 31.461 -9.497 -25.708 1.00 83.50 593 VAL A O 1
ATOM 4808 N N . SER A 1 594 ? 32.917 -9.297 -24.011 1.00 82.19 594 SER A N 1
ATOM 4809 C CA . SER A 1 594 ? 31.928 -8.837 -23.026 1.00 82.19 594 SER A CA 1
ATOM 4810 C C . SER A 1 594 ? 31.327 -7.474 -23.406 1.00 82.19 594 SER A C 1
ATOM 4812 O O . SER A 1 594 ? 30.171 -7.194 -23.122 1.00 82.19 594 SER A O 1
ATOM 4814 N N . LEU A 1 595 ? 32.077 -6.608 -24.096 1.00 84.25 595 LEU A N 1
ATOM 4815 C CA . LEU A 1 595 ? 31.522 -5.343 -24.594 1.00 84.25 595 LEU A CA 1
ATOM 4816 C C . LEU A 1 595 ? 30.563 -5.577 -25.770 1.00 84.25 595 LEU A C 1
ATOM 4818 O O . LEU A 1 595 ? 29.520 -4.936 -25.838 1.00 84.25 595 LEU A O 1
ATOM 4822 N N . PHE A 1 596 ? 30.876 -6.509 -26.677 1.00 87.88 596 PHE A N 1
ATOM 4823 C CA . PHE A 1 596 ? 29.943 -6.908 -27.738 1.00 87.88 596 PHE A CA 1
ATOM 4824 C C . PHE A 1 596 ? 28.673 -7.565 -27.198 1.00 87.88 596 PHE A C 1
ATOM 4826 O O . PHE A 1 596 ? 27.606 -7.393 -27.788 1.00 87.88 596 PHE A O 1
ATOM 4833 N N . GLU A 1 597 ? 28.792 -8.293 -26.094 1.00 87.69 597 GLU A N 1
ATOM 4834 C CA . GLU A 1 597 ? 27.677 -8.887 -25.364 1.00 87.69 597 GLU A CA 1
ATOM 4835 C C . GLU A 1 597 ? 26.764 -7.803 -24.765 1.00 87.69 597 GLU A C 1
ATOM 4837 O O . GLU A 1 597 ? 25.559 -7.830 -24.996 1.00 87.69 597 GLU A O 1
ATOM 4842 N N . GLU A 1 598 ? 27.319 -6.771 -24.119 1.00 86.44 598 GLU A N 1
ATOM 4843 C CA . GLU A 1 598 ? 26.526 -5.631 -23.624 1.00 86.44 598 GLU A CA 1
ATOM 4844 C C . GLU A 1 598 ? 25.784 -4.909 -24.761 1.00 86.44 598 GLU A C 1
ATOM 4846 O O . GLU A 1 598 ? 24.607 -4.573 -24.627 1.00 86.44 598 GLU A O 1
ATOM 4851 N N . VAL A 1 599 ? 26.441 -4.716 -25.912 1.00 88.62 599 VAL A N 1
ATOM 4852 C CA . VAL A 1 599 ? 25.798 -4.131 -27.101 1.00 88.62 599 VAL A CA 1
ATOM 4853 C C . VAL A 1 599 ? 24.692 -5.041 -27.639 1.00 88.62 599 VAL A C 1
ATOM 4855 O O . VAL A 1 599 ? 23.677 -4.537 -28.109 1.00 88.62 599 VAL A O 1
ATOM 4858 N N . TYR A 1 600 ? 24.858 -6.365 -27.569 1.00 88.94 600 TYR A N 1
ATOM 4859 C CA . TYR A 1 600 ? 23.839 -7.325 -27.998 1.00 88.94 600 TYR A CA 1
ATOM 4860 C C . TYR A 1 600 ? 22.605 -7.267 -27.095 1.00 88.94 600 TYR A C 1
ATOM 4862 O O . TYR A 1 600 ? 21.487 -7.161 -27.594 1.00 88.94 600 TYR A O 1
ATOM 4870 N N . VAL A 1 601 ? 22.798 -7.262 -25.772 1.00 85.62 601 VAL A N 1
ATOM 4871 C CA . VAL A 1 601 ? 21.694 -7.123 -24.810 1.00 85.62 601 VAL A CA 1
ATOM 4872 C C . VAL A 1 601 ? 20.960 -5.800 -25.031 1.00 85.62 601 VAL A C 1
ATOM 4874 O O . VAL A 1 601 ? 19.730 -5.769 -25.047 1.00 85.62 601 VAL A O 1
ATOM 4877 N N . GLN A 1 602 ? 21.700 -4.714 -25.270 1.00 84.44 602 GLN A N 1
ATOM 4878 C CA . GLN A 1 602 ? 21.101 -3.410 -25.539 1.00 84.44 602 GLN A CA 1
ATOM 4879 C C . GLN A 1 602 ? 20.352 -3.361 -26.877 1.00 84.44 602 GLN A C 1
ATOM 4881 O O . GLN A 1 602 ? 19.282 -2.763 -26.966 1.00 84.44 602 GLN A O 1
ATOM 4886 N N . TRP A 1 603 ? 20.892 -4.008 -27.910 1.00 87.38 603 TRP A N 1
ATOM 4887 C CA . TRP A 1 603 ? 20.242 -4.164 -29.210 1.00 87.38 603 TRP A CA 1
ATOM 4888 C C . TRP A 1 603 ? 18.904 -4.901 -29.078 1.00 87.38 603 TRP A C 1
ATOM 4890 O O . TRP A 1 603 ? 17.891 -4.413 -29.577 1.00 87.38 603 TRP A O 1
ATOM 4900 N N . ALA A 1 604 ? 18.899 -6.025 -28.356 1.00 83.88 604 ALA A N 1
ATOM 4901 C CA . ALA A 1 604 ? 17.704 -6.830 -28.130 1.00 83.88 604 ALA A CA 1
ATOM 4902 C C . ALA A 1 604 ? 16.624 -6.050 -27.363 1.00 83.88 604 ALA A C 1
ATOM 4904 O O . ALA A 1 604 ? 15.441 -6.178 -27.660 1.00 83.88 604 ALA A O 1
ATOM 4905 N N . HIS A 1 605 ? 17.019 -5.207 -26.404 1.00 75.75 605 HIS A N 1
ATOM 4906 C CA . HIS A 1 605 ? 16.080 -4.400 -25.625 1.00 75.75 605 HIS A CA 1
ATOM 4907 C C . HIS A 1 605 ? 15.451 -3.244 -26.426 1.00 75.75 605 HIS A C 1
ATOM 4909 O O . HIS A 1 605 ? 14.310 -2.869 -26.169 1.00 75.75 605 HIS A O 1
ATOM 4915 N N . LEU A 1 606 ? 16.180 -2.669 -27.390 1.00 73.44 606 LEU A N 1
ATOM 4916 C CA . LEU A 1 606 ? 15.693 -1.573 -28.240 1.00 73.44 606 LEU A CA 1
ATOM 4917 C C . LEU A 1 606 ? 14.935 -2.045 -29.494 1.00 73.44 606 LEU A C 1
ATOM 4919 O O . LEU A 1 606 ? 14.526 -1.200 -30.287 1.00 73.44 606 LEU A O 1
ATOM 4923 N N . ASP A 1 607 ? 14.782 -3.359 -29.689 1.00 75.62 607 ASP A N 1
ATOM 4924 C CA . ASP A 1 607 ? 14.067 -3.980 -30.818 1.00 75.62 607 ASP A CA 1
ATOM 4925 C C . ASP A 1 607 ? 14.510 -3.447 -32.201 1.00 75.62 607 ASP A C 1
ATOM 4927 O O . ASP A 1 607 ? 13.722 -3.143 -33.098 1.00 75.62 607 ASP A O 1
ATOM 4931 N N . CYS A 1 608 ? 15.823 -3.258 -32.365 1.00 75.25 608 CYS A N 1
ATOM 4932 C CA . CYS A 1 608 ? 16.417 -2.751 -33.602 1.00 75.25 608 CYS A CA 1
ATOM 4933 C C . CYS A 1 608 ? 16.667 -3.881 -34.618 1.00 75.25 608 CYS A C 1
ATOM 4935 O O . CYS A 1 608 ? 16.836 -5.042 -34.261 1.00 75.25 608 CYS A O 1
ATOM 4937 N N . SER A 1 609 ? 16.813 -3.554 -35.907 1.00 82.88 609 SER A N 1
ATOM 4938 C CA . SER A 1 609 ? 17.189 -4.558 -36.922 1.00 82.88 609 SER A CA 1
ATOM 4939 C C . SER A 1 609 ? 18.552 -5.205 -36.629 1.00 82.88 609 SER A C 1
ATOM 4941 O O . SER A 1 609 ? 19.524 -4.504 -36.332 1.00 82.88 609 SER A O 1
ATOM 4943 N N . GLU A 1 610 ? 18.645 -6.532 -36.783 1.00 85.31 610 GLU A N 1
ATOM 4944 C CA . GLU A 1 610 ? 19.872 -7.335 -36.593 1.00 85.31 610 GLU A CA 1
ATOM 4945 C C . GLU A 1 610 ? 21.058 -6.799 -37.424 1.00 85.31 610 GLU A C 1
ATOM 4947 O O . GLU A 1 610 ? 22.221 -6.864 -37.016 1.00 85.31 610 GLU A O 1
ATOM 4952 N N . VAL A 1 611 ? 20.760 -6.189 -38.579 1.00 83.94 611 VAL A N 1
ATOM 4953 C CA . VAL A 1 611 ? 21.747 -5.613 -39.507 1.00 83.94 611 VAL A CA 1
ATOM 4954 C C . VAL A 1 611 ? 22.590 -4.522 -38.844 1.00 83.94 611 VAL A C 1
ATOM 4956 O O . VAL A 1 611 ? 23.788 -4.422 -39.126 1.00 83.94 611 VAL A O 1
ATOM 4959 N N . TYR A 1 612 ? 22.008 -3.718 -37.949 1.00 83.88 612 TYR A N 1
ATOM 4960 C CA . TYR A 1 612 ? 22.744 -2.656 -37.261 1.00 83.88 612 TYR A CA 1
ATOM 4961 C C . TYR A 1 612 ? 23.801 -3.229 -36.317 1.00 83.88 612 TYR A C 1
ATOM 4963 O O . TYR A 1 612 ? 24.948 -2.778 -36.335 1.00 83.88 612 TYR A O 1
ATOM 4971 N N . TYR A 1 613 ? 23.456 -4.277 -35.563 1.00 87.62 613 TYR A N 1
ATOM 4972 C CA . TYR A 1 613 ? 24.410 -4.981 -34.710 1.00 87.62 613 TYR A CA 1
ATOM 4973 C C . TYR A 1 613 ? 25.537 -5.614 -35.540 1.00 87.62 613 TYR A C 1
ATOM 4975 O O . TYR A 1 613 ? 26.718 -5.412 -35.252 1.00 87.62 613 TYR A O 1
ATOM 4983 N N . PHE A 1 614 ? 25.206 -6.305 -36.635 1.00 88.50 614 PHE A N 1
ATOM 4984 C CA . PHE A 1 614 ? 26.224 -6.927 -37.490 1.00 88.50 614 PHE A CA 1
ATOM 4985 C C . PHE A 1 614 ? 27.154 -5.895 -38.144 1.00 88.50 614 PHE A C 1
ATOM 4987 O O . PHE A 1 614 ? 28.370 -6.095 -38.212 1.00 88.50 614 PHE A O 1
ATOM 4994 N N . SER A 1 615 ? 26.599 -4.767 -38.601 1.00 84.81 615 SER A N 1
ATOM 4995 C CA . SER A 1 615 ? 27.361 -3.643 -39.159 1.00 84.81 615 SER A CA 1
ATOM 4996 C C . SER A 1 615 ? 28.321 -3.046 -38.129 1.00 84.81 615 SER A C 1
ATOM 4998 O O . SER A 1 615 ? 29.493 -2.805 -38.440 1.00 84.81 615 SER A O 1
ATOM 5000 N N . PHE A 1 616 ? 27.860 -2.877 -36.887 1.00 87.69 616 PHE A N 1
ATOM 5001 C CA . PHE A 1 616 ? 28.694 -2.436 -35.776 1.00 87.69 616 PHE A CA 1
ATOM 5002 C C . PHE A 1 616 ? 29.868 -3.389 -35.533 1.00 87.69 616 PHE A C 1
ATOM 5004 O O . PHE A 1 616 ? 31.022 -2.960 -35.601 1.00 87.69 616 PHE A O 1
ATOM 5011 N N . VAL A 1 617 ? 29.596 -4.684 -35.339 1.00 87.50 617 VAL A N 1
ATOM 5012 C CA . VAL A 1 617 ? 30.632 -5.706 -35.105 1.00 87.50 617 VAL A CA 1
ATOM 5013 C C . VAL A 1 617 ? 31.677 -5.681 -36.225 1.00 87.50 617 VAL A C 1
ATOM 5015 O O . VAL A 1 617 ? 32.877 -5.607 -35.952 1.00 87.50 617 VAL A O 1
ATOM 5018 N N . LYS A 1 618 ? 31.244 -5.635 -37.493 1.00 86.38 618 LYS A N 1
ATOM 5019 C CA . LYS A 1 618 ? 32.141 -5.556 -38.658 1.00 86.38 618 LYS A CA 1
ATOM 5020 C C . LYS A 1 618 ? 33.050 -4.323 -38.619 1.00 86.38 618 LYS A C 1
ATOM 5022 O O . LYS A 1 618 ? 34.261 -4.438 -38.837 1.00 86.38 618 LYS A O 1
ATOM 5027 N N . LYS A 1 619 ? 32.491 -3.140 -38.344 1.00 85.69 619 LYS A N 1
ATOM 5028 C CA . LYS A 1 619 ? 33.253 -1.882 -38.305 1.00 85.69 619 LYS A CA 1
ATOM 5029 C C . LYS A 1 619 ? 34.233 -1.827 -37.136 1.00 85.69 619 LYS A C 1
ATOM 5031 O O . LYS A 1 619 ? 35.348 -1.352 -37.332 1.00 85.69 619 LYS A O 1
ATOM 5036 N N . ILE A 1 620 ? 33.873 -2.345 -35.963 1.00 84.75 620 ILE A N 1
ATOM 5037 C CA . ILE A 1 620 ? 34.774 -2.397 -34.801 1.00 84.75 620 ILE A CA 1
ATOM 5038 C C . ILE A 1 620 ? 35.943 -3.347 -35.031 1.00 84.75 620 ILE A C 1
ATOM 5040 O O . ILE A 1 620 ? 37.089 -2.959 -34.801 1.00 84.75 620 ILE A O 1
ATOM 5044 N N . LEU A 1 621 ? 35.675 -4.551 -35.545 1.00 83.31 621 LEU A N 1
ATOM 5045 C CA . LEU A 1 621 ? 36.731 -5.510 -35.881 1.00 83.31 621 LEU A CA 1
ATOM 5046 C C . LEU A 1 621 ? 37.713 -4.922 -36.905 1.00 83.31 621 LEU A C 1
ATOM 5048 O O . LEU A 1 621 ? 38.925 -5.083 -36.769 1.00 83.31 621 LEU A O 1
ATOM 5052 N N . THR A 1 622 ? 37.196 -4.166 -37.880 1.00 83.38 622 THR A N 1
ATOM 5053 C CA . THR A 1 622 ? 38.016 -3.440 -38.863 1.00 83.38 622 THR A CA 1
ATOM 5054 C C . THR A 1 622 ? 38.817 -2.304 -38.212 1.00 83.38 622 THR A C 1
ATOM 5056 O O . THR A 1 622 ? 39.997 -2.131 -38.505 1.00 83.38 622 THR A O 1
ATOM 5059 N N . LEU A 1 623 ? 38.203 -1.531 -37.309 1.00 81.25 623 LEU A N 1
ATOM 5060 C CA . LEU A 1 623 ? 38.820 -0.380 -36.637 1.00 81.25 623 LEU A CA 1
ATOM 5061 C C . LEU A 1 623 ? 39.967 -0.777 -35.694 1.00 81.25 623 LEU A C 1
ATOM 5063 O O . LEU A 1 623 ? 40.922 -0.013 -35.544 1.00 81.25 623 LEU A O 1
ATOM 5067 N N . LEU A 1 624 ? 39.854 -1.935 -35.043 1.00 79.12 624 LEU A N 1
ATOM 5068 C CA . LEU A 1 624 ? 40.806 -2.437 -34.046 1.00 79.12 624 LEU A CA 1
ATOM 5069 C C . LEU A 1 624 ? 41.780 -3.480 -34.601 1.00 79.12 624 LEU A C 1
ATOM 5071 O O . LEU A 1 624 ? 42.657 -3.928 -33.866 1.00 79.12 624 LEU A O 1
ATOM 5075 N N . ASN A 1 625 ? 41.629 -3.865 -35.872 1.00 73.56 625 ASN A N 1
ATOM 5076 C CA . ASN A 1 625 ? 42.422 -4.906 -36.527 1.00 73.56 625 ASN A CA 1
ATOM 5077 C C . ASN A 1 625 ? 42.462 -6.216 -35.708 1.00 73.56 625 ASN A C 1
ATOM 5079 O O . ASN A 1 625 ? 43.522 -6.793 -35.467 1.00 73.56 625 ASN A O 1
ATOM 5083 N N . THR A 1 626 ? 41.302 -6.629 -35.187 1.00 68.12 626 THR A N 1
ATOM 5084 C CA . THR A 1 626 ? 41.170 -7.739 -34.228 1.00 68.12 626 THR A CA 1
ATOM 5085 C C . THR A 1 626 ? 41.080 -9.098 -34.933 1.00 68.12 626 THR A C 1
ATOM 5087 O O . THR A 1 626 ? 40.492 -9.221 -36.007 1.00 68.12 626 THR A O 1
ATOM 5090 N N . ASN A 1 627 ? 41.649 -10.144 -34.321 1.00 62.75 627 ASN A N 1
ATOM 5091 C CA . ASN A 1 627 ? 41.702 -11.499 -34.888 1.00 62.75 627 ASN A CA 1
ATOM 5092 C C . ASN A 1 627 ? 40.331 -12.210 -34.887 1.00 62.75 627 ASN A C 1
ATOM 5094 O O . ASN A 1 627 ? 39.493 -11.965 -34.020 1.00 62.75 627 ASN A O 1
ATOM 5098 N N . LYS A 1 628 ? 40.153 -13.192 -35.794 1.00 71.38 628 LYS A N 1
ATOM 5099 C CA . LYS A 1 628 ? 38.976 -14.096 -35.865 1.00 71.38 628 LYS A CA 1
ATOM 5100 C C . LYS A 1 628 ? 38.603 -14.750 -34.521 1.00 71.38 628 LYS A C 1
ATOM 5102 O O . LYS A 1 628 ? 37.433 -15.025 -34.291 1.00 71.38 628 LYS A O 1
ATOM 5107 N N . THR A 1 629 ? 39.574 -14.927 -33.626 1.00 78.94 629 THR A N 1
ATOM 5108 C CA . THR A 1 629 ? 39.423 -15.603 -32.329 1.00 78.94 629 THR A CA 1
ATOM 5109 C C . THR A 1 629 ? 38.428 -14.937 -31.379 1.00 78.94 629 THR A C 1
ATOM 5111 O O . THR A 1 629 ? 37.746 -15.635 -30.640 1.00 78.94 629 THR A O 1
ATOM 5114 N N . GLU A 1 630 ? 38.327 -13.605 -31.368 1.00 81.44 630 GLU A N 1
ATOM 5115 C CA . GLU A 1 630 ? 37.369 -12.913 -30.486 1.00 81.44 630 GLU A CA 1
ATOM 5116 C C . GLU A 1 630 ? 35.939 -13.008 -31.026 1.00 81.44 630 GLU A C 1
ATOM 5118 O O . GLU A 1 630 ? 34.986 -13.115 -30.258 1.00 81.44 630 GLU A O 1
ATOM 5123 N N . LEU A 1 631 ? 35.790 -13.050 -32.352 1.00 83.25 631 LEU A N 1
ATOM 5124 C CA . LEU A 1 631 ? 34.499 -13.280 -32.992 1.00 83.25 631 LEU A CA 1
ATOM 5125 C C . LEU A 1 631 ? 34.003 -14.712 -32.738 1.00 83.25 631 LEU A C 1
ATOM 5127 O O . LEU A 1 631 ? 32.818 -14.901 -32.489 1.00 83.25 631 LEU A O 1
ATOM 5131 N N . ASP A 1 632 ? 34.898 -15.703 -32.740 1.00 83.88 632 ASP A N 1
ATOM 5132 C CA . ASP A 1 632 ? 34.557 -17.088 -32.385 1.00 83.88 632 ASP A CA 1
ATOM 5133 C C . ASP A 1 632 ? 34.078 -17.200 -30.929 1.00 83.88 632 ASP A C 1
ATOM 5135 O O . ASP A 1 632 ? 33.014 -17.758 -30.674 1.00 83.88 632 ASP A O 1
ATOM 5139 N N . LYS A 1 633 ? 34.775 -16.554 -29.985 1.00 86.06 633 LYS A N 1
ATOM 5140 C CA . LYS A 1 633 ? 34.334 -16.487 -28.581 1.00 86.06 633 LYS A CA 1
ATOM 5141 C C . LYS A 1 633 ? 32.965 -15.821 -28.417 1.00 86.06 633 LYS A C 1
ATOM 5143 O O . LYS A 1 633 ? 32.163 -16.281 -27.609 1.00 86.06 633 LYS A O 1
ATOM 5148 N N . LEU A 1 634 ? 32.692 -14.748 -29.166 1.00 87.06 634 LEU A N 1
ATOM 5149 C CA . LEU A 1 634 ? 31.384 -14.088 -29.152 1.00 87.06 634 LEU A CA 1
ATOM 5150 C C . LEU A 1 634 ? 30.282 -15.031 -29.649 1.00 87.06 634 LEU A C 1
ATOM 5152 O O . LEU A 1 634 ? 29.235 -15.127 -29.017 1.00 87.06 634 LEU A O 1
ATOM 5156 N N . ARG A 1 635 ? 30.522 -15.761 -30.746 1.00 86.50 635 ARG A N 1
ATOM 5157 C CA . ARG A 1 635 ? 29.573 -16.759 -31.269 1.00 86.50 635 ARG A CA 1
ATOM 5158 C C . ARG A 1 635 ? 29.249 -17.821 -30.226 1.00 86.50 635 ARG A C 1
ATOM 5160 O O . ARG A 1 635 ? 28.076 -18.124 -30.024 1.00 86.50 635 ARG A O 1
ATOM 5167 N N . ASP A 1 636 ? 30.276 -18.363 -29.577 1.00 86.44 636 ASP A N 1
ATOM 5168 C CA . ASP A 1 636 ? 30.111 -19.413 -28.575 1.00 86.44 636 ASP A CA 1
ATOM 5169 C C . ASP A 1 636 ? 29.293 -18.916 -27.378 1.00 86.44 636 ASP A C 1
ATOM 5171 O O . ASP A 1 636 ? 28.378 -19.613 -26.939 1.00 86.44 636 ASP A O 1
ATOM 5175 N N . ARG A 1 637 ? 29.534 -17.687 -26.899 1.00 84.94 637 ARG A N 1
ATOM 5176 C CA . ARG A 1 637 ? 28.711 -17.086 -25.835 1.00 84.94 637 ARG A CA 1
ATOM 5177 C C . ARG A 1 637 ? 27.264 -16.867 -26.263 1.00 84.94 637 ARG A C 1
ATOM 5179 O O . ARG A 1 637 ? 26.356 -17.279 -25.552 1.00 84.94 637 ARG A O 1
ATOM 5186 N N . LEU A 1 638 ? 27.025 -16.291 -27.443 1.00 86.44 638 LEU A N 1
ATOM 5187 C CA . LEU A 1 638 ? 25.663 -16.055 -27.939 1.00 86.44 638 LEU A CA 1
ATOM 5188 C C . LEU A 1 638 ? 24.866 -17.361 -28.112 1.00 86.44 638 LEU A C 1
ATOM 5190 O O . LEU A 1 638 ? 23.662 -17.392 -27.859 1.00 86.44 638 LEU A O 1
ATOM 5194 N N . ARG A 1 639 ? 25.519 -18.463 -28.496 1.00 87.31 639 ARG A N 1
ATOM 5195 C CA . ARG A 1 639 ? 24.870 -19.783 -28.586 1.00 87.31 639 ARG A CA 1
ATOM 5196 C C . ARG A 1 639 ? 24.608 -20.398 -27.215 1.00 87.31 639 ARG A C 1
ATOM 5198 O O . ARG A 1 639 ? 23.506 -20.879 -26.971 1.00 87.31 639 ARG A O 1
ATOM 5205 N N . ASN A 1 640 ? 25.605 -20.389 -26.336 1.00 84.25 640 ASN A N 1
ATOM 5206 C CA . ASN A 1 640 ? 25.544 -21.135 -25.082 1.00 84.25 640 ASN A CA 1
ATOM 5207 C C . ASN A 1 640 ? 24.763 -20.399 -23.987 1.00 84.25 640 ASN A C 1
ATOM 5209 O O . ASN A 1 640 ? 24.015 -21.037 -23.253 1.00 84.25 640 ASN A O 1
ATOM 5213 N N . GLU A 1 641 ? 24.926 -19.080 -23.882 1.00 81.25 641 GLU A N 1
ATOM 5214 C CA . GLU A 1 641 ? 24.351 -18.273 -22.796 1.00 81.25 641 GLU A CA 1
ATOM 5215 C C . GLU A 1 641 ? 23.007 -17.647 -23.190 1.00 81.25 641 GLU A C 1
ATOM 5217 O O . GLU A 1 641 ? 22.108 -17.555 -22.358 1.00 81.25 641 GLU A O 1
ATOM 5222 N N . TYR A 1 642 ? 22.836 -17.287 -24.468 1.00 82.69 642 TYR A N 1
ATOM 5223 C CA . TYR A 1 642 ? 21.625 -16.625 -24.977 1.00 82.69 642 TYR A CA 1
ATOM 5224 C C . TYR A 1 642 ? 20.747 -17.518 -25.862 1.00 82.69 642 TYR A C 1
ATOM 5226 O O . TYR A 1 642 ? 19.692 -17.077 -26.316 1.00 82.69 642 TYR A O 1
ATOM 5234 N N . HIS A 1 643 ? 21.172 -18.758 -26.136 1.00 84.56 643 HIS A N 1
ATOM 5235 C CA . HIS A 1 643 ? 20.471 -19.700 -27.018 1.00 84.56 643 HIS A CA 1
ATOM 5236 C C . HIS A 1 643 ? 20.147 -19.122 -28.414 1.00 84.56 643 HIS A C 1
ATOM 5238 O O . HIS A 1 643 ? 19.159 -19.493 -29.049 1.00 84.56 643 HIS A O 1
ATOM 5244 N N . ALA A 1 644 ? 20.990 -18.212 -28.915 1.00 86.56 644 ALA A N 1
ATOM 5245 C CA . ALA A 1 644 ? 20.741 -17.410 -30.112 1.00 86.56 644 ALA A CA 1
ATOM 5246 C C . ALA A 1 644 ? 21.304 -18.056 -31.397 1.00 86.56 644 ALA A C 1
ATOM 5248 O O . ALA A 1 644 ? 22.022 -17.421 -32.173 1.00 86.56 644 ALA A O 1
ATOM 5249 N N . GLU A 1 645 ? 21.014 -19.339 -31.639 1.00 87.25 645 GLU A N 1
ATOM 5250 C CA . GLU A 1 645 ? 21.608 -20.087 -32.763 1.00 87.25 645 GLU A CA 1
ATOM 5251 C C . GLU A 1 645 ? 21.263 -19.499 -34.139 1.00 87.25 645 GLU A C 1
ATOM 5253 O O . GLU A 1 645 ? 22.132 -19.369 -35.007 1.00 87.25 645 GLU A O 1
ATOM 5258 N N . THR A 1 646 ? 20.006 -19.098 -34.329 1.00 86.75 646 THR A N 1
ATOM 5259 C CA . THR A 1 646 ? 19.511 -18.489 -35.573 1.00 86.75 646 THR A CA 1
ATOM 5260 C C . THR A 1 646 ? 20.158 -17.131 -35.836 1.00 86.75 646 THR A C 1
ATOM 5262 O O . THR A 1 646 ? 20.627 -16.875 -36.946 1.00 86.75 646 THR A O 1
ATOM 5265 N N . PHE A 1 647 ? 20.268 -16.295 -34.802 1.00 88.50 647 PHE A N 1
ATOM 5266 C CA . PHE A 1 647 ? 20.914 -14.984 -34.869 1.00 88.50 647 PHE A CA 1
ATOM 5267 C C . PHE A 1 647 ? 22.393 -15.102 -35.251 1.00 88.50 647 PHE A C 1
ATOM 5269 O O . PHE A 1 647 ? 22.880 -14.399 -36.138 1.00 88.50 647 PHE A O 1
ATOM 5276 N N . VAL A 1 648 ? 23.112 -16.054 -34.646 1.00 88.38 648 VAL A N 1
ATOM 5277 C CA . VAL A 1 648 ? 24.519 -16.304 -34.983 1.00 88.38 648 VAL A CA 1
ATOM 5278 C C . VAL A 1 648 ? 24.667 -16.783 -36.432 1.00 88.38 648 VAL A C 1
ATOM 5280 O O . VAL A 1 648 ? 25.598 -16.362 -37.121 1.00 88.38 648 VAL A O 1
ATOM 5283 N N . ALA A 1 649 ? 23.739 -17.599 -36.942 1.00 87.25 649 ALA A N 1
ATOM 5284 C CA . ALA A 1 649 ? 23.752 -18.018 -38.344 1.00 87.25 649 ALA A CA 1
ATOM 5285 C C . ALA A 1 649 ? 23.545 -16.839 -39.318 1.00 87.25 649 ALA A C 1
ATOM 5287 O O . ALA A 1 649 ? 24.211 -16.768 -40.357 1.00 87.25 649 ALA A O 1
ATOM 5288 N N . HIS A 1 650 ? 22.663 -15.889 -38.986 1.00 87.88 650 HIS A N 1
ATOM 5289 C CA . HIS A 1 650 ? 22.479 -14.657 -39.760 1.00 87.88 650 HIS A CA 1
ATOM 5290 C C . HIS A 1 650 ? 23.727 -13.769 -39.732 1.00 87.88 650 HIS A C 1
ATOM 5292 O O . HIS A 1 650 ? 24.172 -13.302 -40.786 1.00 87.88 650 HIS A O 1
ATOM 5298 N N . MET A 1 651 ? 24.341 -13.610 -38.556 1.00 87.81 651 MET A N 1
ATOM 5299 C CA . MET A 1 651 ? 25.593 -12.873 -38.389 1.00 87.81 651 MET A CA 1
ATOM 5300 C C . MET A 1 651 ? 26.702 -13.457 -39.273 1.00 87.81 651 MET A C 1
ATOM 5302 O O . MET A 1 651 ? 27.390 -12.723 -39.984 1.00 87.81 651 MET A O 1
ATOM 5306 N N . ASP A 1 652 ? 26.842 -14.784 -39.296 1.00 85.62 652 ASP A N 1
ATOM 5307 C CA . ASP A 1 652 ? 27.844 -15.470 -40.115 1.00 85.62 652 ASP A CA 1
ATOM 5308 C C . ASP A 1 652 ? 27.620 -15.283 -41.615 1.00 85.62 652 ASP A C 1
ATOM 5310 O O . ASP A 1 652 ? 28.585 -15.234 -42.379 1.00 85.62 652 ASP A O 1
ATOM 5314 N N . LYS A 1 653 ? 26.365 -15.167 -42.055 1.00 86.50 653 LYS A N 1
ATOM 5315 C CA . LYS A 1 653 ? 26.037 -14.869 -43.452 1.00 86.50 653 LYS A CA 1
ATOM 5316 C C . LYS A 1 653 ? 26.361 -13.421 -43.823 1.00 86.50 653 LYS A C 1
ATOM 5318 O O . LYS A 1 653 ? 26.762 -13.182 -44.953 1.00 86.50 653 LYS A O 1
ATOM 5323 N N . TYR A 1 654 ? 26.184 -12.480 -42.898 1.00 85.94 654 TYR A N 1
ATOM 5324 C CA . TYR A 1 654 ? 26.426 -11.052 -43.125 1.00 85.94 654 TYR A CA 1
ATOM 5325 C C . TYR A 1 654 ? 27.915 -10.664 -43.062 1.00 85.94 654 TYR A C 1
ATOM 5327 O O . TYR A 1 654 ? 28.357 -9.726 -43.728 1.00 85.94 654 TYR A O 1
ATOM 5335 N N . LEU A 1 655 ? 28.690 -11.354 -42.217 1.00 81.44 655 LEU A N 1
ATOM 5336 C CA . LEU A 1 655 ? 30.120 -11.095 -42.027 1.00 81.44 655 LEU A CA 1
ATOM 5337 C C . LEU A 1 655 ? 31.021 -11.807 -43.052 1.00 81.44 655 LEU A C 1
ATOM 5339 O O . LEU A 1 655 ? 32.192 -11.438 -43.161 1.00 81.44 655 LEU A O 1
ATOM 5343 N N . LYS A 1 656 ? 30.494 -12.804 -43.775 1.00 75.00 656 LYS A N 1
ATOM 5344 C CA . LYS A 1 656 ? 31.106 -13.367 -44.992 1.00 75.00 656 LYS A CA 1
ATOM 5345 C C . LYS A 1 656 ? 30.977 -12.385 -46.149 1.00 75.00 656 LYS A C 1
ATOM 5347 O O . LYS A 1 656 ? 31.958 -12.300 -46.919 1.00 75.00 656 LYS A O 1
#

Foldseek 3Di:
DPPDPVPVVVVVVVVVVVVVVVVVVVVVVVVVLVVLLVQLVVLLVPDDPVCLVVSLVSLLPPVLLVDDLVSLLSSLVSLVVQLLQLVNLVCLLSSLVSLLSNLVVCDCVRPSSVSNLVSLAVVLCCLQVVVLVVVVVLVVVLVVDDPVVSVVSVVSVLSSVLSSLSSVLSCLVSVSYDVVSLVSNLCCLQQNPPSPDPDHDLSSLVSSLVNCLSNVLVDDPVVVVPDPVVVLVSLVVCLPPPPDVVSVVVSVQSSVCVVVSSAGCDDPRHDPPPDDDDDDDDDDDDDDDDDDDDDDDDDDDDDDDDDDDDDDDDDPPDQDQDDLVRLLVQVVCCVVPVDCPSNLVNLVNHDLVRVLQSLLVSLLCQLQDPPCQPVLLCLLVNLLVCVVVVSHPLCSNLSSPVVNLVVCLVVVCCVVRVCNLLSVLSNQLNNCSSRFQCSLVVSLLVCQVSQPDLVSNLSNLQSNLVSVVVNVVVDPDPDDDDLLRDNDRVVSLCSHPPHPPPDDPVPVPDDRSLRSCCVSDLLSVLLVVVVVCVVVVPADPSLVVVLVVCVVDVVSLLSNLLSVCVNCVLPLVCCCPRVVVVLCSSCVDPPNLVNLVSVVSSCVSSVDDLVSSLVNVLVSCVSNVDDCVSVVVNLVCCCPVVVPPVSSVVSVVSND

Secondary structure (DSSP, 8-state):
---SHHHHHHHHHHHHHHHHHHHHHHHHHHHHHHHHHHHHHHHHHH--TTTHHHHHHHHHHSGGGG--HHHHHHHHHHHHHHHT-GGGTTTHHHHHHHHHHHHHHH-TTSHHHHHHHHHHHHHHIIIIITHHHHHHHHHHHHTTS-HHHHHHHHHHHHHHHHHHHHHHHHHHHTTSS-HHHHHHHHHHHHH-GGG--SS--HHHHHHHHHHHHHHGGG--HHHHHTTHHHHHHHHHHHHHH-S-HHHHHHHHHHHHHHHTTT--SSSTT-----S------------------------------PPPPPPP----TT--PPPHHHHHHHHHHHHHH---HHHHHHHTTS-HHHHHHHHHHHHHHHHH-TT-HHHHHHHHHHHHHHHHTTSS-TTHHHHHHHHHHHHHHHHTHHHH-TTHHHHHHHHHTT-TTTS-THHHHHHHHHHHHTT--HHHHHHHHHHHHHHHHHHHTT--------GGG----HHHHHT-SS-TT---GGGTTSPPHHHHHTTT-HHHHHHHHHHHHHHT---SHHHHHHHHHTTS-STTHHHHHHHHHHHHTT-HHHHHHHSHHHHHHHHTSS-HHHHHHHHHHHHHHTT--HHHHHHHHHHHHHHHT--HHHHHHHHHHHHHTT--HHHHHHHHHHH-

pLDDT: mean 76.6, std 17.85, range [26.11, 94.94]